Protein 4OVE (pdb70)

CATH classification: 2.60.120.260

Sequence (422 aa):
AAQPDPCSDENGHPRRCIPDFVNAAFGKDVRVSSTCGRPPARRYCVVSERGEERLRRSCHLCNSSDPKKAHPPAFLTDLNNPHNLTCWQSENYLQFPHNNNVTLTLSLGKKFEVTYVSLQFCSPRPESMAIYKSMDYGRTWVPFQFYSTQCRKMYNRPHRAPITKQNEQEAVCTDSHTDMRRPLSGGLLIAFSTLDGRPSAHDFDNSPVLQDWVTATDIRVAFSRLHHTFGDENEDDSELARDSYYYAVSDLQVGGRCKCNGHAARCVRDRDDSLVCDCRHNTAGPECDRCKPFHYDRPWQRATAREANECVACNCNLHARRCRFNMELYKLSGRKSGGVCLNCRHNTAGRHCHYCKEGFYRDMGKPITHRKACKACDCHPVGAAGKTCNQTTGQCPCKDGVTGITCNRCAKGYQQSRSPIAPCIKIPV

B-factor: mean 64.91, std 26.31, range [19.11, 187.22]

Solvent-accessible surface area: 24105 Å² total; per-residue (Å²): 154,108,135,102,51,42,1,21,45,148,102,56,110,57,100,80,4,72,5,107,89,61,39,15,0,116,53,67,131,8,198,28,76,8,43,11,4,210,110,67,41,139,25,7,69,27,31,84,219,81,168,135,126,119,83,35,48,84,49,1,32,42,95,39,108,188,88,14,32,41,38,56,47,0,5,47,133,50,64,80,190,109,87,39,15,0,7,0,93,24,117,14,123,112,101,26,96,6,27,2,20,2,60,8,46,4,59,13,19,2,51,58,1,14,0,60,2,30,7,47,21,1,12,0,0,1,0,55,3,1,69,31,108,30,181,75,68,56,37,1,11,5,10,0,64,76,3,127,166,54,38,109,73,68,96,118,20,121,43,73,182,172,64,11,65,53,6,25,0,9,42,51,8,48,83,173,71,57,42,75,40,3,98,8,58,6,43,0,42,112,64,12,64,27,34,161,58,46,33,81,11,95,71,0,18,67,6,4,5,0,0,7,2,68,2,8,0,6,57,32,40,86,70,46,106,43,121,102,116,110,65,150,149,24,123,27,31,48,17,1,2,0,0,19,3,54,1,0,1,73,9,32,3,15,4,0,0,31,135,23,70,134,64,215,125,102,48,40,38,10,47,30,93,14,50,7,25,16,63,13,0,58,133,11,77,94,55,30,73,14,62,42,78,100,48,1,15,69,155,100,10,20,46,2,42,50,5,79,4,16,129,0,11,179,162,10,112,58,35,84,95,48,20,104,134,37,51,148,152,30,0,0,16,10,50,131,34,97,25,62,6,20,26,78,43,0,75,110,2,92,128,23,47,34,31,27,115,90,85,71,59,55,70,147,137,3,14,111,48,24,119,20,68,118,54,4,10,75,31,182,80,10,67,62,97,78,2,65,4,57,47,57,131,10,12,61,16,88,37,0,82,140,30,28,199,41,68,114,151,37,243,43,81,131,48,10,14,90,130,74,111,201

Secondary structure (DSSP, 8-state):
--PPPSSB-TTS-B--B-PPPEETTTTPPPEES--S-SS-EEEEEEE-SSS--EEEEEEE-TT-TTT---GGGGTSPP-TTS---EE--SS--SS--EEEEEEEEEEEEEEEEEEEESSPPPSEEEEEEESSTTSS-EEEEEE-S-HHHHHS--BTPPPBTTBSS---EE-GGGTT--SSS-EEEEETTTT-GGGGGGGG-HHHHHHTEEEEEEEEEEEPPP-S--S-TT--S--TT---EEEEEEEEEEE--TTB-S-EEE-TTS-EEE---TTEETTTT-EEPTT--SS------SS------PPP-TT--SEEEE-HHHHHHTTSS--EEEES--SSEETTTT-EEPBTEEE-TTS-TTSTT-EEE----TTTBS-SPPPTTT----BPTTEETTTT-EE-TTEEE-S-SS--EEEPP-

Nearest PDB structures (foldseek):
  4ove-assembly1_A-2  TM=1.002E+00  e=1.926E-94  Mus musculus
  8snp-assembly1_A  TM=9.913E-01  e=9.477E-80  Mus musculus
  4plm-assembly1_A  TM=9.283E-01  e=1.508E-78  Gallus gallus
  4urt-assembly1_A  TM=9.131E-01  e=2.339E-79  Homo sapiens
  4pln-assembly1_B  TM=8.944E-01  e=6.635E-77  Gallus gallus

Organism: Mus musculus (NCBI:txid10090)

Structure (mmCIF, N/CA/C/O backbone):
data_4OVE
#
_entry.id   4OVE
#
_cell.length_a   69.754
_cell.length_b   69.754
_cell.length_c   334.802
_cell.angle_alpha   90.00
_cell.angle_beta   90.00
_cell.angle_gamma   120.00
#
_symmetry.space_group_name_H-M   'P 32 2 1'
#
loop_
_entity.id
_entity.type
_entity.pdbx_description
1 polymer Netrin-1
2 branched alpha-D-mannopyranose-(1-3)-[alpha-D-mannopyranose-(1-6)]beta-D-mannopyranose-(1-4)-2-acetamido-2-deoxy-beta-D-glucopyranose-(1-4)-2-acetamido-2-deoxy-beta-D-glucopyranose
3 branched 2-acetamido-2-deoxy-beta-D-glucopyranose-(1-4)-2-acetamido-2-deoxy-beta-D-glucopyranose
4 non-polymer 2-acetamido-2-deoxy-beta-D-glucopyranose
5 non-polymer 'CALCIUM ION'
6 non-polymer 'CHLORIDE ION'
7 water water
#
loop_
_atom_site.group_PDB
_atom_site.id
_atom_site.type_symbol
_atom_site.label_atom_id
_atom_site.label_alt_id
_atom_site.label_comp_id
_atom_site.label_asym_id
_atom_site.label_entity_id
_atom_site.label_seq_id
_atom_site.pdbx_PDB_ins_code
_atom_site.Cartn_x
_atom_site.Cartn_y
_atom_site.Cartn_z
_atom_site.occupancy
_atom_site.B_iso_or_equiv
_atom_site.auth_seq_id
_atom_site.auth_comp_id
_atom_site.auth_asym_id
_atom_site.auth_atom_id
_atom_site.pdbx_PDB_model_num
ATOM 1 N N . ALA A 1 13 ? 18.469 37.194 8.036 1.00 117.54 35 ALA A N 1
ATOM 2 C CA . ALA A 1 13 ? 17.794 38.482 8.444 1.00 126.19 35 ALA A CA 1
ATOM 3 C C . ALA A 1 13 ? 16.296 38.278 8.749 1.00 125.91 35 ALA A C 1
ATOM 4 O O . ALA A 1 13 ? 15.888 38.231 9.916 1.00 114.52 35 ALA A O 1
ATOM 6 N N . ALA A 1 14 ? 15.494 38.158 7.684 1.00 129.02 36 ALA A N 1
ATOM 7 C CA . ALA A 1 14 ? 14.049 37.870 7.766 1.00 121.25 36 ALA A CA 1
ATOM 8 C C . ALA A 1 14 ? 13.766 36.372 7.582 1.00 108.49 36 ALA A C 1
ATOM 9 O O . ALA A 1 14 ? 12.631 35.959 7.320 1.00 96.05 36 ALA A O 1
ATOM 11 N N . GLN A 1 15 ? 14.823 35.573 7.705 1.00 105.11 37 GLN A N 1
ATOM 12 C CA . GLN A 1 15 ? 14.732 34.134 7.656 1.00 100.63 37 GLN A CA 1
ATOM 13 C C . GLN A 1 15 ? 14.817 33.584 9.090 1.00 93.34 37 GLN A C 1
ATOM 14 O O . GLN A 1 15 ? 15.827 33.791 9.793 1.00 83.63 37 GLN A O 1
ATOM 20 N N . PRO A 1 16 ? 13.750 32.892 9.537 1.00 89.01 38 PRO A N 1
ATOM 21 C CA . PRO A 1 16 ? 13.771 32.290 10.865 1.00 89.42 38 PRO A CA 1
ATOM 22 C C . PRO A 1 16 ? 14.686 31.061 10.896 1.00 85.56 38 PRO A C 1
ATOM 23 O O . PRO A 1 16 ? 15.134 30.606 9.839 1.00 82.35 38 PRO A O 1
ATOM 27 N N . ASP A 1 17 ? 14.981 30.528 12.079 1.00 84.11 39 ASP A N 1
ATOM 28 C CA . ASP A 1 17 ? 15.949 29.455 12.122 1.00 79.89 39 ASP A CA 1
ATOM 29 C C . ASP A 1 17 ? 15.352 28.236 11.441 1.00 73.87 39 ASP A C 1
ATOM 30 O O . ASP A 1 17 ? 14.266 27.772 11.812 1.00 73.74 39 ASP A O 1
ATOM 35 N N . PRO A 1 18 ? 16.057 27.729 10.426 1.00 67.29 40 PRO A N 1
ATOM 36 C CA . PRO A 1 18 ? 15.588 26.556 9.693 1.00 64.52 40 PRO A CA 1
ATOM 37 C C . PRO A 1 18 ? 15.895 25.274 10.393 1.00 59.91 40 PRO A C 1
ATOM 38 O O . PRO A 1 18 ? 15.276 24.260 10.107 1.00 60.03 40 PRO A O 1
ATOM 42 N N . CYS A 1 19 ? 16.861 25.302 11.294 1.00 59.15 41 CYS A N 1
ATOM 43 C CA . CYS A 1 19 ? 17.244 24.079 11.972 1.00 58.58 41 CYS A CA 1
ATOM 44 C C . CYS A 1 19 ? 16.313 23.769 13.129 1.00 56.02 41 CYS A C 1
ATOM 45 O O . CYS A 1 19 ? 16.303 22.662 13.654 1.00 53.36 41 CYS A O 1
ATOM 48 N N . SER A 1 20 ? 15.493 24.734 13.504 1.00 57.30 42 SER A N 1
ATOM 49 C CA . SER A 1 20 ? 14.531 24.477 14.538 1.00 58.42 42 SER A CA 1
ATOM 50 C C . SER A 1 20 ? 13.133 24.918 14.136 1.00 55.77 42 SER A C 1
ATOM 51 O O . SER A 1 20 ? 12.904 25.661 13.215 1.00 55.05 42 SER A O 1
ATOM 54 N N . ASP A 1 21 ? 12.209 24.381 14.875 1.00 56.26 43 ASP A N 1
ATOM 55 C CA . ASP A 1 21 ? 10.798 24.576 14.748 1.00 57.67 43 ASP A CA 1
ATOM 56 C C . ASP A 1 21 ? 10.439 26.015 15.059 1.00 59.32 43 ASP A C 1
ATOM 57 O O . ASP A 1 21 ? 11.255 26.803 15.547 1.00 58.47 43 ASP A O 1
ATOM 62 N N . GLU A 1 22 ? 9.175 26.338 14.872 1.00 60.12 44 GLU A N 1
ATOM 63 C CA . GLU A 1 22 ? 8.632 27.552 15.477 1.00 61.81 44 GLU A CA 1
ATOM 64 C C . GLU A 1 22 ? 8.336 27.357 16.971 1.00 62.63 44 GLU A C 1
ATOM 65 O O . GLU A 1 22 ? 7.813 28.250 17.612 1.00 63.63 44 GLU A O 1
ATOM 71 N N . ASN A 1 23 ? 8.607 26.180 17.516 1.00 60.11 45 ASN A N 1
ATOM 72 C CA . ASN A 1 23 ? 8.598 25.992 18.951 1.00 58.85 45 ASN A CA 1
ATOM 73 C C . ASN A 1 23 ? 9.978 25.681 19.453 1.00 58.35 45 ASN A C 1
ATOM 74 O O . ASN A 1 23 ? 10.115 25.148 20.526 1.00 62.94 45 ASN A O 1
ATOM 79 N N . GLY A 1 24 ? 11.013 25.968 18.680 1.00 58.85 46 GLY A N 1
ATOM 80 C CA . GLY A 1 24 ? 12.375 25.683 19.136 1.00 57.75 46 GLY A CA 1
ATOM 81 C C . GLY A 1 24 ? 12.773 24.217 19.049 1.00 59.05 46 GLY A C 1
ATOM 82 O O . GLY A 1 24 ? 13.910 23.879 19.374 1.00 61.78 46 GLY A O 1
ATOM 83 N N . HIS A 1 25 ? 11.854 23.349 18.621 1.00 60.17 47 HIS A N 1
ATOM 84 C CA . HIS A 1 25 ? 12.168 21.947 18.399 1.00 61.38 47 HIS A CA 1
ATOM 85 C C . HIS A 1 25 ? 13.002 21.732 17.157 1.00 61.72 47 HIS A C 1
ATOM 86 O O . HIS A 1 25 ? 12.790 22.363 16.144 1.00 60.10 47 HIS A O 1
ATOM 93 N N . PRO A 1 26 ? 13.983 20.835 17.235 1.00 63.55 48 PRO A N 1
ATOM 94 C CA . PRO A 1 26 ? 14.768 20.568 16.053 1.00 61.44 48 PRO A CA 1
ATOM 95 C C . PRO A 1 26 ? 13.953 20.103 14.854 1.00 60.36 48 PRO A C 1
ATOM 96 O O . PRO A 1 26 ? 12.929 19.432 15.017 1.00 58.97 48 PRO A O 1
ATOM 100 N N . ARG A 1 27 ? 14.415 20.520 13.672 1.00 59.41 49 ARG A N 1
ATOM 101 C CA . ARG A 1 27 ? 13.981 19.981 12.371 1.00 59.28 49 ARG A CA 1
ATOM 102 C C . ARG A 1 27 ? 15.132 20.039 11.367 1.00 55.77 49 ARG A C 1
ATOM 103 O O . ARG A 1 27 ? 16.028 20.878 11.457 1.00 52.37 49 ARG A O 1
ATOM 111 N N . ARG A 1 28 ? 15.074 19.162 10.380 1.00 58.02 50 ARG A N 1
ATOM 112 C CA . ARG A 1 28 ? 16.176 19.051 9.424 1.00 60.30 50 ARG A CA 1
ATOM 113 C C . ARG A 1 28 ? 16.436 20.351 8.645 1.00 55.76 50 ARG A C 1
ATOM 114 O O . ARG A 1 28 ? 15.515 21.060 8.221 1.00 51.24 50 ARG A O 1
ATOM 122 N N . CYS A 1 29 ? 17.714 20.645 8.476 1.00 51.87 51 CYS A N 1
ATOM 123 C CA . CYS A 1 29 ? 18.106 21.759 7.682 1.00 52.20 51 CYS A CA 1
ATOM 124 C C . CYS A 1 29 ? 19.238 21.369 6.794 1.00 47.08 51 CYS A C 1
ATOM 125 O O . CYS A 1 29 ? 20.105 20.600 7.169 1.00 45.67 51 CYS A O 1
ATOM 128 N N . ILE A 1 30 ? 19.200 21.908 5.590 1.00 49.37 52 ILE A N 1
ATOM 129 C CA . ILE A 1 30 ? 20.186 21.574 4.566 1.00 48.47 52 ILE A CA 1
ATOM 130 C C . ILE A 1 30 ? 20.600 22.820 3.864 1.00 42.37 52 ILE A C 1
ATOM 131 O O . ILE A 1 30 ? 19.819 23.717 3.683 1.00 39.84 52 ILE A O 1
ATOM 136 N N . PRO A 1 31 ? 21.868 22.882 3.516 1.00 43.10 53 PRO A N 1
ATOM 137 C CA . PRO A 1 31 ? 22.339 24.051 2.845 1.00 45.73 53 PRO A CA 1
ATOM 138 C C . PRO A 1 31 ? 21.649 24.222 1.486 1.00 47.13 53 PRO A C 1
ATOM 139 O O . PRO A 1 31 ? 21.102 23.264 0.913 1.00 45.95 53 PRO A O 1
ATOM 143 N N . ASP A 1 32 ? 21.683 25.452 0.994 1.00 48.55 54 ASP A N 1
ATOM 144 C CA . ASP A 1 32 ? 21.023 25.792 -0.242 1.00 50.03 54 ASP A CA 1
ATOM 145 C C . ASP A 1 32 ? 21.750 25.130 -1.412 1.00 49.22 54 ASP A C 1
ATOM 146 O O . ASP A 1 32 ? 22.965 24.849 -1.378 1.00 44.49 54 ASP A O 1
ATOM 151 N N . PHE A 1 33 ? 20.963 24.856 -2.441 1.00 50.68 55 PHE A N 1
ATOM 152 C CA . PHE A 1 33 ? 21.467 24.325 -3.693 1.00 46.45 55 PHE A CA 1
ATOM 153 C C . PHE A 1 33 ? 22.282 25.359 -4.437 1.00 45.31 55 PHE A C 1
ATOM 154 O O . PHE A 1 33 ? 21.887 26.539 -4.586 1.00 45.61 55 PHE A O 1
ATOM 162 N N . VAL A 1 34 ? 23.421 24.904 -4.926 1.00 42.97 56 VAL A N 1
ATOM 163 C CA . VAL A 1 34 ? 24.309 25.777 -5.637 1.00 43.24 56 VAL A CA 1
ATOM 164 C C . VAL A 1 34 ? 24.912 25.081 -6.841 1.00 44.13 56 VAL A C 1
ATOM 165 O O . VAL A 1 34 ? 25.007 23.860 -6.888 1.00 48.37 56 VAL A O 1
ATOM 169 N N . ASN A 1 35 ? 25.330 25.880 -7.804 1.00 41.73 57 ASN A N 1
ATOM 170 C CA . ASN A 1 35 ? 26.406 25.473 -8.656 1.00 42.26 57 ASN A CA 1
ATOM 171 C C . ASN A 1 35 ? 27.693 25.708 -7.885 1.00 38.20 57 ASN A C 1
ATOM 172 O O . ASN A 1 35 ? 28.114 26.844 -7.674 1.00 38.00 57 ASN A O 1
ATOM 177 N N . ALA A 1 36 ? 28.309 24.615 -7.486 1.00 35.13 58 ALA A N 1
ATOM 178 C CA . ALA A 1 36 ? 29.452 24.652 -6.606 1.00 35.36 58 ALA A CA 1
ATOM 179 C C . ALA A 1 36 ? 30.745 25.027 -7.298 1.00 35.13 58 ALA A C 1
ATOM 180 O O . ALA A 1 36 ? 31.750 25.278 -6.647 1.00 33.63 58 ALA A O 1
ATOM 182 N N . ALA A 1 37 ? 30.710 25.014 -8.625 1.00 36.14 59 ALA A N 1
ATOM 183 C CA . ALA A 1 37 ? 31.835 25.402 -9.452 1.00 35.35 59 ALA A CA 1
ATOM 184 C C . ALA A 1 37 ? 31.851 26.895 -9.776 1.00 37.34 59 ALA A C 1
ATOM 185 O O . ALA A 1 37 ? 32.859 27.452 -10.243 1.00 36.06 59 ALA A O 1
ATOM 187 N N . PHE A 1 38 ? 30.752 27.578 -9.522 1.00 39.57 60 PHE A N 1
ATOM 188 C CA . PHE A 1 38 ? 30.733 28.980 -9.852 1.00 41.91 60 PHE A 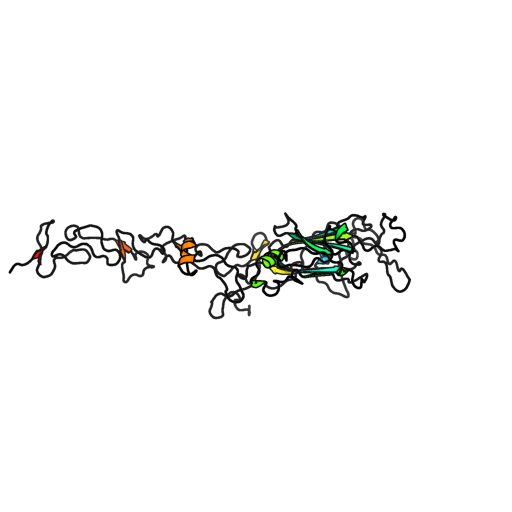CA 1
ATOM 189 C C . PHE A 1 38 ? 31.901 29.721 -9.274 1.00 40.74 60 PHE A C 1
ATOM 190 O O . PHE A 1 38 ? 32.228 29.525 -8.137 1.00 42.80 60 PHE A O 1
ATOM 198 N N . GLY A 1 39 ? 32.523 30.594 -10.039 1.00 42.90 61 GLY A N 1
ATOM 199 C CA . GLY A 1 39 ? 33.633 31.381 -9.501 1.00 43.83 61 GLY A CA 1
ATOM 200 C C . GLY A 1 39 ? 34.916 30.616 -9.139 1.00 42.51 61 GLY A C 1
ATOM 201 O O . GLY A 1 39 ? 35.960 31.239 -8.897 1.00 41.77 61 GLY A O 1
ATOM 202 N N . LYS A 1 40 ? 34.874 29.289 -9.138 1.00 41.55 62 LYS A N 1
ATOM 203 C CA . LYS A 1 40 ? 36.024 28.500 -8.722 1.00 45.58 62 LYS A CA 1
ATOM 204 C C . LYS A 1 40 ? 37.072 28.414 -9.821 1.00 46.63 62 LYS A C 1
ATOM 205 O O . LYS A 1 40 ? 36.745 28.476 -11.012 1.00 49.75 62 LYS A O 1
ATOM 211 N N . ASP A 1 41 ? 38.325 28.239 -9.425 1.00 45.04 63 ASP A N 1
ATOM 212 C CA . ASP A 1 41 ? 39.401 28.126 -10.379 1.00 48.99 63 ASP A CA 1
ATOM 213 C C . ASP A 1 41 ? 39.618 26.694 -10.688 1.00 45.76 63 ASP A C 1
ATOM 214 O O . ASP A 1 41 ? 39.902 25.934 -9.820 1.00 44.28 63 ASP A O 1
ATOM 219 N N . VAL A 1 42 ? 39.441 26.318 -11.941 1.00 47.39 64 VAL A N 1
ATOM 220 C CA . VAL A 1 42 ? 39.451 24.916 -12.313 1.00 45.02 64 VAL A CA 1
ATOM 221 C C . VAL A 1 42 ? 40.784 24.564 -12.890 1.00 45.79 64 VAL A C 1
ATOM 222 O O . VAL A 1 42 ? 41.315 25.289 -13.684 1.00 46.77 64 VAL A O 1
ATOM 226 N N . ARG A 1 43 ? 41.315 23.426 -12.523 1.00 48.24 65 ARG A N 1
ATOM 227 C CA . ARG A 1 43 ? 42.592 23.046 -13.017 1.00 51.07 65 ARG A CA 1
ATOM 228 C C . ARG A 1 43 ? 42.423 22.322 -14.341 1.00 47.22 65 ARG A C 1
ATOM 229 O O . ARG A 1 43 ? 41.620 21.408 -14.440 1.00 44.94 65 ARG A O 1
ATOM 237 N N . VAL A 1 44 ? 43.189 22.720 -15.358 1.00 48.64 66 VAL A N 1
ATOM 238 C CA . VAL A 1 44 ? 43.188 22.039 -16.684 1.00 47.57 66 VAL A CA 1
ATOM 239 C C . VAL A 1 44 ? 44.585 21.683 -17.226 1.00 45.76 66 VAL A C 1
ATOM 240 O O . VAL A 1 44 ? 45.522 22.470 -17.123 1.00 45.31 66 VAL A O 1
ATOM 244 N N . SER A 1 45 ? 44.700 20.507 -17.837 1.00 44.02 67 SER A N 1
ATOM 245 C CA . SER A 1 45 ? 45.947 20.048 -18.435 1.00 44.18 67 SER A CA 1
ATOM 246 C C . SER A 1 45 ? 46.418 20.817 -19.649 1.00 46.08 67 SER A C 1
ATOM 247 O O . SER A 1 45 ? 47.619 20.851 -19.916 1.00 55.35 67 SER A O 1
ATOM 250 N N . SER A 1 46 ? 45.480 21.394 -20.397 1.00 44.07 68 SER A N 1
ATOM 251 C CA . SER A 1 46 ? 45.767 22.034 -21.661 1.00 43.67 68 SER A CA 1
ATOM 252 C C . SER A 1 46 ? 44.986 23.342 -21.898 1.00 45.05 68 SER A C 1
ATOM 253 O O . SER A 1 46 ? 43.737 23.381 -21.811 1.00 40.03 68 SER A O 1
ATOM 256 N N . THR A 1 47 ? 45.724 24.406 -22.230 1.00 45.96 69 THR A N 1
ATOM 257 C CA . THR A 1 47 ? 45.102 25.652 -22.653 1.00 46.69 69 THR A CA 1
ATOM 258 C C . THR A 1 47 ? 45.856 26.267 -23.802 1.00 50.28 69 THR A C 1
ATOM 259 O O . THR A 1 47 ? 47.086 26.313 -23.787 1.00 53.98 69 THR A O 1
ATOM 263 N N . CYS A 1 48 ? 45.138 26.758 -24.803 1.00 51.35 70 CYS A N 1
ATOM 264 C CA . CYS A 1 48 ? 45.810 27.416 -25.902 1.00 54.69 70 CYS A CA 1
ATOM 265 C C . CYS A 1 48 ? 46.419 28.779 -25.535 1.00 55.06 70 CYS A C 1
ATOM 266 O O . CYS A 1 48 ? 46.015 29.412 -24.565 1.00 53.18 70 CYS A O 1
ATOM 269 N N . GLY A 1 49 ? 47.391 29.213 -26.343 1.00 59.24 71 GLY A N 1
ATOM 270 C CA . GLY A 1 49 ? 47.893 30.584 -26.343 1.00 58.04 71 GLY A CA 1
ATOM 271 C C . GLY A 1 49 ? 49.315 30.760 -25.890 1.00 60.45 71 GLY A C 1
ATOM 272 O O . GLY A 1 49 ? 49.817 31.868 -25.916 1.00 59.87 71 GLY A O 1
ATOM 273 N N . ARG A 1 50 ? 49.961 29.689 -25.442 1.00 64.93 72 ARG A N 1
ATOM 274 C CA . ARG A 1 50 ? 51.375 29.756 -25.092 1.00 70.86 72 ARG A CA 1
ATOM 275 C C . ARG A 1 50 ? 52.145 28.632 -25.750 1.00 72.99 72 ARG A C 1
ATOM 276 O O . ARG A 1 50 ? 52.114 27.490 -25.272 1.00 75.09 72 ARG A O 1
ATOM 284 N N . PRO A 1 51 ? 52.819 28.947 -26.875 1.00 71.15 73 PRO A N 1
ATOM 285 C CA . PRO A 1 51 ? 52.875 30.252 -27.537 1.00 69.88 73 PRO A CA 1
ATOM 286 C C . PRO A 1 51 ? 51.625 30.573 -28.365 1.00 68.29 73 PRO A C 1
ATOM 287 O O . PRO A 1 51 ? 50.917 29.664 -28.834 1.00 63.12 73 PRO A O 1
ATOM 291 N N . PRO A 1 52 ? 51.380 31.867 -28.596 1.00 65.10 74 PRO A N 1
ATOM 292 C CA . PRO A 1 52 ? 50.199 32.236 -29.352 1.00 62.67 74 PRO A CA 1
ATOM 293 C C . PRO A 1 52 ? 50.103 31.388 -30.590 1.00 57.75 74 PRO A C 1
ATOM 294 O O . PRO A 1 52 ? 51.114 30.968 -31.078 1.00 62.37 74 PRO A O 1
ATOM 298 N N . ALA A 1 53 ? 48.912 31.132 -31.097 1.00 54.59 75 ALA A N 1
ATOM 299 C CA . ALA A 1 53 ? 48.774 30.209 -32.199 1.00 54.65 75 ALA A CA 1
ATOM 300 C C . ALA A 1 53 ? 47.389 30.238 -32.810 1.00 58.61 75 ALA A C 1
ATOM 301 O O . ALA A 1 53 ? 46.377 30.300 -32.096 1.00 65.49 75 ALA A O 1
ATOM 303 N N A ARG A 1 54 ? 47.349 30.169 -34.136 0.46 57.01 76 ARG A N 1
ATOM 304 N N B ARG A 1 54 ? 47.349 30.151 -34.135 0.54 58.83 76 ARG A N 1
ATOM 305 C CA A ARG A 1 54 ? 46.114 30.342 -34.872 0.46 55.31 76 ARG A CA 1
ATOM 306 C CA B ARG A 1 54 ? 46.122 30.307 -34.893 0.54 58.43 76 ARG A CA 1
ATOM 307 C C A ARG A 1 54 ? 45.300 29.062 -34.773 0.46 54.24 76 ARG A C 1
ATOM 308 C C B ARG A 1 54 ? 45.297 29.046 -34.778 0.54 55.93 76 ARG A C 1
ATOM 309 O O A ARG A 1 54 ? 45.851 27.961 -34.796 0.46 51.40 76 ARG A O 1
ATOM 310 O O B ARG A 1 54 ? 45.836 27.939 -34.802 0.54 52.37 76 ARG A O 1
ATOM 325 N N . TYR A 1 55 ? 43.983 29.216 -34.664 1.00 54.91 77 TYR A N 1
ATOM 326 C CA . TYR A 1 55 ? 43.055 28.086 -34.676 1.00 52.90 77 TYR A CA 1
ATOM 327 C C . TYR A 1 55 ? 41.967 28.370 -35.644 1.00 53.59 77 TYR A C 1
ATOM 328 O O . TYR A 1 55 ? 41.747 29.518 -35.980 1.00 56.08 77 TYR A O 1
ATOM 337 N N . CYS A 1 56 ? 41.247 27.336 -36.063 1.00 58.02 78 CYS A N 1
ATOM 338 C CA . CYS A 1 56 ? 40.170 27.512 -37.032 1.00 64.21 78 CYS A CA 1
ATOM 339 C C . CYS A 1 56 ? 38.909 26.826 -36.592 1.00 63.35 78 CYS A C 1
ATOM 340 O O . CYS A 1 56 ? 38.956 25.670 -36.189 1.00 59.47 78 CYS A O 1
ATOM 343 N N . VAL A 1 57 ? 37.799 27.561 -36.685 1.00 67.52 79 VAL A N 1
ATOM 344 C CA . VAL A 1 57 ? 36.457 26.989 -36.640 1.00 71.57 79 VAL A CA 1
ATOM 345 C C . VAL A 1 57 ? 36.109 26.531 -38.037 1.00 76.31 79 VAL A C 1
ATOM 346 O O . VAL A 1 57 ? 36.341 27.237 -39.021 1.00 83.05 79 VAL A O 1
ATOM 350 N N . VAL A 1 58 ? 35.535 25.346 -38.103 1.00 82.06 80 VAL A N 1
ATOM 351 C CA . VAL A 1 58 ? 35.050 24.786 -39.334 1.00 90.43 80 VAL A CA 1
ATOM 352 C C . VAL A 1 58 ? 33.531 24.879 -39.309 1.00 100.92 80 VAL A C 1
ATOM 353 O O . VAL A 1 58 ? 32.912 24.776 -38.247 1.00 106.64 80 VAL A O 1
ATOM 357 N N . SER A 1 59 ? 32.940 25.070 -40.484 1.00 109.82 81 SER A N 1
ATOM 358 C CA . SER A 1 59 ? 31.521 25.383 -40.598 1.00 111.00 81 SER A CA 1
ATOM 359 C C . SER A 1 59 ? 30.863 24.469 -41.643 1.00 113.82 81 SER A C 1
ATOM 360 O O . SER A 1 59 ? 31.405 24.273 -42.731 1.00 102.81 81 SER A O 1
ATOM 363 N N . GLU A 1 60 ? 29.692 23.928 -41.303 1.00 120.62 82 GLU A N 1
ATOM 364 C CA . GLU A 1 60 ? 29.081 22.812 -42.041 1.00 124.72 82 GLU A CA 1
ATOM 365 C C . GLU A 1 60 ? 28.043 23.198 -43.105 1.00 141.02 82 GLU A C 1
ATOM 366 O O . GLU A 1 60 ? 27.768 22.404 -44.013 1.00 146.94 82 GLU A O 1
ATOM 372 N N . ARG A 1 61 ? 27.511 24.421 -43.010 1.00 154.73 83 ARG A N 1
ATOM 373 C CA . ARG A 1 61 ? 26.220 24.810 -43.630 1.00 156.95 83 ARG A CA 1
ATOM 374 C C . ARG A 1 61 ? 26.096 24.624 -45.161 1.00 162.79 83 ARG A C 1
ATOM 375 O O . ARG A 1 61 ? 26.796 25.282 -45.946 1.00 153.38 83 ARG A O 1
ATOM 383 N N . GLY A 1 62 ? 25.173 23.740 -45.558 1.00 164.11 84 GLY A N 1
ATOM 384 C CA . GLY A 1 62 ? 24.993 23.341 -46.955 1.00 160.30 84 GLY A CA 1
ATOM 385 C C . GLY A 1 62 ? 26.035 22.316 -47.376 1.00 161.29 84 GLY A C 1
ATOM 386 O O . GLY A 1 62 ? 26.087 21.213 -46.832 1.00 150.69 84 GLY A O 1
ATOM 387 N N . GLU A 1 63 ? 26.852 22.682 -48.362 1.00 167.11 85 GLU A N 1
ATOM 388 C CA . GLU A 1 63 ? 28.024 21.899 -48.767 1.00 169.01 85 GLU A CA 1
ATOM 389 C C . GLU A 1 63 ? 29.158 22.893 -48.994 1.00 163.36 85 GLU A C 1
ATOM 390 O O . GLU A 1 63 ? 29.635 23.096 -50.116 1.00 166.69 85 GLU A O 1
ATOM 396 N N . GLU A 1 64 ? 29.559 23.534 -47.905 1.00 153.14 86 GLU A N 1
ATOM 397 C CA . GLU A 1 64 ? 30.592 24.551 -47.947 1.00 150.71 86 GLU A CA 1
ATOM 398 C C . GLU A 1 64 ? 31.341 24.529 -46.614 1.00 148.56 86 GLU A C 1
ATOM 399 O O . GLU A 1 64 ? 30.712 24.394 -45.559 1.00 146.50 86 GLU A O 1
ATOM 405 N N . ARG A 1 65 ? 32.676 24.628 -46.673 1.00 143.96 87 ARG A N 1
ATOM 406 C CA . ARG A 1 65 ? 33.533 24.692 -45.472 1.00 129.46 87 ARG A CA 1
ATOM 407 C C . ARG A 1 65 ? 34.158 26.071 -45.259 1.00 120.14 87 ARG A C 1
ATOM 408 O O . ARG A 1 65 ? 35.233 26.378 -45.785 1.00 109.11 87 ARG A O 1
ATOM 416 N N . LEU A 1 66 ? 33.450 26.904 -44.497 1.00 115.82 88 LEU A N 1
ATOM 417 C CA . LEU A 1 66 ? 34.015 28.151 -44.005 1.00 111.77 88 LEU A CA 1
ATOM 418 C C . LEU A 1 66 ? 34.991 27.777 -42.883 1.00 98.19 88 LEU A C 1
ATOM 419 O O . LEU A 1 66 ? 34.604 27.396 -41.762 1.00 94.63 88 LEU A O 1
ATOM 424 N N A ARG A 1 67 ? 36.273 27.835 -43.218 0.63 90.13 89 ARG A N 1
ATOM 425 N N B ARG A 1 67 ? 36.267 27.889 -43.218 0.37 89.62 89 ARG A N 1
ATOM 426 C CA A ARG A 1 67 ? 37.317 27.707 -42.223 0.63 82.58 89 ARG A CA 1
ATOM 427 C CA B ARG A 1 67 ? 37.335 27.722 -42.263 0.37 81.43 89 ARG A CA 1
ATOM 428 C C A ARG A 1 67 ? 37.667 29.099 -41.696 0.63 83.87 89 ARG A C 1
ATOM 429 C C B ARG A 1 67 ? 37.692 29.096 -41.680 0.37 82.62 89 ARG A C 1
ATOM 430 O O A ARG A 1 67 ? 38.575 29.753 -42.209 0.63 85.87 89 ARG A O 1
ATOM 431 O O B ARG A 1 67 ? 38.639 29.737 -42.134 0.37 84.05 89 ARG A O 1
ATOM 446 N N . SER A 1 68 ? 36.930 29.547 -40.680 1.00 81.93 90 SER A N 1
ATOM 447 C CA . SER A 1 68 ? 37.171 30.861 -40.043 1.00 80.12 90 SER A CA 1
ATOM 448 C C . SER A 1 68 ? 38.272 30.693 -39.033 1.00 74.33 90 SER A C 1
ATOM 449 O O . SER A 1 68 ? 38.264 29.729 -38.285 1.00 69.75 90 SER A O 1
ATOM 452 N N . CYS A 1 69 ? 39.211 31.634 -39.005 1.00 72.86 91 CYS A N 1
ATOM 453 C CA . CYS A 1 69 ? 40.400 31.482 -38.185 1.00 70.37 91 CYS A CA 1
ATOM 454 C C . CYS A 1 69 ? 40.750 32.729 -37.444 1.00 69.72 91 CYS A C 1
ATOM 455 O O . CYS A 1 69 ? 40.720 33.852 -37.967 1.00 71.21 91 CYS A O 1
ATOM 458 N N . HIS A 1 70 ? 41.114 32.483 -36.199 1.00 67.37 92 HIS A N 1
ATOM 459 C CA . HIS A 1 70 ? 41.467 33.514 -35.268 1.00 68.91 92 HIS A CA 1
ATOM 460 C C . HIS A 1 70 ? 42.689 33.016 -34.488 1.00 63.80 92 HIS A C 1
ATOM 461 O O . HIS A 1 70 ? 43.165 31.874 -34.665 1.00 58.99 92 HIS A O 1
ATOM 468 N N . LEU A 1 71 ? 43.186 33.898 -33.638 1.00 59.37 93 LEU A N 1
ATOM 469 C CA . LEU A 1 71 ? 44.417 33.687 -32.934 1.00 61.42 93 LEU A CA 1
ATOM 470 C C . LEU A 1 71 ? 44.142 33.493 -31.435 1.00 61.66 93 LEU A C 1
ATOM 471 O O . LEU A 1 71 ? 43.606 34.389 -30.791 1.00 61.58 93 LEU A O 1
ATOM 476 N N . CYS A 1 72 ? 44.514 32.349 -30.865 1.00 61.45 94 CYS A N 1
ATOM 477 C CA . CYS A 1 72 ? 44.513 32.237 -29.408 1.00 63.37 94 CYS A CA 1
ATOM 478 C C . CYS A 1 72 ? 45.852 32.808 -28.894 1.00 61.44 94 CYS A C 1
ATOM 479 O O . CYS A 1 72 ? 46.896 32.250 -29.188 1.00 58.62 94 CYS A O 1
ATOM 482 N N . ASN A 1 73 ? 45.820 33.948 -28.195 1.00 62.78 95 ASN A N 1
ATOM 483 C CA . ASN A 1 73 ? 47.040 34.580 -27.617 1.00 66.94 95 ASN A CA 1
ATOM 484 C C . ASN A 1 73 ? 46.779 34.777 -26.136 1.00 65.43 95 ASN A C 1
ATOM 485 O O . ASN A 1 73 ? 45.966 35.623 -25.763 1.00 66.57 95 ASN A O 1
ATOM 490 N N . SER A 1 74 ? 47.462 34.004 -25.296 1.00 62.05 96 SER A N 1
ATOM 491 C CA . SER A 1 74 ? 47.128 33.983 -23.884 1.00 66.57 96 SER A CA 1
ATOM 492 C C . SER A 1 74 ? 47.515 35.291 -23.205 1.00 68.01 96 SER A C 1
ATOM 493 O O . SER A 1 74 ? 46.935 35.676 -22.198 1.00 67.10 96 SER A O 1
ATOM 496 N N . SER A 1 75 ? 48.482 35.990 -23.771 1.00 70.84 97 SER A N 1
ATOM 497 C CA . SER A 1 75 ? 48.884 37.258 -23.213 1.00 72.57 97 SER A CA 1
ATOM 498 C C . SER A 1 75 ? 47.961 38.368 -23.676 1.00 72.93 97 SER A C 1
ATOM 499 O O . SER A 1 75 ? 48.028 39.457 -23.141 1.00 74.68 97 SER A O 1
ATOM 502 N N . ASP A 1 76 ? 47.123 38.112 -24.681 1.00 71.04 98 ASP A N 1
ATOM 503 C CA . ASP A 1 76 ? 46.142 39.102 -25.113 1.00 72.55 98 ASP A CA 1
ATOM 504 C C . ASP A 1 76 ? 44.773 38.745 -24.582 1.00 68.92 98 ASP A C 1
ATOM 505 O O . ASP A 1 76 ? 44.154 37.805 -25.049 1.00 70.39 98 ASP A O 1
ATOM 510 N N . PRO A 1 77 ? 44.275 39.519 -23.633 1.00 68.90 99 PRO A N 1
ATOM 511 C CA . PRO A 1 77 ? 42.999 39.210 -23.017 1.00 70.60 99 PRO A CA 1
ATOM 512 C C . PRO A 1 77 ? 41.806 39.313 -23.932 1.00 70.80 99 PRO A C 1
ATOM 513 O O . PRO A 1 77 ? 40.781 38.693 -23.660 1.00 71.01 99 PRO A O 1
ATOM 517 N N . LYS A 1 78 ? 41.913 40.062 -25.014 1.00 71.30 100 LYS A N 1
ATOM 518 C CA . LYS A 1 78 ? 40.844 40.006 -25.995 1.00 74.35 100 LYS A CA 1
ATOM 519 C C . LYS A 1 78 ? 40.868 38.679 -26.743 1.00 71.36 100 LYS A C 1
ATOM 520 O O . LYS A 1 78 ? 39.888 38.311 -27.392 1.00 68.78 100 LYS A O 1
ATOM 526 N N . LYS A 1 79 ? 41.989 37.968 -26.662 1.00 70.41 101 LYS A N 1
ATOM 527 C CA . LYS A 1 79 ? 42.177 36.749 -27.440 1.00 70.75 101 LYS A CA 1
ATOM 528 C C . LYS A 1 79 ? 42.598 35.561 -26.611 1.00 68.58 101 LYS A C 1
ATOM 529 O O . LYS A 1 79 ? 42.851 34.484 -27.160 1.00 66.86 101 LYS A O 1
ATOM 535 N N . ALA A 1 80 ? 42.647 35.753 -25.293 1.00 63.78 102 ALA A N 1
ATOM 536 C CA . ALA A 1 80 ? 42.972 34.694 -24.370 1.00 59.25 102 ALA A CA 1
ATOM 537 C C . ALA A 1 80 ? 41.716 33.896 -24.087 1.00 57.53 102 ALA A C 1
ATOM 538 O O . ALA A 1 80 ? 40.636 34.473 -24.093 1.00 58.20 102 ALA A O 1
ATOM 540 N N . HIS A 1 81 ? 41.885 32.584 -23.831 1.00 54.97 103 HIS A N 1
ATOM 541 C CA . HIS A 1 81 ? 40.809 31.632 -23.505 1.00 50.97 103 HIS A CA 1
ATOM 542 C C . HIS A 1 81 ? 41.121 30.726 -22.286 1.00 49.06 103 HIS A C 1
ATOM 543 O O . HIS A 1 81 ? 41.133 29.467 -22.397 1.00 47.27 103 HIS A O 1
ATOM 550 N N . PRO A 1 82 ? 41.324 31.357 -21.118 1.00 45.21 104 PRO A N 1
ATOM 551 C CA . PRO A 1 82 ? 41.774 30.713 -19.905 1.00 46.26 104 PRO A CA 1
ATOM 552 C C . PRO A 1 82 ? 40.718 29.881 -19.181 1.00 46.61 104 PRO A C 1
ATOM 553 O O . PRO A 1 82 ? 39.509 30.091 -19.368 1.00 51.90 104 PRO A O 1
ATOM 557 N N . PRO A 1 83 ? 41.174 28.965 -18.313 1.00 43.16 105 PRO A N 1
ATOM 558 C CA . PRO A 1 83 ? 40.221 28.163 -17.575 1.00 41.63 105 PRO A CA 1
ATOM 559 C C . PRO A 1 83 ? 39.205 29.020 -16.850 1.00 40.45 105 PRO A C 1
ATOM 560 O O . PRO A 1 83 ? 38.042 28.644 -16.788 1.00 40.16 105 PRO A O 1
ATOM 564 N N . ALA A 1 84 ? 39.622 30.179 -16.361 1.00 40.17 106 ALA A N 1
ATOM 565 C CA . ALA A 1 84 ? 38.698 31.110 -15.728 1.00 41.42 106 ALA A CA 1
ATOM 566 C C . ALA A 1 84 ? 37.376 31.265 -16.463 1.00 42.19 106 ALA A C 1
ATOM 567 O O . ALA A 1 84 ? 36.336 31.419 -15.832 1.00 44.40 106 ALA A O 1
ATOM 569 N N . PHE A 1 85 ? 37.392 31.234 -17.780 1.00 39.84 107 PHE A N 1
ATOM 570 C CA . PHE A 1 85 ? 36.157 31.395 -18.514 1.00 41.96 107 PHE A CA 1
ATOM 571 C C . PHE A 1 85 ? 35.178 30.246 -18.393 1.00 42.49 107 PHE A C 1
ATOM 572 O O . PHE A 1 85 ? 34.090 30.304 -18.980 1.00 47.07 107 PHE A O 1
ATOM 580 N N . LEU A 1 86 ? 35.575 29.182 -17.717 1.00 41.42 108 LEU A N 1
ATOM 581 C CA . LEU A 1 86 ? 34.682 28.045 -17.447 1.00 43.48 108 LEU A CA 1
ATOM 582 C C . LEU A 1 86 ? 33.630 28.300 -16.359 1.00 43.95 108 LEU A C 1
ATOM 583 O O . LEU A 1 86 ? 32.583 27.646 -16.313 1.00 43.27 108 LEU A O 1
ATOM 588 N N . THR A 1 87 ? 33.940 29.176 -15.423 1.00 44.05 109 THR A N 1
ATOM 589 C CA . THR A 1 87 ? 33.043 29.373 -14.295 1.00 45.50 109 THR A CA 1
ATOM 590 C C . THR A 1 87 ? 32.725 30.843 -13.984 1.00 47.22 109 THR A C 1
ATOM 591 O O . THR A 1 87 ? 32.188 31.159 -12.920 1.00 50.33 109 THR A O 1
ATOM 595 N N . ASP A 1 88 ? 33.059 31.719 -14.928 1.00 46.30 110 ASP A N 1
ATOM 596 C CA . ASP A 1 88 ? 32.695 33.095 -14.874 1.00 47.95 110 ASP A CA 1
ATOM 597 C C . ASP A 1 88 ? 31.205 33.095 -15.118 1.00 50.49 110 ASP A C 1
ATOM 598 O O . ASP A 1 88 ? 30.664 32.069 -15.480 1.00 51.43 110 ASP A O 1
ATOM 603 N N . LEU A 1 89 ? 30.516 34.204 -14.902 1.00 56.17 111 LEU A N 1
ATOM 604 C CA . LEU A 1 89 ? 29.077 34.187 -15.128 1.00 63.52 111 LEU A CA 1
ATOM 605 C C . LEU A 1 89 ? 28.880 34.071 -16.602 1.00 66.91 111 LEU A C 1
ATOM 606 O O . LEU A 1 89 ? 29.531 34.780 -17.366 1.00 70.18 111 LEU A O 1
ATOM 611 N N . ASN A 1 90 ? 28.021 33.145 -17.016 1.00 69.21 112 ASN A N 1
ATOM 612 C CA . ASN A 1 90 ? 27.777 32.993 -18.416 1.00 66.74 112 ASN A CA 1
ATOM 613 C C . ASN A 1 90 ? 26.611 33.800 -18.919 1.00 73.63 112 ASN A C 1
ATOM 614 O O . ASN A 1 90 ? 25.478 33.608 -18.525 1.00 76.33 112 ASN A O 1
ATOM 619 N N . ASN A 1 91 ? 26.943 34.714 -19.815 1.00 81.91 113 ASN A N 1
ATOM 620 C CA . ASN A 1 91 ? 26.003 35.520 -20.544 1.00 84.76 113 ASN A CA 1
ATOM 621 C C . ASN A 1 91 ? 25.998 34.987 -21.988 1.00 85.41 113 ASN A C 1
ATOM 622 O O . ASN A 1 91 ? 26.998 35.138 -22.705 1.00 82.29 113 ASN A O 1
ATOM 627 N N . PRO A 1 92 ? 24.894 34.324 -22.410 1.00 90.83 114 PRO A N 1
ATOM 628 C CA . PRO A 1 92 ? 24.796 33.947 -23.831 1.00 92.45 114 PRO A CA 1
ATOM 629 C C . PRO A 1 92 ? 24.740 35.211 -24.659 1.00 90.95 114 PRO A C 1
ATOM 630 O O . PRO A 1 92 ? 24.502 36.278 -24.114 1.00 92.07 114 PRO A O 1
ATOM 634 N N . HIS A 1 93 ? 24.979 35.134 -25.954 1.00 93.09 115 HIS A N 1
ATOM 635 C CA . HIS A 1 93 ? 25.054 36.374 -26.756 1.00 101.98 115 HIS A CA 1
ATOM 636 C C . HIS A 1 93 ? 26.381 37.113 -26.493 1.00 97.59 115 HIS A C 1
ATOM 637 O O . HIS A 1 93 ? 26.674 38.124 -27.134 1.00 94.41 115 HIS A O 1
ATOM 644 N N . ASN A 1 94 ? 27.179 36.599 -25.557 1.00 92.63 116 ASN A N 1
ATOM 645 C CA . ASN A 1 94 ? 28.467 37.188 -25.229 1.00 88.68 116 ASN A CA 1
ATOM 646 C C . ASN A 1 94 ? 29.337 36.210 -24.449 1.00 76.38 116 ASN A C 1
ATOM 647 O O . ASN A 1 94 ? 29.954 36.536 -23.447 1.00 70.85 116 ASN A O 1
ATOM 652 N N . LEU A 1 95 ? 29.390 35.000 -24.953 1.00 68.46 117 LEU A N 1
ATOM 653 C CA . LEU A 1 95 ? 30.007 33.903 -24.262 1.00 62.86 117 LEU A CA 1
ATOM 654 C C . LEU A 1 95 ? 31.489 34.039 -24.111 1.00 60.34 117 LEU A C 1
ATOM 655 O O . LEU A 1 95 ? 32.132 34.641 -24.953 1.00 62.76 117 LEU A O 1
ATOM 660 N N . THR A 1 96 ? 32.014 33.442 -23.038 1.00 58.58 118 THR A N 1
ATOM 661 C CA . THR A 1 96 ? 33.442 33.201 -22.864 1.00 53.62 118 THR A CA 1
ATOM 662 C C . THR A 1 96 ? 33.713 31.728 -22.726 1.00 51.40 118 THR A C 1
ATOM 663 O O . THR A 1 96 ? 32.941 31.003 -22.084 1.00 49.52 118 THR A O 1
ATOM 667 N N . CYS A 1 97 ? 34.824 31.301 -23.315 1.00 52.58 119 CYS A N 1
ATOM 668 C CA . CYS A 1 97 ? 35.258 29.921 -23.169 1.00 56.64 119 CYS A CA 1
ATOM 669 C C . CYS A 1 97 ? 36.739 29.678 -23.087 1.00 53.74 119 CYS A C 1
ATOM 670 O O . CYS A 1 97 ? 37.561 30.332 -23.718 1.00 51.16 119 CYS A O 1
ATOM 673 N N . TRP A 1 98 ? 37.033 28.664 -22.303 1.00 48.96 120 TRP A N 1
ATOM 674 C CA . TRP A 1 98 ? 38.324 28.121 -22.276 1.00 48.83 120 TRP A CA 1
ATOM 675 C C . TRP A 1 98 ? 38.420 27.246 -23.490 1.00 49.05 120 TRP A C 1
ATOM 676 O O . TRP A 1 98 ? 37.420 26.744 -24.040 1.00 43.22 120 TRP A O 1
ATOM 687 N N . GLN A 1 99 ? 39.658 27.057 -23.891 1.00 48.52 121 GLN A N 1
ATOM 688 C CA . GLN A 1 99 ? 39.897 26.328 -25.066 1.00 49.76 121 GLN A CA 1
ATOM 689 C C . GLN A 1 99 ? 41.231 25.693 -24.918 1.00 45.93 121 GLN A C 1
ATOM 690 O O . GLN A 1 99 ? 42.182 26.341 -24.505 1.00 44.25 121 GLN A O 1
ATOM 696 N N . SER A 1 100 ? 41.287 24.426 -25.288 1.00 42.87 122 SER A N 1
ATOM 697 C CA . SER A 1 100 ? 42.456 23.630 -25.080 1.00 44.08 122 SER A CA 1
ATOM 698 C C . SER A 1 100 ? 43.561 24.062 -26.015 1.00 47.52 122 SER A C 1
ATOM 699 O O . SER A 1 100 ? 43.375 24.934 -26.853 1.00 48.15 122 SER A O 1
ATOM 702 N N . GLU A 1 101 ? 44.713 23.425 -25.878 1.00 48.89 123 GLU A N 1
ATOM 703 C CA . GLU A 1 101 ? 45.732 23.497 -26.904 1.00 48.67 123 GLU A CA 1
ATOM 704 C C . GLU A 1 101 ? 45.140 22.926 -28.168 1.00 52.08 123 GLU A C 1
ATOM 705 O O . GLU A 1 101 ? 44.056 22.310 -28.150 1.00 58.76 123 GLU A O 1
ATOM 711 N N . ASN A 1 102 ? 45.866 23.106 -29.264 1.00 51.90 124 ASN A N 1
ATOM 712 C CA . ASN A 1 102 ? 45.412 22.701 -30.589 1.00 51.04 124 ASN A CA 1
ATOM 713 C C . ASN A 1 102 ? 46.149 21.460 -31.094 1.00 49.83 124 ASN A C 1
ATOM 714 O O . ASN A 1 102 ? 47.028 20.943 -30.407 1.00 48.92 124 ASN A O 1
ATOM 719 N N . TYR A 1 103 ? 45.810 20.956 -32.279 1.00 46.64 125 TYR A N 1
ATOM 720 C CA . TYR A 1 103 ? 46.590 19.842 -32.860 1.00 48.09 125 TYR A CA 1
ATOM 721 C C . TYR A 1 103 ? 46.640 18.588 -31.987 1.00 45.82 125 TYR A C 1
ATOM 722 O O . TYR A 1 103 ? 47.592 17.826 -32.011 1.00 46.48 125 TYR A O 1
ATOM 731 N N . LEU A 1 104 ? 45.604 18.380 -31.220 1.00 43.57 126 LEU A N 1
ATOM 732 C CA . LEU A 1 104 ? 45.614 17.287 -30.312 1.00 44.94 126 LEU A CA 1
ATOM 733 C C . LEU A 1 104 ? 45.908 16.011 -31.058 1.00 44.37 126 LEU A C 1
ATOM 734 O O . LEU A 1 104 ? 45.218 15.650 -31.980 1.00 44.44 126 LEU A O 1
ATOM 739 N N . GLN A 1 105 ? 46.974 15.347 -30.678 1.00 44.82 127 GLN A N 1
ATOM 740 C CA . GLN A 1 105 ? 47.206 14.011 -31.177 1.00 45.38 127 GLN A CA 1
ATOM 741 C C . GLN A 1 105 ? 46.182 13.133 -30.534 1.00 44.47 127 GLN A C 1
ATOM 742 O O . GLN A 1 105 ? 45.387 13.612 -29.734 1.00 46.46 127 GLN A O 1
ATOM 748 N N . PHE A 1 106 ? 46.204 11.862 -30.907 1.00 44.14 128 PHE A N 1
ATOM 749 C CA . PHE A 1 106 ? 45.372 10.821 -30.330 1.00 45.09 128 PHE A CA 1
ATOM 750 C C . PHE A 1 106 ? 46.292 9.643 -30.019 1.00 49.23 128 PHE A C 1
ATOM 751 O O . PHE A 1 106 ? 47.167 9.301 -30.841 1.00 54.40 128 PHE A O 1
ATOM 759 N N . PRO A 1 107 ? 46.162 9.032 -28.832 1.00 51.51 129 PRO A N 1
ATOM 760 C CA . PRO A 1 107 ? 45.177 9.221 -27.781 1.00 52.65 129 PRO A CA 1
ATOM 761 C C . PRO A 1 107 ? 45.490 10.457 -26.941 1.00 51.70 129 PRO A C 1
ATOM 762 O O . PRO A 1 107 ? 46.621 10.963 -26.989 1.00 49.31 129 PRO A O 1
ATOM 766 N N . HIS A 1 108 ? 44.509 10.916 -26.164 1.00 51.83 130 HIS A N 1
ATOM 767 C CA . HIS A 1 108 ? 44.742 12.050 -25.287 1.00 51.48 130 HIS A CA 1
ATOM 768 C C . HIS A 1 108 ? 43.762 12.102 -24.139 1.00 52.63 130 HIS A C 1
ATOM 769 O O . HIS A 1 108 ? 42.759 11.371 -24.116 1.00 54.19 130 HIS A O 1
ATOM 776 N N A ASN A 1 109 ? 44.059 12.965 -23.173 0.28 50.42 131 ASN A N 1
ATOM 777 N N B ASN A 1 109 ? 44.071 12.942 -23.155 0.24 50.81 131 ASN A N 1
ATOM 778 N N C ASN A 1 109 ? 44.058 12.995 -23.195 0.48 55.46 131 ASN A N 1
ATOM 779 C CA A ASN A 1 109 ? 43.134 13.220 -22.083 0.28 48.67 131 ASN A CA 1
ATOM 780 C CA B ASN A 1 109 ? 43.130 13.207 -22.074 0.24 49.27 131 ASN A CA 1
ATOM 781 C CA C ASN A 1 109 ? 43.224 13.221 -22.025 0.48 56.90 131 ASN A CA 1
ATOM 782 C C A ASN A 1 109 ? 43.256 14.652 -21.583 0.28 47.42 131 ASN A C 1
ATOM 783 C C B ASN A 1 109 ? 43.238 14.647 -21.562 0.24 47.82 131 ASN A C 1
ATOM 784 C C C ASN A 1 109 ? 43.310 14.694 -21.621 0.48 51.37 131 ASN A C 1
ATOM 785 O O A ASN A 1 109 ? 44.147 14.981 -20.804 0.28 49.34 131 ASN A O 1
ATOM 786 O O B ASN A 1 109 ? 44.098 14.980 -20.752 0.24 49.79 131 ASN A O 1
ATOM 787 O O C ASN A 1 109 ? 44.251 15.103 -20.943 0.48 52.55 131 ASN A O 1
ATOM 800 N N . VAL A 1 110 ? 42.346 15.499 -22.055 1.00 46.77 132 VAL A N 1
ATOM 801 C CA . VAL A 1 110 ? 42.319 16.904 -21.679 1.00 43.87 132 VAL A CA 1
ATOM 802 C C . VAL A 1 110 ? 41.385 16.948 -20.528 1.00 42.99 132 VAL A C 1
ATOM 803 O O . VAL A 1 110 ? 40.194 16.636 -20.684 1.00 41.06 132 VAL A O 1
ATOM 807 N N . THR A 1 111 ? 41.938 17.314 -19.364 1.00 44.15 133 THR A N 1
ATOM 808 C CA . THR A 1 111 ? 41.206 17.245 -18.108 1.00 42.32 133 THR A CA 1
ATOM 809 C C . THR A 1 111 ? 40.935 18.583 -17.517 1.00 40.33 133 THR A C 1
ATOM 810 O O . THR A 1 111 ? 41.754 19.510 -17.596 1.00 36.77 133 THR A O 1
ATOM 814 N N . LEU A 1 112 ? 39.724 18.671 -16.992 1.00 39.45 134 LEU A N 1
ATOM 815 C CA . LEU A 1 112 ? 39.324 19.765 -16.158 1.00 41.48 134 LEU A CA 1
ATOM 816 C C . LEU A 1 112 ? 39.056 19.182 -14.786 1.00 41.24 134 LEU A C 1
ATOM 817 O O . LEU A 1 112 ? 38.298 18.221 -14.671 1.00 41.66 134 LEU A O 1
ATOM 822 N N . THR A 1 113 ? 39.645 19.760 -13.753 1.00 42.16 135 THR A N 1
ATOM 823 C CA . THR A 1 113 ? 39.446 19.269 -12.377 1.00 41.82 135 THR A CA 1
ATOM 824 C C . THR A 1 113 ? 38.975 20.369 -11.450 1.00 41.27 135 THR A C 1
ATOM 825 O O . THR A 1 113 ? 39.654 21.376 -11.253 1.00 43.02 135 THR A O 1
ATOM 829 N N . LEU A 1 114 ? 37.796 20.163 -10.891 1.00 40.66 136 LEU A N 1
ATOM 830 C CA . LEU A 1 114 ? 37.216 21.082 -9.955 1.00 39.75 136 LEU A CA 1
ATOM 831 C C . LEU A 1 114 ? 37.386 20.505 -8.577 1.00 42.71 136 LEU A C 1
ATOM 832 O O . LEU A 1 114 ? 36.914 19.384 -8.275 1.00 40.53 136 LEU A O 1
ATOM 837 N N . SER A 1 115 ? 38.054 21.273 -7.728 1.00 44.76 137 SER A N 1
ATOM 838 C CA . SER A 1 115 ? 38.292 20.849 -6.359 1.00 45.17 137 SER A CA 1
ATOM 839 C C . SER A 1 115 ? 37.424 21.624 -5.343 1.00 42.94 137 SER A C 1
ATOM 840 O O . SER A 1 115 ? 37.661 22.801 -5.107 1.00 42.42 137 SER A O 1
ATOM 843 N N . LEU A 1 116 ? 36.434 20.969 -4.740 1.00 40.41 138 LEU A N 1
ATOM 844 C CA . LEU A 1 116 ? 35.508 21.690 -3.887 1.00 41.18 138 LEU A CA 1
ATOM 845 C C . LEU A 1 116 ? 36.027 21.876 -2.474 1.00 42.77 138 LEU A C 1
ATOM 846 O O . LEU A 1 116 ? 35.631 22.831 -1.784 1.00 41.08 138 LEU A O 1
ATOM 851 N N . GLY A 1 117 ? 36.872 20.955 -2.019 1.00 41.28 139 GLY A N 1
ATOM 852 C CA . GLY A 1 117 ? 37.508 21.108 -0.696 1.00 37.79 139 GLY A CA 1
ATOM 853 C C . GLY A 1 117 ? 36.689 20.634 0.507 1.00 37.23 139 GLY A C 1
ATOM 854 O O . GLY A 1 117 ? 37.140 20.748 1.626 1.00 34.64 139 GLY A O 1
ATOM 855 N N . LYS A 1 118 ? 35.518 20.044 0.266 1.00 37.40 140 LYS A N 1
ATOM 856 C CA . LYS A 1 118 ? 34.509 19.805 1.267 1.00 35.27 140 LYS A CA 1
ATOM 857 C C . LYS A 1 118 ? 33.518 18.897 0.579 1.00 37.46 140 LYS A C 1
ATOM 858 O O . LYS A 1 118 ? 33.173 19.113 -0.583 1.00 39.98 140 LYS A O 1
ATOM 864 N N . LYS A 1 119 ? 33.034 17.882 1.265 1.00 37.91 141 LYS A N 1
ATOM 865 C CA . LYS A 1 119 ? 32.134 16.952 0.629 1.00 37.54 141 LYS A CA 1
ATOM 866 C C . LYS A 1 119 ? 30.853 17.656 0.264 1.00 37.29 141 LYS A C 1
ATOM 867 O O . LYS A 1 119 ? 30.248 18.271 1.145 1.00 35.76 141 LYS A O 1
ATOM 873 N N . PHE A 1 120 ? 30.444 17.569 -1.017 1.00 35.29 142 PHE A N 1
ATOM 874 C CA . PHE A 1 120 ? 29.100 17.942 -1.414 1.00 35.63 142 PHE A CA 1
ATOM 875 C C . PHE A 1 120 ? 28.367 16.771 -1.900 1.00 37.26 142 PHE A C 1
ATOM 876 O O . PHE A 1 120 ? 28.968 15.823 -2.367 1.00 36.58 142 PHE A O 1
ATOM 884 N N . GLU A 1 121 ? 27.048 16.912 -1.876 1.00 38.99 143 GLU A N 1
ATOM 885 C CA . GLU A 1 121 ? 26.174 16.035 -2.581 1.00 41.81 143 GLU A CA 1
ATOM 886 C C . GLU A 1 121 ? 25.776 16.728 -3.864 1.00 43.13 143 GLU A C 1
ATOM 887 O O . GLU A 1 121 ? 25.292 17.887 -3.842 1.00 43.42 143 GLU A O 1
ATOM 893 N N . VAL A 1 122 ? 25.946 15.993 -4.973 1.00 43.58 144 VAL A N 1
ATOM 894 C CA . VAL A 1 122 ? 25.900 16.540 -6.339 1.00 41.56 144 VAL A CA 1
ATOM 895 C C . VAL A 1 122 ? 24.739 15.967 -7.136 1.00 43.35 144 VAL A C 1
ATOM 896 O O . VAL A 1 122 ? 24.584 14.746 -7.267 1.00 40.62 144 VAL A O 1
ATOM 900 N N . THR A 1 123 ? 23.933 16.836 -7.705 1.00 42.53 145 THR A N 1
ATOM 901 C CA . THR A 1 123 ? 22.765 16.347 -8.396 1.00 46.65 145 THR A CA 1
ATOM 902 C C . THR A 1 123 ? 23.032 16.303 -9.916 1.00 50.43 145 THR A C 1
AT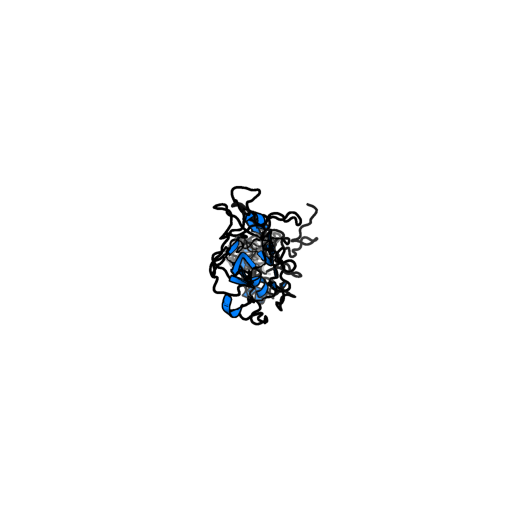OM 903 O O . THR A 1 123 ? 22.313 15.601 -10.666 1.00 49.66 145 THR A O 1
ATOM 907 N N . TYR A 1 124 ? 24.048 17.054 -10.364 1.00 45.92 146 TYR A N 1
ATOM 908 C CA . TYR A 1 124 ? 24.394 17.054 -11.757 1.00 45.13 146 TYR A CA 1
ATOM 909 C C . TYR A 1 124 ? 25.720 17.735 -12.061 1.00 41.82 146 TYR A C 1
ATOM 910 O O . TYR A 1 124 ? 26.138 18.651 -11.352 1.00 43.01 146 TYR A O 1
ATOM 919 N N . VAL A 1 125 ? 26.350 17.294 -13.142 1.00 39.73 147 VAL A N 1
ATOM 920 C CA . VAL A 1 125 ? 27.468 18.002 -13.747 1.00 39.13 147 VAL A CA 1
ATOM 921 C C . VAL A 1 125 ? 27.165 18.264 -15.194 1.00 40.10 147 VAL A C 1
ATOM 922 O O . VAL A 1 125 ? 26.757 17.330 -15.903 1.00 38.60 147 VAL A O 1
ATOM 926 N N . SER A 1 126 ? 27.431 19.504 -15.630 1.00 39.77 148 SER A N 1
ATOM 927 C CA . SER A 1 126 ? 26.978 19.974 -16.912 1.00 42.62 148 SER A CA 1
ATOM 928 C C . SER A 1 126 ? 28.013 20.833 -17.598 1.00 43.24 148 SER A C 1
ATOM 929 O O . SER A 1 126 ? 28.702 21.614 -16.943 1.00 41.16 148 SER A O 1
ATOM 932 N N . LEU A 1 127 ? 28.097 20.715 -18.927 1.00 45.42 149 LEU A N 1
ATOM 933 C CA . LEU A 1 127 ? 28.955 21.617 -19.704 1.00 48.57 149 LEU A CA 1
ATOM 934 C C . LEU A 1 127 ? 28.329 22.070 -21.007 1.00 51.39 149 LEU A C 1
ATOM 935 O O . LEU A 1 127 ? 27.633 21.309 -21.685 1.00 50.15 149 LEU A O 1
ATOM 940 N N . GLN A 1 128 ? 28.635 23.318 -21.342 1.00 53.00 150 GLN A N 1
ATOM 941 C CA . GLN A 1 128 ? 28.263 23.924 -22.581 1.00 55.16 150 GLN A CA 1
ATOM 942 C C . GLN A 1 128 ? 29.528 24.054 -23.406 1.00 52.82 150 GLN A C 1
ATOM 943 O O . GLN A 1 128 ? 30.481 24.707 -22.979 1.00 52.48 150 GLN A O 1
ATOM 949 N N . PHE A 1 129 ? 29.528 23.468 -24.600 1.00 53.73 151 PHE A N 1
ATOM 950 C CA . PHE A 1 129 ? 30.677 23.562 -25.528 1.00 52.02 151 PHE A CA 1
ATOM 951 C C . PHE A 1 129 ? 30.643 24.728 -26.531 1.00 52.32 151 PHE A C 1
ATOM 952 O O . PHE A 1 129 ? 29.574 25.091 -27.022 1.00 50.73 151 PHE A O 1
ATOM 960 N N . CYS A 1 130 ? 31.810 25.329 -26.788 1.00 50.75 152 CYS A N 1
ATOM 961 C CA . CYS A 1 130 ? 31.965 26.281 -27.894 1.00 52.97 152 CYS A CA 1
ATOM 962 C C . CYS A 1 130 ? 32.344 25.485 -29.153 1.00 50.85 152 CYS A C 1
ATOM 963 O O . CYS A 1 130 ? 31.844 25.735 -30.251 1.00 48.81 152 CYS A O 1
ATOM 966 N N . SER A 1 131 ? 33.218 24.500 -28.977 1.00 48.14 153 SER A N 1
ATOM 967 C CA . SER A 1 131 ? 33.561 23.591 -30.048 1.00 46.98 153 SER A CA 1
ATOM 968 C C . SER A 1 131 ? 32.475 22.528 -30.095 1.00 47.35 153 SER A C 1
ATOM 969 O O . SER A 1 131 ? 31.575 22.529 -29.298 1.00 46.86 153 SER A O 1
ATOM 972 N N . PRO A 1 132 ? 32.573 21.587 -31.023 1.00 48.60 154 PRO A N 1
ATOM 973 C CA . PRO A 1 132 ? 31.661 20.485 -30.925 1.00 46.75 154 PRO A CA 1
ATOM 974 C C . PRO A 1 132 ? 32.026 19.650 -29.748 1.00 44.55 154 PRO A C 1
ATOM 975 O O . PRO A 1 132 ? 33.158 19.742 -29.220 1.00 41.77 154 PRO A O 1
ATOM 979 N N . ARG A 1 133 ? 31.099 18.774 -29.406 1.00 44.93 155 ARG A N 1
ATOM 980 C CA . ARG A 1 133 ? 31.245 17.946 -28.230 1.00 47.40 155 ARG A CA 1
ATOM 981 C C . ARG A 1 133 ? 32.241 16.828 -28.561 1.00 47.71 155 ARG A C 1
ATOM 982 O O . ARG A 1 133 ? 32.440 16.506 -29.709 1.00 49.95 155 ARG A O 1
ATOM 990 N N . PRO A 1 134 ? 32.898 16.256 -27.553 1.00 46.91 156 PRO A N 1
ATOM 991 C CA . PRO A 1 134 ? 33.821 15.166 -27.794 1.00 47.39 156 PRO A CA 1
ATOM 992 C C . PRO A 1 134 ? 33.093 13.979 -28.295 1.00 48.21 156 PRO A C 1
ATOM 993 O O . PRO A 1 134 ? 31.912 13.823 -28.000 1.00 48.90 156 PRO A O 1
ATOM 997 N N . GLU A 1 135 ? 33.783 13.118 -29.017 1.00 50.08 157 GLU A N 1
ATOM 998 C CA . GLU A 1 135 ? 33.159 11.863 -29.330 1.00 52.42 157 GLU A CA 1
ATOM 999 C C . GLU A 1 135 ? 33.169 11.084 -28.055 1.00 50.97 157 GLU A C 1
ATOM 1000 O O . GLU A 1 135 ? 32.187 10.410 -27.718 1.00 54.03 157 GLU A O 1
ATOM 1006 N N . SER A 1 136 ? 34.264 11.210 -27.313 1.00 49.60 158 SER A N 1
ATOM 1007 C CA . SER A 1 136 ? 34.418 10.454 -26.060 1.00 48.25 158 SER A CA 1
ATOM 1008 C C . SER A 1 136 ? 34.892 11.348 -24.891 1.00 49.65 158 SER A C 1
ATOM 1009 O O . SER A 1 136 ? 35.796 12.187 -25.047 1.00 50.72 158 SER A O 1
ATOM 1012 N N . MET A 1 137 ? 34.242 11.178 -23.727 1.00 51.85 159 MET A N 1
ATOM 1013 C CA . MET A 1 137 ? 34.663 11.808 -22.469 1.00 47.76 159 MET A CA 1
ATOM 1014 C C . MET A 1 137 ? 34.069 11.094 -21.299 1.00 45.46 159 MET A C 1
ATOM 1015 O O . MET A 1 137 ? 33.123 10.333 -21.425 1.00 46.63 159 MET A O 1
ATOM 1020 N N . ALA A 1 138 ? 34.641 11.387 -20.152 1.00 45.27 160 ALA A N 1
ATOM 1021 C CA . ALA A 1 138 ? 34.232 10.792 -18.897 1.00 46.09 160 ALA A CA 1
ATOM 1022 C C . ALA A 1 138 ? 34.271 11.831 -17.785 1.00 44.47 160 ALA A C 1
ATOM 1023 O O . ALA A 1 138 ? 34.962 12.874 -17.859 1.00 42.78 160 ALA A O 1
ATOM 1025 N N . ILE A 1 139 ? 33.532 11.490 -16.738 1.00 43.05 161 ILE A N 1
ATOM 1026 C CA . ILE A 1 139 ? 33.434 12.282 -15.572 1.00 39.35 161 ILE A CA 1
ATOM 1027 C C . ILE A 1 139 ? 33.713 11.398 -14.422 1.00 38.41 161 ILE A C 1
ATOM 1028 O O . ILE A 1 139 ? 33.238 10.271 -14.362 1.00 36.85 161 ILE A O 1
ATOM 1033 N N . TYR A 1 140 ? 34.455 11.954 -13.494 1.00 39.43 162 TYR A N 1
ATOM 1034 C CA . TYR A 1 140 ? 34.933 11.238 -12.357 1.00 42.51 162 TYR A CA 1
ATOM 1035 C C . TYR A 1 140 ? 34.841 12.115 -11.141 1.00 41.25 162 TYR A C 1
ATOM 1036 O O . TYR A 1 140 ? 34.911 13.331 -11.260 1.00 40.84 162 TYR A O 1
ATOM 1045 N N . LYS A 1 141 ? 34.755 11.476 -9.976 1.00 41.66 163 LYS A N 1
ATOM 1046 C CA . LYS A 1 141 ? 34.714 12.160 -8.706 1.00 42.09 163 LYS A CA 1
ATOM 1047 C C . LYS A 1 141 ? 35.755 11.599 -7.827 1.00 40.27 163 LYS A C 1
ATOM 1048 O O . LYS A 1 141 ? 36.196 10.483 -8.043 1.00 39.79 163 LYS A O 1
ATOM 1054 N N . SER A 1 142 ? 36.118 12.416 -6.842 1.00 41.33 164 SER A N 1
ATOM 1055 C CA . SER A 1 142 ? 36.917 12.061 -5.692 1.00 40.38 164 SER A CA 1
ATOM 1056 C C . SER A 1 142 ? 36.076 12.330 -4.465 1.00 41.81 164 SER A C 1
ATOM 1057 O O . SER A 1 142 ? 35.487 13.382 -4.340 1.00 38.82 164 SER A O 1
ATOM 1060 N N . MET A 1 143 ? 36.070 11.360 -3.559 1.00 47.22 165 MET A N 1
ATOM 1061 C CA . MET A 1 143 ? 35.440 11.433 -2.285 1.00 45.01 165 MET A CA 1
ATOM 1062 C C . MET A 1 143 ? 36.486 11.625 -1.234 1.00 47.28 165 MET A C 1
ATOM 1063 O O . MET A 1 143 ? 36.164 11.620 -0.059 1.00 47.94 165 MET A O 1
ATOM 1068 N N . ASP A 1 144 ? 37.742 11.799 -1.628 1.00 46.78 166 ASP A N 1
ATOM 1069 C CA . ASP A 1 144 ? 38.788 12.035 -0.646 1.00 44.25 166 ASP A CA 1
ATOM 1070 C C . ASP A 1 144 ? 39.822 13.097 -1.030 1.00 43.94 166 ASP A C 1
ATOM 1071 O O . ASP A 1 144 ? 41.030 12.886 -0.964 1.00 42.40 166 ASP A O 1
ATOM 1076 N N . TYR A 1 145 ? 39.334 14.250 -1.448 1.00 45.13 167 TYR A N 1
ATOM 1077 C CA . TYR A 1 145 ? 40.182 15.450 -1.564 1.00 48.21 167 TYR A CA 1
ATOM 1078 C C . TYR A 1 145 ? 41.223 15.274 -2.647 1.00 51.81 167 TYR A C 1
ATOM 1079 O O . TYR A 1 145 ? 42.269 15.946 -2.680 1.00 49.87 167 TYR A O 1
ATOM 1088 N N . GLY A 1 146 ? 40.884 14.379 -3.567 1.00 53.55 168 GLY A N 1
ATOM 1089 C CA . GLY A 1 146 ? 41.673 14.176 -4.737 1.00 54.83 168 GLY A CA 1
ATOM 1090 C C . GLY A 1 146 ? 42.785 13.175 -4.612 1.00 55.17 168 GLY A C 1
ATOM 1091 O O . GLY A 1 146 ? 43.710 13.217 -5.388 1.00 59.99 168 GLY A O 1
ATOM 1092 N N . ARG A 1 147 ? 42.746 12.270 -3.662 1.00 58.82 169 ARG A N 1
ATOM 1093 C CA . ARG A 1 147 ? 43.804 11.281 -3.666 1.00 62.93 169 ARG A CA 1
ATOM 1094 C C . ARG A 1 147 ? 43.305 10.148 -4.515 1.00 59.96 169 ARG A C 1
ATOM 1095 O O . ARG A 1 147 ? 44.072 9.497 -5.205 1.00 58.04 169 ARG A O 1
ATOM 1103 N N . THR A 1 148 ? 42.005 9.917 -4.504 1.00 59.24 170 THR A N 1
ATOM 1104 C CA . THR A 1 148 ? 41.483 8.916 -5.402 1.00 59.50 170 THR A CA 1
ATOM 1105 C C . THR A 1 148 ? 40.306 9.466 -6.196 1.00 57.77 170 THR A C 1
ATOM 1106 O O . THR A 1 148 ? 39.627 10.412 -5.775 1.00 56.44 170 THR A O 1
ATOM 1110 N N . TRP A 1 149 ? 40.113 8.814 -7.345 1.00 52.91 171 TRP A N 1
ATOM 1111 C CA . TRP A 1 149 ? 39.221 9.195 -8.397 1.00 48.99 171 TRP A CA 1
ATOM 1112 C C . TRP A 1 149 ? 38.361 8.041 -8.804 1.00 49.18 171 TRP A C 1
ATOM 1113 O O . TRP A 1 149 ? 38.804 6.907 -8.852 1.00 49.20 171 TRP A O 1
ATOM 1124 N N . VAL A 1 150 ? 37.130 8.330 -9.158 1.00 48.87 172 VAL A N 1
ATOM 1125 C CA . VAL A 1 150 ? 36.207 7.266 -9.382 1.00 49.76 172 VAL A CA 1
ATOM 1126 C C . VAL A 1 150 ? 35.220 7.622 -10.495 1.00 51.19 172 VAL A C 1
ATOM 1127 O O . VAL A 1 150 ? 34.703 8.726 -10.573 1.00 52.15 172 VAL A O 1
ATOM 1131 N N . PRO A 1 151 ? 34.968 6.680 -11.385 1.00 52.76 173 PRO A N 1
ATOM 1132 C CA . PRO A 1 151 ? 34.123 7.009 -12.512 1.00 54.37 173 PRO A CA 1
ATOM 1133 C C . PRO A 1 151 ? 32.744 7.409 -12.089 1.00 50.19 173 PRO A C 1
ATOM 1134 O O . PRO A 1 151 ? 32.149 6.779 -11.245 1.00 50.50 173 PRO A O 1
ATOM 1138 N N . PHE A 1 152 ? 32.251 8.453 -12.701 1.00 48.80 174 PHE A N 1
ATOM 1139 C CA . PHE A 1 152 ? 30.951 8.914 -12.415 1.00 49.19 174 PHE A CA 1
ATOM 1140 C C . PHE A 1 152 ? 30.051 8.598 -13.604 1.00 51.21 174 PHE A C 1
ATOM 1141 O O . PHE A 1 152 ? 29.037 7.914 -13.447 1.00 50.30 174 PHE A O 1
ATOM 1149 N N . GLN A 1 153 ? 30.421 9.103 -14.787 1.00 50.48 175 GLN A N 1
ATOM 1150 C CA . GLN A 1 153 ? 29.639 8.888 -16.026 1.00 53.37 175 GLN A CA 1
ATOM 1151 C C . GLN A 1 153 ? 30.546 8.846 -17.232 1.00 52.06 175 GLN A C 1
ATOM 1152 O O . GLN A 1 153 ? 31.569 9.520 -17.228 1.00 50.09 175 GLN A O 1
ATOM 1158 N N . PHE A 1 154 ? 30.162 8.057 -18.245 1.00 53.57 176 PHE A N 1
ATOM 1159 C CA . PHE A 1 154 ? 30.902 7.960 -19.522 1.00 52.97 176 PHE A CA 1
ATOM 1160 C C . PHE A 1 154 ? 30.070 8.336 -20.735 1.00 55.11 176 PHE A C 1
ATOM 1161 O O . PHE A 1 154 ? 28.908 7.957 -20.851 1.00 56.61 176 PHE A O 1
ATOM 1169 N N . TYR A 1 155 ? 30.696 9.049 -21.656 1.00 56.29 177 TYR A N 1
ATOM 1170 C CA . TYR A 1 155 ? 30.102 9.324 -22.946 1.00 59.08 177 TYR A CA 1
ATOM 1171 C C . TYR A 1 155 ? 31.035 8.850 -24.050 1.00 60.13 177 TYR A C 1
ATOM 1172 O O . TYR A 1 155 ? 32.230 9.095 -23.962 1.00 59.14 177 TYR A O 1
ATOM 1181 N N . SER A 1 156 ? 30.489 8.170 -25.064 1.00 60.34 178 SER A N 1
ATOM 1182 C CA . SER A 1 156 ? 31.275 7.581 -26.159 1.00 61.08 178 SER A CA 1
ATOM 1183 C C . SER A 1 156 ? 30.435 6.841 -27.173 1.00 62.50 178 SER A C 1
ATOM 1184 O O . SER A 1 156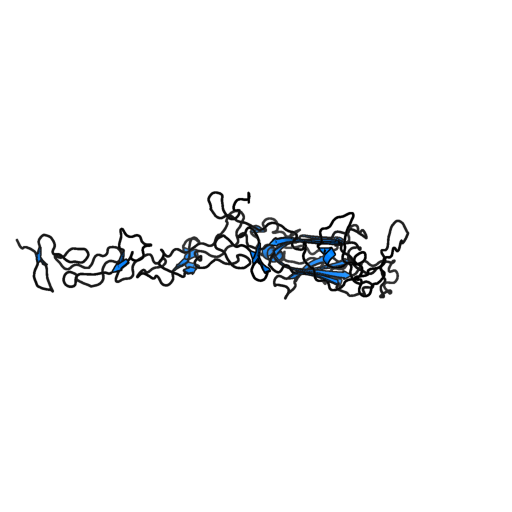 ? 29.377 6.313 -26.829 1.00 63.93 178 SER A O 1
ATOM 1187 N N . THR A 1 157 ? 30.959 6.740 -28.394 1.00 60.80 179 THR A N 1
ATOM 1188 C CA . THR A 1 157 ? 30.359 5.897 -29.449 1.00 63.57 179 THR A CA 1
ATOM 1189 C C . THR A 1 157 ? 30.932 4.504 -29.471 1.00 67.24 179 THR A C 1
ATOM 1190 O O . THR A 1 157 ? 30.439 3.660 -30.204 1.00 71.02 179 THR A O 1
ATOM 1194 N N . GLN A 1 158 ? 32.004 4.281 -28.713 1.00 69.65 180 GLN A N 1
ATOM 1195 C CA . GLN A 1 158 ? 32.559 2.950 -28.521 1.00 70.47 180 GLN A CA 1
ATOM 1196 C C . GLN A 1 158 ? 32.879 2.772 -27.074 1.00 67.52 180 GLN A C 1
ATOM 1197 O O . GLN A 1 158 ? 34.026 2.775 -26.644 1.00 66.57 180 GLN A O 1
ATOM 1203 N N . CYS A 1 159 ? 31.810 2.628 -26.328 1.00 66.52 181 CYS A N 1
ATOM 1204 C CA . CYS A 1 159 ? 31.894 2.443 -24.928 1.00 68.16 181 CYS A CA 1
ATOM 1205 C C . CYS A 1 159 ? 32.805 1.293 -24.630 1.00 68.74 181 CYS A C 1
ATOM 1206 O O . CYS A 1 159 ? 33.676 1.379 -23.762 1.00 65.36 181 CYS A O 1
ATOM 1209 N N . ARG A 1 160 ? 32.601 0.207 -25.353 1.00 74.02 182 ARG A N 1
ATOM 1210 C CA . ARG A 1 160 ? 33.372 -0.988 -25.103 1.00 78.28 182 ARG A CA 1
ATOM 1211 C C . ARG A 1 160 ? 34.848 -0.700 -25.346 1.00 78.53 182 ARG A C 1
ATOM 1212 O O . ARG A 1 160 ? 35.703 -0.894 -24.489 1.00 75.31 182 ARG A O 1
ATOM 1220 N N . LYS A 1 161 ? 35.153 -0.229 -26.533 1.00 80.91 183 LYS A N 1
ATOM 1221 C CA . LYS A 1 161 ? 36.543 -0.198 -26.925 1.00 86.38 183 LYS A CA 1
ATOM 1222 C C . LYS A 1 161 ? 37.265 0.837 -26.086 1.00 79.17 183 LYS A C 1
ATOM 1223 O O . LYS A 1 161 ? 38.318 0.589 -25.510 1.00 78.78 183 LYS A O 1
ATOM 1229 N N . MET A 1 162 ? 36.638 1.985 -25.968 1.00 74.02 184 MET A N 1
ATOM 1230 C CA . MET A 1 162 ? 37.319 3.151 -25.494 1.00 68.94 184 MET A CA 1
ATOM 1231 C C . MET A 1 162 ? 37.418 3.191 -23.967 1.00 65.46 184 MET A C 1
ATOM 1232 O O . MET A 1 162 ? 38.416 3.635 -23.421 1.00 65.13 184 MET A O 1
ATOM 1237 N N . TYR A 1 163 ? 36.388 2.717 -23.276 1.00 63.50 185 TYR A N 1
ATOM 1238 C CA . TYR A 1 163 ? 36.363 2.739 -21.826 1.00 58.14 185 TYR A CA 1
ATOM 1239 C C . TYR A 1 163 ? 36.182 1.357 -21.274 1.00 60.72 185 TYR A C 1
ATOM 1240 O O . TYR A 1 163 ? 36.036 1.180 -20.080 1.00 58.11 185 TYR A O 1
ATOM 1249 N N . ASN A 1 164 ? 36.214 0.358 -22.130 1.00 66.94 186 ASN A N 1
ATOM 1250 C CA . ASN A 1 164 ? 35.849 -0.969 -21.693 1.00 75.84 186 ASN A CA 1
ATOM 1251 C C . ASN A 1 164 ? 34.608 -0.956 -20.790 1.00 72.46 186 ASN A C 1
ATOM 1252 O O . ASN A 1 164 ? 34.694 -1.295 -19.625 1.00 66.84 186 ASN A O 1
ATOM 1257 N N . ARG A 1 165 ? 33.472 -0.536 -21.337 1.00 74.82 187 ARG A N 1
ATOM 1258 C CA . ARG A 1 165 ? 32.188 -0.588 -20.630 1.00 78.14 187 ARG A CA 1
ATOM 1259 C C . ARG A 1 165 ? 31.112 -1.053 -21.571 1.00 79.50 187 ARG A C 1
ATOM 1260 O O . ARG A 1 165 ? 31.121 -0.686 -22.736 1.00 81.82 187 ARG A O 1
ATOM 1268 N N . PRO A 1 166 ? 30.122 -1.772 -21.052 1.00 82.03 188 PRO A N 1
ATOM 1269 C CA . PRO A 1 166 ? 28.945 -1.983 -21.876 1.00 85.06 188 PRO A CA 1
ATOM 1270 C C . PRO A 1 166 ? 28.332 -0.653 -22.227 1.00 87.29 188 PRO A C 1
ATOM 1271 O O . PRO A 1 166 ? 28.309 0.272 -21.406 1.00 89.78 188 PRO A O 1
ATOM 1275 N N . HIS A 1 167 ? 27.861 -0.556 -23.455 1.00 89.61 189 HIS A N 1
ATOM 1276 C CA . HIS A 1 167 ? 27.102 0.589 -23.876 1.00 87.86 189 HIS A CA 1
ATOM 1277 C C . HIS A 1 167 ? 25.796 0.558 -23.119 1.00 89.07 189 HIS A C 1
ATOM 12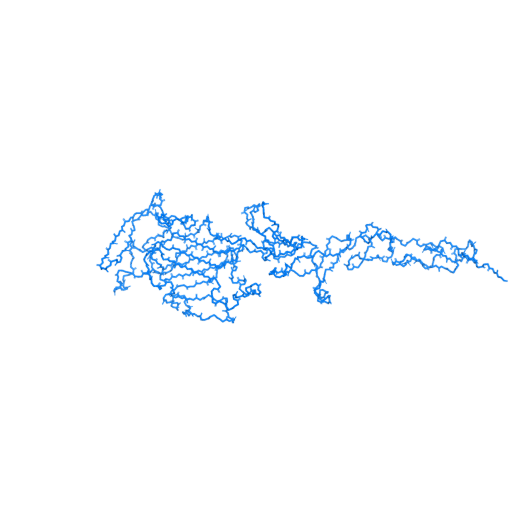78 O O . HIS A 1 167 ? 25.161 -0.481 -23.061 1.00 97.64 189 HIS A O 1
ATOM 1285 N N . ARG A 1 168 ? 25.422 1.673 -22.503 1.00 88.89 190 ARG A N 1
ATOM 1286 C CA . ARG A 1 168 ? 24.077 1.849 -21.943 1.00 88.37 190 ARG A CA 1
ATOM 1287 C C . ARG A 1 168 ? 23.606 0.748 -20.991 1.00 87.43 190 ARG A C 1
ATOM 1288 O O . ARG A 1 168 ? 22.434 0.380 -20.980 1.00 89.34 190 ARG A O 1
ATOM 1296 N N . ALA A 1 169 ? 24.508 0.221 -20.185 1.00 88.18 191 ALA A N 1
ATOM 1297 C CA . ALA A 1 169 ? 24.123 -0.773 -19.179 1.00 94.31 191 ALA A CA 1
ATOM 1298 C C . ALA A 1 169 ? 22.876 -0.381 -18.345 1.00 94.70 191 ALA A C 1
ATOM 1299 O O . ALA A 1 169 ? 22.864 0.678 -17.694 1.00 81.41 191 ALA A O 1
ATOM 1301 N N . PRO A 1 170 ? 21.817 -1.227 -18.373 1.00 99.06 192 PRO A N 1
ATOM 1302 C CA . PRO A 1 170 ? 20.761 -1.119 -17.358 1.00 94.32 192 PRO A CA 1
ATOM 1303 C C . PRO A 1 170 ? 21.278 -1.095 -15.922 1.00 89.59 192 PRO A C 1
ATOM 1304 O O . PRO A 1 170 ? 22.247 -1.775 -15.598 1.00 89.94 192 PRO A O 1
ATOM 1308 N N . ILE A 1 171 ? 20.618 -0.293 -15.090 1.00 86.04 193 ILE A N 1
ATOM 1309 C CA . ILE A 1 171 ? 20.980 -0.115 -13.698 1.00 83.32 193 ILE A CA 1
ATOM 1310 C C . ILE A 1 171 ? 20.065 -0.985 -12.844 1.00 88.81 193 ILE A C 1
ATOM 1311 O O . ILE A 1 171 ? 18.836 -0.815 -12.864 1.00 87.74 193 ILE A O 1
ATOM 1316 N N . THR A 1 172 ? 20.655 -1.879 -12.063 1.00 89.97 194 THR A N 1
ATOM 1317 C CA . THR A 1 172 ? 19.881 -2.733 -11.196 1.00 94.27 194 THR A CA 1
ATOM 1318 C C . THR A 1 172 ? 19.985 -2.237 -9.787 1.00 92.54 194 THR A C 1
ATOM 1319 O O . THR A 1 172 ? 20.951 -1.572 -9.408 1.00 80.77 194 THR A O 1
ATOM 1323 N N . LYS A 1 173 ? 18.998 -2.620 -8.994 1.00 99.44 195 LYS A N 1
ATOM 1324 C CA . LYS A 1 173 ? 19.124 -2.528 -7.562 1.00 102.21 195 LYS A CA 1
ATOM 1325 C C . LYS A 1 173 ? 20.493 -3.091 -7.139 1.00 97.95 195 LYS A C 1
ATOM 1326 O O . LYS A 1 173 ? 21.168 -2.521 -6.291 1.00 88.28 195 LYS A O 1
ATOM 1332 N N . GLN A 1 174 ? 20.897 -4.195 -7.765 1.00 100.94 196 GLN A N 1
ATOM 1333 C CA . GLN A 1 174 ? 22.162 -4.873 -7.456 1.00 100.16 196 GLN A CA 1
ATOM 1334 C C . GLN A 1 174 ? 23.437 -4.022 -7.608 1.00 94.77 196 GLN A C 1
ATOM 1335 O O . GLN A 1 174 ? 24.372 -4.188 -6.838 1.00 92.11 196 GLN A O 1
ATOM 1341 N N . ASN A 1 175 ? 23.509 -3.143 -8.596 1.00 91.65 197 ASN A N 1
ATOM 1342 C CA . ASN A 1 175 ? 24.479 -2.049 -8.507 1.00 94.02 197 ASN A CA 1
ATOM 1343 C C . ASN A 1 175 ? 23.950 -0.802 -9.163 1.00 91.15 197 ASN A C 1
ATOM 1344 O O . ASN A 1 175 ? 24.153 -0.575 -10.353 1.00 89.33 197 ASN A O 1
ATOM 1349 N N . GLU A 1 176 ? 23.278 0.015 -8.364 1.00 87.67 198 GLU A N 1
ATOM 1350 C CA . GLU A 1 176 ? 22.805 1.306 -8.845 1.00 87.50 198 GLU A CA 1
ATOM 1351 C C . GLU A 1 176 ? 23.826 2.419 -8.566 1.00 80.01 198 GLU A C 1
ATOM 1352 O O . GLU A 1 176 ? 23.552 3.609 -8.794 1.00 75.83 198 GLU A O 1
ATOM 1358 N N . GLN A 1 177 ? 25.015 2.001 -8.129 1.00 73.18 199 GLN A N 1
ATOM 1359 C CA . GLN A 1 177 ? 26.145 2.883 -7.893 1.00 70.34 199 GLN A CA 1
ATOM 1360 C C . GLN A 1 177 ? 27.097 2.743 -9.087 1.00 76.08 199 GLN A C 1
ATOM 1361 O O . GLN A 1 177 ? 28.313 2.952 -8.966 1.00 73.96 199 GLN A O 1
ATOM 1367 N N . GLU A 1 178 ? 26.540 2.388 -10.248 1.00 76.40 200 GLU A N 1
ATOM 1368 C CA . GLU A 1 178 ? 27.355 2.000 -11.364 1.00 77.58 200 GLU A CA 1
ATOM 1369 C C . GLU A 1 178 ? 27.482 3.075 -12.393 1.00 77.13 200 GLU A C 1
ATOM 1370 O O . GLU A 1 178 ? 26.479 3.579 -12.890 1.00 76.68 200 GLU A O 1
ATOM 1376 N N . ALA A 1 179 ? 28.729 3.342 -12.778 1.00 74.92 201 ALA A N 1
ATOM 1377 C CA . ALA A 1 179 ? 29.024 4.317 -13.806 1.00 69.74 201 ALA A CA 1
ATOM 1378 C C . ALA A 1 179 ? 28.753 3.707 -15.175 1.00 69.82 201 ALA A C 1
ATOM 1379 O O . ALA A 1 179 ? 29.476 2.805 -15.623 1.00 70.55 201 ALA A O 1
ATOM 1381 N N . VAL A 1 180 ? 27.706 4.209 -15.831 1.00 66.86 202 VAL A N 1
ATOM 1382 C CA . VAL A 1 180 ? 27.341 3.747 -17.154 1.00 67.63 202 VAL A CA 1
ATOM 1383 C C . VAL A 1 180 ? 27.985 4.565 -18.267 1.00 68.87 202 VAL A C 1
ATOM 1384 O O . VAL A 1 180 ? 28.537 5.663 -18.026 1.00 63.96 202 VAL A O 1
ATOM 1388 N N . CYS A 1 181 ? 27.873 4.019 -19.488 1.0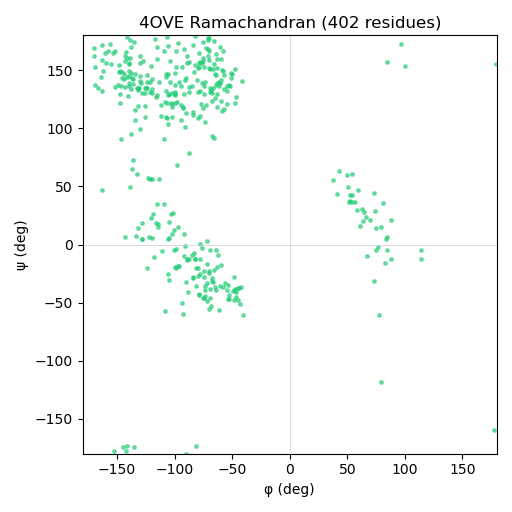0 67.76 203 CYS A N 1
ATOM 1389 C CA . CYS A 1 181 ? 28.356 4.666 -20.681 1.00 64.64 203 CYS A CA 1
ATOM 1390 C C . CYS A 1 181 ? 27.241 4.818 -21.686 1.00 62.62 203 CYS A C 1
ATOM 1391 O O . CYS A 1 181 ? 26.391 3.963 -21.818 1.00 62.20 203 CYS A O 1
ATOM 1394 N N . THR A 1 182 ? 27.273 5.901 -22.429 1.00 62.04 204 THR A N 1
ATOM 1395 C CA . THR A 1 182 ? 26.200 6.172 -23.351 1.00 66.52 204 THR A CA 1
ATOM 1396 C C . THR A 1 182 ? 26.683 6.991 -24.523 1.00 64.90 204 THR A C 1
ATOM 1397 O O . THR A 1 182 ? 27.766 7.559 -24.484 1.00 68.62 204 THR A O 1
ATOM 1401 N N . ASP A 1 183 ? 25.866 7.071 -25.555 1.00 64.10 205 ASP A N 1
ATOM 1402 C CA . ASP A 1 183 ? 26.198 7.895 -26.706 1.00 66.51 205 ASP A CA 1
ATOM 1403 C C . ASP A 1 183 ? 25.163 8.991 -26.905 1.00 68.70 205 ASP A C 1
ATOM 1404 O O . ASP A 1 183 ? 24.965 9.482 -28.013 1.00 67.29 205 ASP A O 1
ATOM 1409 N N . SER A 1 184 ? 24.507 9.379 -25.826 1.00 71.35 206 SER A N 1
ATOM 1410 C CA . SER A 1 184 ? 23.342 10.242 -25.922 1.00 74.67 206 SER A CA 1
ATOM 1411 C C . SER A 1 184 ? 23.778 11.641 -26.297 1.00 74.60 206 SER A C 1
ATOM 1412 O O . SER A 1 184 ? 23.043 12.365 -26.957 1.00 73.41 206 SER A O 1
ATOM 1415 N N . HIS A 1 185 ? 24.960 12.019 -25.824 1.00 76.31 207 HIS A N 1
ATOM 1416 C CA . HIS A 1 185 ? 25.633 13.234 -26.253 1.00 81.49 207 HIS A CA 1
ATOM 1417 C C . HIS A 1 185 ? 25.705 13.449 -27.750 1.00 90.97 207 HIS A C 1
ATOM 1418 O O . HIS A 1 185 ? 25.829 14.582 -28.192 1.00 95.76 207 HIS A O 1
ATOM 1425 N N . THR A 1 186 ? 25.700 12.369 -28.524 1.00 101.79 208 THR A N 1
ATOM 1426 C CA . THR A 1 186 ? 25.792 12.449 -29.996 1.00 112.15 208 THR A CA 1
ATOM 1427 C C . THR A 1 186 ? 24.474 12.809 -30.721 1.00 121.16 208 THR A C 1
ATOM 1428 O O . THR A 1 186 ? 24.503 13.249 -31.886 1.00 104.54 208 THR A O 1
ATOM 1432 N N . ASP A 1 187 ? 23.337 12.607 -30.037 1.00 132.43 209 ASP A N 1
ATOM 1433 C CA . ASP A 1 187 ? 22.001 12.845 -30.617 1.00 134.43 209 ASP A CA 1
ATOM 1434 C C . ASP A 1 187 ? 21.868 14.320 -31.061 1.00 134.94 209 ASP A C 1
ATOM 1435 O O . ASP A 1 187 ? 21.932 15.234 -30.226 1.00 137.04 209 ASP A O 1
ATOM 1440 N N . MET A 1 188 ? 21.720 14.520 -32.379 1.00 129.88 210 MET A N 1
ATOM 1441 C CA . MET A 1 188 ? 21.493 15.841 -33.031 1.00 124.02 210 MET A CA 1
ATOM 1442 C C . MET A 1 188 ? 22.652 16.842 -32.847 1.00 108.52 210 MET A C 1
ATOM 1443 O O . MET A 1 188 ? 22.428 17.976 -32.422 1.00 108.35 210 MET A O 1
ATOM 1448 N N A ARG A 1 189 ? 23.859 16.418 -33.228 0.59 100.82 211 ARG A N 1
ATOM 1449 N N B ARG A 1 189 ? 23.868 16.407 -33.190 0.41 98.03 211 ARG A N 1
ATOM 1450 C CA A ARG A 1 189 ? 25.103 17.155 -32.968 0.59 89.93 211 ARG A CA 1
ATOM 1451 C CA B ARG A 1 189 ? 25.098 17.163 -32.909 0.41 87.39 211 ARG A CA 1
ATOM 1452 C C A ARG A 1 189 ? 25.199 18.487 -33.709 0.59 85.81 211 ARG A C 1
ATOM 1453 C C B ARG A 1 189 ? 25.200 18.474 -33.683 0.41 84.68 211 ARG A C 1
ATOM 1454 O O A ARG A 1 189 ? 25.358 18.501 -34.931 0.59 85.06 211 ARG A O 1
ATOM 1455 O O B ARG A 1 189 ? 25.356 18.460 -34.907 0.41 84.46 211 ARG A O 1
ATOM 1470 N N . PRO A 1 190 ? 25.106 19.614 -32.967 1.00 82.86 212 PRO A N 1
ATOM 1471 C CA . PRO A 1 190 ? 25.588 20.851 -33.535 1.00 80.17 212 PRO A CA 1
ATOM 1472 C C . PRO A 1 190 ? 27.095 20.907 -33.301 1.00 80.44 212 PRO A C 1
ATOM 1473 O O . PRO A 1 190 ? 27.709 20.023 -32.680 1.00 79.02 212 PRO A O 1
ATOM 1477 N N . LEU A 1 191 ? 27.692 21.946 -33.821 1.00 82.39 213 LEU A N 1
ATOM 1478 C CA . LEU A 1 191 ? 29.125 22.068 -33.783 1.00 86.21 213 LEU A CA 1
ATOM 1479 C C . LEU A 1 191 ? 29.454 23.204 -32.837 1.00 83.80 213 LEU A C 1
ATOM 1480 O O . LEU A 1 191 ? 30.628 23.464 -32.541 1.00 81.85 213 LEU A O 1
ATOM 1485 N N . SER A 1 192 ? 28.401 23.875 -32.368 1.00 80.43 214 SER A N 1
ATOM 1486 C CA . SER A 1 192 ? 28.530 24.860 -31.325 1.00 77.09 214 SER A CA 1
ATOM 1487 C C . SER A 1 192 ? 27.285 24.904 -30.445 1.00 77.43 214 SER A C 1
ATOM 1488 O O . SER A 1 192 ? 26.155 24.627 -30.912 1.00 76.77 214 SER A O 1
ATOM 1491 N N . GLY A 1 193 ? 27.516 25.245 -29.171 1.00 70.45 215 GLY A N 1
ATOM 1492 C CA . GLY A 1 193 ? 26.463 25.352 -28.151 1.00 65.09 215 GLY A CA 1
ATOM 1493 C C . GLY A 1 193 ? 26.004 24.029 -27.572 1.00 62.47 215 GLY A C 1
ATOM 1494 O O . GLY A 1 193 ? 24.964 23.957 -26.924 1.00 65.88 215 GLY A O 1
ATOM 1495 N N . GLY A 1 194 ? 26.773 22.972 -27.793 1.00 60.85 216 GLY A N 1
ATOM 1496 C CA . GLY A 1 194 ? 26.345 21.631 -27.408 1.00 60.53 216 GLY A CA 1
ATOM 1497 C C . GLY A 1 194 ? 26.332 21.452 -25.902 1.00 59.18 216 GLY A C 1
ATOM 1498 O O . GLY A 1 194 ? 27.338 21.699 -25.230 1.00 54.27 216 GLY A O 1
ATOM 1499 N N A LEU A 1 195 ? 25.183 21.043 -25.363 0.48 59.24 217 LEU A N 1
ATOM 1500 N N B LEU A 1 195 ? 25.201 20.982 -25.393 0.52 60.85 217 LEU A N 1
ATOM 1501 C CA A LEU A 1 195 ? 25.050 20.820 -23.928 0.48 57.76 217 LEU A CA 1
ATOM 1502 C CA B LEU A 1 195 ? 25.007 20.800 -23.973 0.52 60.49 217 LEU A CA 1
ATOM 1503 C C A LEU A 1 195 ? 25.229 19.353 -23.613 0.48 57.16 217 LEU A C 1
ATOM 1504 C C B LEU A 1 195 ? 25.206 19.340 -23.605 0.52 58.61 217 LEU A C 1
ATOM 1505 O O A LEU A 1 195 ? 24.668 18.492 -24.281 0.48 57.61 217 LEU A O 1
ATOM 1506 O O B LEU A 1 195 ? 24.637 18.461 -24.243 0.52 59.04 217 LEU A O 1
ATOM 1515 N N . ILE A 1 196 ? 26.026 19.082 -22.590 1.00 57.06 218 ILE A N 1
ATOM 1516 C CA . ILE A 1 196 ? 26.005 17.787 -21.913 1.00 58.83 218 ILE A CA 1
ATOM 1517 C C . ILE A 1 196 ? 25.678 17.993 -20.446 1.00 56.41 218 ILE A C 1
ATOM 1518 O O . ILE A 1 196 ? 26.151 18.944 -19.828 1.00 55.76 218 ILE A O 1
ATOM 1523 N N . ALA A 1 197 ? 24.907 17.054 -19.908 1.00 55.80 219 ALA A N 1
ATOM 1524 C CA . ALA A 1 197 ? 24.396 17.096 -18.544 1.00 52.92 219 ALA A CA 1
ATOM 1525 C C . ALA A 1 197 ? 24.275 15.691 -17.966 1.00 50.58 219 ALA A C 1
ATOM 1526 O O . ALA A 1 197 ? 23.554 14.827 -18.503 1.00 49.86 219 ALA A O 1
ATOM 1528 N N . PHE A 1 198 ? 24.961 15.476 -16.851 1.00 47.82 220 PHE A N 1
ATOM 1529 C CA . PHE A 1 198 ? 24.915 14.197 -16.165 1.00 46.24 220 PHE A CA 1
ATOM 1530 C C . PHE A 1 198 ? 24.204 14.409 -14.879 1.00 44.42 220 PHE A C 1
ATOM 1531 O O . PHE A 1 198 ? 24.715 15.084 -14.002 1.00 40.22 220 PHE A O 1
ATOM 1539 N N . SER A 1 199 ? 23.016 13.849 -14.781 1.00 46.24 221 SER A N 1
ATOM 1540 C CA . SER A 1 199 ? 22.294 13.892 -13.535 1.00 48.15 221 SER A CA 1
ATOM 1541 C C . SER A 1 199 ? 22.618 12.612 -12.828 1.00 49.70 221 SER A C 1
ATOM 1542 O O . SER A 1 199 ? 22.367 11.531 -13.362 1.00 48.87 221 SER A O 1
ATOM 1545 N N . THR A 1 200 ? 23.202 12.762 -11.632 1.00 47.74 222 THR A N 1
ATOM 1546 C CA . THR A 1 200 ? 23.719 11.662 -10.857 1.00 48.12 222 THR A CA 1
ATOM 1547 C C . THR A 1 200 ? 22.675 10.635 -10.492 1.00 50.22 222 THR A C 1
ATOM 1548 O O . THR A 1 200 ? 23.004 9.512 -10.112 1.00 48.59 222 THR A O 1
ATOM 1552 N N . LEU A 1 201 ? 21.420 11.031 -10.594 1.00 54.88 223 LEU A N 1
ATOM 1553 C CA . LEU A 1 201 ? 20.328 10.228 -10.118 1.00 62.51 223 LEU A CA 1
ATOM 1554 C C . LEU A 1 201 ? 19.341 9.772 -11.168 1.00 69.27 223 LEU A C 1
ATOM 1555 O O . LEU A 1 201 ? 18.463 8.927 -10.881 1.00 68.82 223 LEU A O 1
ATOM 1560 N N . ASP A 1 202 ? 19.448 10.325 -12.373 1.00 71.54 224 ASP A N 1
ATOM 1561 C CA . ASP A 1 202 ? 18.581 9.860 -13.432 1.00 75.13 224 ASP A CA 1
ATOM 1562 C C . ASP A 1 202 ? 18.742 8.355 -13.551 1.00 75.61 224 ASP A C 1
ATOM 1563 O O . ASP A 1 202 ? 19.861 7.840 -13.522 1.00 67.89 224 ASP A O 1
ATOM 1568 N N . GLY A 1 203 ? 17.602 7.665 -13.605 1.00 77.97 225 GLY A N 1
ATOM 1569 C CA . GLY A 1 203 ? 17.545 6.232 -13.851 1.00 77.54 225 GLY A CA 1
ATOM 1570 C C . GLY A 1 203 ? 18.057 5.336 -12.745 1.00 77.11 225 GLY A C 1
ATOM 1571 O O . GLY A 1 203 ? 18.406 4.186 -12.989 1.00 80.80 225 GLY A O 1
ATOM 1572 N N . ARG A 1 204 ? 18.108 5.827 -11.522 1.00 75.39 226 ARG A N 1
ATOM 1573 C CA . ARG A 1 204 ? 18.572 4.978 -10.444 1.00 73.40 226 ARG A CA 1
ATOM 1574 C C . ARG A 1 204 ? 17.329 4.609 -9.646 1.00 76.45 226 ARG A C 1
ATOM 1575 O O . ARG A 1 204 ? 16.518 5.476 -9.318 1.00 75.07 226 ARG A O 1
ATOM 1583 N N . PRO A 1 205 ? 17.126 3.307 -9.399 1.00 80.13 227 PRO A N 1
ATOM 1584 C CA . PRO A 1 205 ? 15.765 2.958 -8.989 1.00 83.91 227 PRO A CA 1
ATOM 1585 C C . PRO A 1 205 ? 15.365 3.528 -7.612 1.00 81.71 227 PRO A C 1
ATOM 1586 O O . PRO A 1 205 ? 14.199 3.882 -7.415 1.00 84.58 227 PRO A O 1
ATOM 1590 N N . SER A 1 206 ? 16.323 3.651 -6.698 1.00 72.68 228 SER A N 1
ATOM 1591 C CA . SER A 1 206 ? 16.050 4.246 -5.402 1.00 70.31 228 SER A CA 1
ATOM 1592 C C . SER A 1 206 ? 15.928 5.763 -5.417 1.00 69.36 228 SER A C 1
ATOM 1593 O O . SER A 1 206 ? 15.664 6.354 -4.389 1.00 64.89 228 SER A O 1
ATOM 1596 N N . ALA A 1 207 ? 16.126 6.411 -6.553 1.00 73.47 229 ALA A N 1
ATOM 1597 C CA . ALA A 1 207 ? 16.107 7.871 -6.572 1.00 76.28 229 ALA A CA 1
ATOM 1598 C C . ALA A 1 207 ? 14.915 8.464 -5.820 1.00 80.77 229 ALA A C 1
ATOM 1599 O O . ALA A 1 207 ? 15.091 9.396 -5.043 1.00 80.89 229 ALA A O 1
ATOM 1601 N N . HIS A 1 208 ? 13.721 7.910 -6.043 1.00 89.80 230 HIS A N 1
ATOM 1602 C CA . HIS A 1 208 ? 12.474 8.372 -5.393 1.00 94.71 230 HIS A CA 1
ATOM 1603 C C . HIS A 1 208 ? 12.531 8.602 -3.848 1.00 88.58 230 HIS A C 1
ATOM 1604 O O . HIS A 1 208 ? 11.922 9.562 -3.359 1.00 83.04 230 HIS A O 1
ATOM 1611 N N . ASP A 1 209 ? 13.227 7.739 -3.092 1.00 83.10 231 ASP A N 1
ATOM 1612 C CA . ASP A 1 209 ? 13.430 7.979 -1.645 1.00 83.86 231 ASP A CA 1
ATOM 1613 C C . ASP A 1 209 ? 14.938 7.995 -1.294 1.00 74.60 231 ASP A C 1
ATOM 1614 O O . ASP A 1 209 ? 15.472 7.269 -0.430 1.00 71.13 231 ASP A O 1
ATOM 1619 N N . PHE A 1 210 ? 15.607 8.903 -1.996 1.00 69.04 232 PHE A N 1
ATOM 1620 C CA . PHE A 1 210 ? 17.008 9.212 -1.755 1.00 64.93 232 PHE A CA 1
ATOM 1621 C C . PHE A 1 210 ? 17.192 9.341 -0.265 1.00 67.52 232 PHE A C 1
ATOM 1622 O O . PHE A 1 210 ? 18.094 8.745 0.337 1.00 61.69 232 PHE A O 1
ATOM 1630 N N . ASP A 1 211 ? 16.280 10.107 0.319 1.00 71.97 233 ASP A N 1
ATOM 1631 C CA . ASP A 1 211 ? 16.356 10.450 1.708 1.00 76.67 233 ASP A CA 1
ATOM 1632 C C . ASP A 1 211 ? 16.696 9.232 2.585 1.00 72.98 233 ASP A C 1
ATOM 1633 O O . ASP A 1 211 ? 17.477 9.351 3.536 1.00 71.03 233 ASP A O 1
ATOM 1638 N N . ASN A 1 212 ? 16.162 8.067 2.226 1.00 72.67 234 ASN A N 1
ATOM 1639 C CA . ASN A 1 212 ? 16.456 6.835 2.948 1.00 73.92 234 ASN A CA 1
ATOM 1640 C C . ASN A 1 212 ? 17.386 5.874 2.229 1.00 74.53 234 ASN A C 1
ATOM 1641 O O . ASN A 1 212 ? 17.616 4.765 2.703 1.00 72.67 234 ASN A O 1
ATOM 1646 N N . SER A 1 213 ? 17.918 6.278 1.084 1.00 71.93 235 SER A N 1
ATOM 1647 C CA . SER A 1 213 ? 18.961 5.489 0.463 1.00 72.92 235 SER A CA 1
ATOM 1648 C C . SER A 1 213 ? 20.390 5.921 0.812 1.00 70.51 235 SER A C 1
ATOM 1649 O O . SER A 1 213 ? 20.885 6.920 0.296 1.00 67.77 235 SER A O 1
ATOM 1652 N N . PRO A 1 214 ? 21.080 5.136 1.640 1.00 71.28 236 PRO A N 1
ATOM 1653 C CA . PRO A 1 214 ? 22.504 5.381 1.910 1.00 73.65 236 PRO A CA 1
ATOM 1654 C C . PRO A 1 214 ? 23.458 5.094 0.725 1.00 72.32 236 PRO A C 1
ATOM 1655 O O . PRO A 1 214 ? 24.579 5.615 0.672 1.00 68.79 236 PRO A O 1
ATOM 1659 N N . VAL A 1 215 ? 23.034 4.253 -0.202 1.00 70.68 237 VAL A N 1
ATOM 1660 C CA . VAL A 1 215 ? 23.877 3.945 -1.338 1.00 69.78 237 VAL A CA 1
ATOM 1661 C C . VAL A 1 215 ? 23.898 5.147 -2.307 1.00 64.80 237 VAL A C 1
ATOM 1662 O O . VAL A 1 215 ? 24.970 5.556 -2.775 1.00 58.95 237 VAL A O 1
ATOM 1666 N N . LEU A 1 216 ? 22.736 5.739 -2.585 1.00 59.23 238 LEU A N 1
ATOM 1667 C CA . LEU A 1 216 ? 22.719 6.959 -3.394 1.00 58.49 238 LEU A CA 1
ATOM 1668 C C . LEU A 1 216 ? 23.364 8.114 -2.660 1.00 58.11 238 LEU A C 1
ATOM 1669 O O . LEU A 1 216 ? 23.982 9.001 -3.257 1.00 61.13 238 LEU A O 1
ATOM 1674 N N . GLN A 1 217 ? 23.244 8.108 -1.350 1.00 57.35 239 GLN A N 1
ATOM 1675 C CA . GLN A 1 217 ? 23.811 9.185 -0.602 1.00 54.65 239 GLN A CA 1
ATOM 1676 C C . GLN A 1 217 ? 25.289 9.143 -0.775 1.00 50.38 239 GLN A C 1
ATOM 1677 O O . GLN A 1 217 ? 25.907 10.175 -0.924 1.00 53.15 239 GLN A O 1
ATOM 1683 N N . ASP A 1 218 ? 25.848 7.950 -0.836 1.00 49.33 240 ASP A N 1
ATOM 1684 C CA . ASP A 1 218 ? 27.279 7.792 -1.071 1.00 52.73 240 ASP A CA 1
ATOM 1685 C C . ASP A 1 218 ? 27.683 8.126 -2.532 1.00 52.02 240 ASP A C 1
ATOM 1686 O O . ASP A 1 218 ? 28.637 8.893 -2.792 1.00 48.12 240 ASP A O 1
ATOM 1691 N N . TRP A 1 219 ? 26.937 7.546 -3.466 1.00 47.39 241 TRP A N 1
ATOM 1692 C CA . TRP A 1 219 ? 27.059 7.837 -4.884 1.00 49.62 241 TRP A CA 1
ATOM 1693 C C . TRP A 1 219 ? 27.204 9.309 -5.171 1.00 48.94 241 TRP A C 1
ATOM 1694 O O . TRP A 1 219 ? 28.103 9.699 -5.873 1.00 50.50 241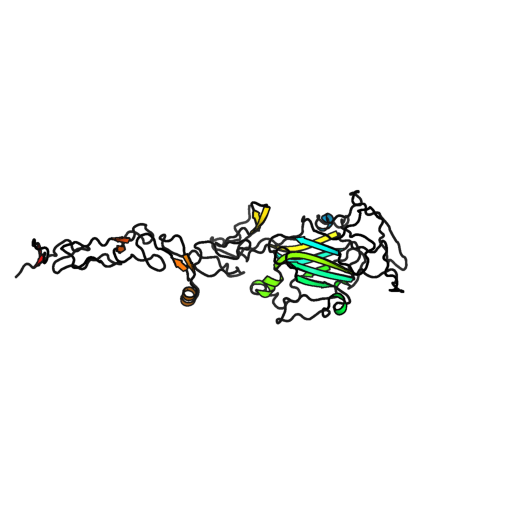 TRP A O 1
ATOM 1705 N N . VAL A 1 220 ? 26.327 10.133 -4.630 1.00 44.50 242 VAL A N 1
ATOM 1706 C CA . VAL A 1 220 ? 26.317 11.515 -5.032 1.00 42.73 242 VAL A CA 1
ATOM 1707 C C . VAL A 1 220 ? 27.309 12.379 -4.272 1.00 42.83 242 VAL A C 1
ATOM 1708 O O . VAL A 1 220 ? 27.500 13.531 -4.566 1.00 50.00 242 VAL A O 1
ATOM 1712 N N . THR A 1 221 ? 27.914 11.845 -3.253 1.00 40.39 243 THR A N 1
ATOM 1713 C CA . THR A 1 221 ? 28.843 12.607 -2.505 1.00 39.16 243 THR A CA 1
ATOM 1714 C C . THR A 1 221 ? 30.174 12.712 -3.204 1.00 38.85 243 THR A C 1
ATOM 1715 O O . THR A 1 221 ? 30.719 11.684 -3.570 1.00 43.10 243 THR A O 1
ATOM 1719 N N . ALA A 1 222 ? 30.739 13.921 -3.312 1.00 35.48 244 ALA A N 1
ATOM 1720 C CA . ALA A 1 222 ? 32.156 14.108 -3.649 1.00 32.77 244 ALA A CA 1
ATOM 1721 C C . ALA A 1 222 ? 32.772 15.388 -3.135 1.00 33.58 244 ALA A C 1
ATOM 1722 O O . ALA A 1 222 ? 32.076 16.324 -2.800 1.00 39.19 244 ALA A O 1
ATOM 1724 N N . THR A 1 223 ? 34.096 15.418 -3.159 1.00 33.95 245 THR A N 1
ATOM 1725 C CA . THR A 1 223 ? 34.939 16.540 -2.800 1.00 34.64 245 THR A CA 1
ATOM 1726 C C . THR A 1 223 ? 35.538 17.237 -4.022 1.00 35.94 245 THR A C 1
ATOM 1727 O O . THR A 1 223 ? 35.877 18.443 -3.971 1.00 36.28 245 THR A O 1
ATOM 1731 N N . ASP A 1 224 ? 35.759 16.462 -5.086 1.00 34.95 246 ASP A N 1
ATOM 1732 C CA . ASP A 1 224 ? 36.280 17.009 -6.349 1.00 37.17 246 ASP A CA 1
ATOM 1733 C C . ASP A 1 224 ? 35.630 16.335 -7.563 1.00 36.26 246 ASP A C 1
ATOM 1734 O O . ASP A 1 224 ? 35.024 15.264 -7.480 1.00 34.46 246 ASP A O 1
ATOM 1739 N N . ILE A 1 225 ? 35.809 16.955 -8.718 1.00 36.18 247 ILE A N 1
ATOM 1740 C CA . ILE A 1 225 ? 35.188 16.479 -9.927 1.00 34.43 247 ILE A CA 1
ATOM 1741 C C . ILE A 1 225 ? 36.103 16.666 -11.111 1.00 34.60 247 ILE A C 1
ATOM 1742 O O . ILE A 1 225 ? 36.678 17.721 -11.270 1.00 32.56 247 ILE A O 1
ATOM 1747 N N . ARG A 1 226 ? 36.199 15.639 -11.952 1.00 38.78 248 ARG A N 1
ATOM 1748 C CA . ARG A 1 226 ? 37.075 15.636 -13.125 1.00 41.22 248 ARG A CA 1
ATOM 1749 C C . ARG A 1 226 ? 36.332 15.252 -14.358 1.00 41.68 248 ARG A C 1
ATOM 1750 O O . ARG A 1 226 ? 35.621 14.248 -14.374 1.00 44.25 248 ARG A O 1
ATOM 1758 N N . VAL A 1 227 ? 36.495 16.044 -15.402 1.00 42.58 249 VAL A N 1
ATOM 1759 C CA . VAL A 1 227 ? 36.040 15.623 -16.718 1.00 42.27 249 VAL A CA 1
ATOM 1760 C C . VAL A 1 227 ? 37.237 15.576 -17.620 1.00 39.55 249 VAL A C 1
ATOM 1761 O O . VAL A 1 227 ? 38.092 16.527 -17.661 1.00 34.72 249 VAL A O 1
ATOM 1765 N N . ALA A 1 228 ? 37.307 14.430 -18.292 1.00 38.65 250 ALA A N 1
ATOM 1766 C CA . ALA A 1 228 ? 38.360 14.156 -19.223 1.00 39.86 250 ALA A CA 1
ATOM 1767 C C . ALA A 1 228 ? 37.803 13.866 -20.635 1.00 40.49 250 ALA A C 1
ATOM 1768 O O . ALA A 1 228 ? 36.860 13.097 -20.819 1.00 41.18 250 ALA A O 1
ATOM 1770 N N . PHE A 1 229 ? 38.384 14.536 -21.622 1.00 41.52 251 PHE A N 1
ATOM 1771 C CA . PHE A 1 229 ? 38.014 14.358 -23.018 1.00 40.75 251 PHE A CA 1
ATOM 1772 C C . PHE A 1 229 ? 39.062 13.567 -23.686 1.00 41.00 251 PHE A C 1
ATOM 1773 O O . PHE A 1 229 ? 40.229 13.919 -23.576 1.00 37.75 251 PHE A O 1
ATOM 1781 N N . SER A 1 230 ? 38.666 12.518 -24.396 1.00 43.76 252 SER A N 1
ATOM 1782 C CA . SER A 1 230 ? 39.662 11.630 -24.977 1.00 48.46 252 SER A CA 1
ATOM 1783 C C . SER A 1 230 ? 39.534 11.317 -26.464 1.00 49.91 252 SER A C 1
ATOM 1784 O O . SER A 1 230 ? 40.306 10.504 -26.953 1.00 49.62 252 SER A O 1
ATOM 1787 N N . ARG A 1 231 ? 38.593 11.944 -27.171 1.00 50.28 253 ARG A N 1
ATOM 1788 C CA . ARG A 1 231 ? 38.525 11.815 -28.624 1.00 52.95 253 ARG A CA 1
ATOM 1789 C C . ARG A 1 231 ? 37.628 12.835 -29.260 1.00 51.24 253 ARG A C 1
ATOM 1790 O O . ARG A 1 231 ? 36.495 13.048 -28.838 1.00 48.14 253 ARG A O 1
ATOM 1798 N N . LEU A 1 232 ? 38.147 13.402 -30.332 1.00 51.76 254 LEU A N 1
ATOM 1799 C CA . LEU A 1 232 ? 37.516 14.509 -30.986 1.00 56.03 254 LEU A CA 1
ATOM 1800 C C . LEU A 1 232 ? 36.638 13.957 -32.044 1.00 64.47 254 LEU A C 1
ATOM 1801 O O . LEU A 1 232 ? 36.966 12.910 -32.615 1.00 63.99 254 LEU A O 1
ATOM 1806 N N A HIS A 1 233 ? 35.543 14.651 -32.348 0.59 68.24 255 HIS A N 1
ATOM 1807 N N B HIS A 1 233 ? 35.553 14.660 -32.358 0.41 70.11 255 HIS A N 1
ATOM 1808 C CA A HIS A 1 233 ? 34.708 14.228 -33.461 0.59 74.54 255 HIS A CA 1
ATOM 1809 C CA B HIS A 1 233 ? 34.697 14.248 -33.458 0.41 77.97 255 HIS A CA 1
ATOM 1810 C C A HIS A 1 233 ? 35.467 14.391 -34.760 0.59 83.25 255 HIS A C 1
ATOM 1811 C C B HIS A 1 233 ? 35.463 14.392 -34.767 0.41 86.20 255 HIS A C 1
ATOM 1812 O O A HIS A 1 233 ? 35.866 15.499 -35.127 0.59 73.10 255 HIS A O 1
ATOM 1813 O O B HIS A 1 233 ? 35.864 15.494 -35.151 0.41 79.26 255 HIS A O 1
ATOM 1826 N N . THR A 1 234 ? 35.660 13.250 -35.424 1.00 102.16 256 THR A N 1
ATOM 1827 C CA . THR A 1 234 ? 36.457 13.144 -36.630 1.00 114.16 256 THR A CA 1
ATOM 1828 C C . THR A 1 234 ? 35.745 13.866 -37.765 1.00 119.31 256 THR A C 1
ATOM 1829 O O . THR A 1 234 ? 34.560 13.621 -38.054 1.00 114.79 256 THR A O 1
ATOM 1833 N N . PHE A 1 235 ? 36.469 14.804 -38.359 1.00 124.24 257 PHE A N 1
ATOM 1834 C CA . PHE A 1 235 ? 35.941 15.571 -39.467 1.00 139.47 257 PHE A CA 1
ATOM 1835 C C . PHE A 1 235 ? 36.974 15.685 -40.582 1.00 151.82 257 PHE A C 1
ATOM 1836 O O . PHE A 1 235 ? 38.041 15.067 -40.516 1.00 158.90 257 PHE A O 1
ATOM 1844 N N . GLY A 1 236 ? 36.646 16.462 -41.611 1.00 155.53 258 GLY A N 1
ATOM 1845 C CA . GLY A 1 236 ? 37.433 16.496 -42.835 1.00 162.14 258 GLY A CA 1
ATOM 1846 C C . GLY A 1 236 ? 37.196 15.237 -43.651 1.00 176.50 258 GLY A C 1
ATOM 1847 O O . GLY A 1 236 ? 38.087 14.801 -44.386 1.00 187.22 258 GLY A O 1
ATOM 1848 N N . ASP A 1 237 ? 35.995 14.656 -43.518 1.00 180.73 259 ASP A N 1
ATOM 1849 C CA . ASP A 1 237 ? 35.648 13.351 -44.104 1.00 175.68 259 ASP A CA 1
ATOM 1850 C C . ASP A 1 237 ? 36.261 12.227 -43.241 1.00 177.44 259 ASP A C 1
ATOM 1851 O O . ASP A 1 237 ? 35.531 11.424 -42.650 1.00 167.76 259 ASP A O 1
ATOM 1856 N N . GLU A 1 238 ? 37.594 12.231 -43.133 1.00 184.25 260 GLU A N 1
ATOM 1857 C CA . GLU A 1 238 ? 38.392 11.113 -42.602 1.00 182.31 260 GLU A CA 1
ATOM 1858 C C . GLU A 1 238 ? 38.124 9.882 -43.481 1.00 181.28 260 GLU A C 1
ATOM 1859 O O . GLU A 1 238 ? 37.852 8.781 -42.986 1.00 173.11 260 GLU A O 1
ATOM 1865 N N . ASN A 1 239 ? 38.189 10.110 -44.800 1.00 183.49 261 ASN A N 1
ATOM 1866 C CA . ASN A 1 239 ? 38.117 9.036 -45.801 1.00 180.52 261 ASN A CA 1
ATOM 1867 C C . ASN A 1 239 ? 39.323 8.111 -45.643 1.00 179.48 261 ASN A C 1
ATOM 1868 O O . ASN A 1 239 ? 39.199 6.888 -45.753 1.00 173.48 261 ASN A O 1
ATOM 1873 N N . GLU A 1 240 ? 40.482 8.710 -45.369 1.00 174.39 262 GLU A N 1
ATOM 1874 C CA . GLU A 1 240 ? 41.635 7.975 -44.877 1.00 163.06 262 GLU A CA 1
ATOM 1875 C C . GLU A 1 240 ? 41.781 8.293 -43.384 1.00 158.09 262 GLU A C 1
ATOM 1876 O O . GLU A 1 240 ? 42.209 9.397 -43.010 1.00 144.83 262 GLU A O 1
ATOM 1882 N N . ASP A 1 241 ? 41.370 7.325 -42.551 1.00 159.14 263 ASP A N 1
ATOM 1883 C CA . ASP A 1 241 ? 41.659 7.308 -41.101 1.00 153.02 263 ASP A CA 1
ATOM 1884 C C . ASP A 1 241 ? 43.183 7.228 -40.889 1.00 151.85 263 ASP A C 1
ATOM 1885 O O . ASP A 1 241 ? 43.664 7.325 -39.745 1.00 141.69 263 ASP A O 1
ATOM 1890 N N . ASP A 1 242 ? 43.906 7.008 -42.006 1.00 141.04 264 ASP A N 1
ATOM 1891 C CA . ASP A 1 242 ? 45.365 7.209 -42.143 1.00 121.75 264 ASP A CA 1
ATOM 1892 C C . ASP A 1 242 ? 45.871 8.537 -41.609 1.00 106.02 264 ASP A C 1
ATOM 1893 O O . ASP A 1 242 ? 46.973 8.602 -41.068 1.00 105.19 264 ASP A O 1
ATOM 1898 N N . SER A 1 243 ? 45.106 9.605 -41.803 1.00 90.87 265 SER A N 1
ATOM 1899 C CA . SER A 1 243 ? 45.542 10.893 -41.308 1.00 82.42 265 SER A CA 1
ATOM 1900 C C . SER A 1 243 ? 45.566 10.861 -39.772 1.00 75.56 265 SER A C 1
ATOM 1901 O O . SER A 1 243 ? 44.543 11.114 -39.100 1.00 78.98 265 SER A O 1
ATOM 1904 N N . GLU A 1 244 ? 46.735 10.495 -39.235 1.00 66.72 266 GLU A N 1
ATOM 1905 C CA . GLU A 1 244 ? 46.990 10.561 -37.798 1.00 59.70 266 GLU A CA 1
ATOM 1906 C C . GLU A 1 244 ? 47.291 11.985 -37.405 1.00 54.94 266 GLU A C 1
ATOM 1907 O O . GLU A 1 244 ? 46.770 12.474 -36.424 1.00 56.68 266 GLU A O 1
ATOM 1913 N N . LEU A 1 245 ? 48.100 12.684 -38.184 1.00 52.07 267 LEU A N 1
ATOM 1914 C CA . LEU A 1 245 ? 48.458 14.044 -37.812 1.00 49.34 267 LEU A CA 1
ATOM 1915 C C . LEU A 1 245 ? 47.216 14.867 -37.721 1.00 47.09 267 LEU A C 1
ATOM 1916 O O . LEU A 1 245 ? 46.186 14.490 -38.252 1.00 46.81 267 LEU A O 1
ATOM 1921 N N . ALA A 1 246 ? 47.318 15.972 -37.004 1.00 47.01 268 ALA A N 1
ATOM 1922 C CA . ALA A 1 246 ? 46.136 16.731 -36.595 1.00 47.58 268 ALA A CA 1
ATOM 1923 C C . ALA A 1 246 ? 46.183 18.075 -37.213 1.00 46.17 268 ALA A C 1
ATOM 1924 O O . ALA A 1 246 ? 47.152 18.444 -37.815 1.00 44.29 268 ALA A O 1
ATOM 1926 N N . ARG A 1 247 ? 45.157 18.853 -36.981 1.00 50.01 269 ARG A N 1
ATOM 1927 C CA . ARG A 1 247 ? 45.058 20.151 -37.616 1.00 53.75 269 ARG A CA 1
ATOM 1928 C C . ARG A 1 247 ? 44.630 21.222 -36.650 1.00 50.56 269 ARG A C 1
ATOM 1929 O O . ARG A 1 247 ? 44.278 20.936 -35.522 1.00 50.46 269 ARG A O 1
ATOM 1937 N N . ASP A 1 248 ? 44.634 22.460 -37.112 1.00 51.49 270 ASP A N 1
ATOM 1938 C CA . ASP A 1 248 ? 44.338 23.612 -36.254 1.00 52.23 270 ASP A CA 1
ATOM 1939 C C . ASP A 1 248 ? 42.890 23.725 -35.856 1.00 50.40 270 ASP A C 1
ATOM 1940 O O . ASP A 1 248 ? 42.523 24.698 -35.242 1.00 54.56 270 ASP A O 1
ATOM 1945 N N . SER A 1 249 ? 42.060 22.773 -36.241 1.00 49.41 271 SER A N 1
ATOM 1946 C CA . SER A 1 249 ? 40.691 22.701 -35.742 1.00 51.35 271 SER A CA 1
ATOM 1947 C C . SER A 1 249 ? 40.514 21.615 -34.651 1.00 52.99 271 SER A C 1
ATOM 1948 O O . SER A 1 249 ? 39.358 21.273 -34.260 1.00 49.32 271 SER A O 1
ATOM 1951 N N . TYR A 1 250 ? 41.641 21.054 -34.203 1.00 51.51 272 TYR A N 1
ATOM 1952 C CA . TYR A 1 250 ? 41.637 19.895 -33.333 1.00 51.08 272 TYR A CA 1
ATOM 1953 C C . TYR A 1 250 ? 41.794 20.312 -31.914 1.00 49.74 272 TYR A C 1
ATOM 1954 O O . TYR A 1 250 ? 42.823 20.048 -31.275 1.00 53.75 272 TYR A O 1
ATOM 1963 N N . TYR A 1 251 ? 40.760 20.961 -31.416 1.00 49.45 273 TYR A N 1
ATOM 1964 C CA . TYR A 1 251 ? 40.743 21.386 -30.025 1.00 50.27 273 TYR A CA 1
ATOM 1965 C C . TYR A 1 251 ? 39.339 21.249 -29.451 1.00 46.84 273 TYR A C 1
ATOM 1966 O O . TYR A 1 251 ? 38.366 21.162 -30.179 1.00 47.04 273 TYR A O 1
ATOM 1975 N N . TYR A 1 252 ? 39.261 21.240 -28.127 1.00 45.09 274 TYR A N 1
ATOM 1976 C CA . TYR A 1 252 ? 38.012 21.416 -27.420 1.00 41.38 274 TYR A CA 1
ATOM 1977 C C . TYR A 1 252 ? 37.858 22.852 -26.915 1.00 42.21 274 TYR A C 1
ATOM 1978 O O . TYR A 1 252 ? 38.853 23.505 -26.569 1.00 43.76 274 TYR A O 1
ATOM 1987 N N . ALA A 1 253 ? 36.627 23.344 -26.856 1.00 41.56 275 ALA A N 1
ATOM 1988 C CA . ALA A 1 253 ? 36.387 24.605 -26.182 1.00 43.25 275 ALA A CA 1
ATOM 1989 C C . ALA A 1 253 ? 35.059 24.573 -25.458 1.00 46.90 275 ALA A C 1
ATOM 1990 O O . ALA A 1 253 ? 34.071 23.996 -25.944 1.00 46.02 275 ALA A O 1
ATOM 1992 N N . VAL A 1 254 ? 35.053 25.211 -24.281 1.00 53.61 276 VAL A N 1
ATOM 1993 C CA . VAL A 1 254 ? 33.902 25.200 -23.322 1.00 50.80 276 VAL A CA 1
ATOM 1994 C C . VAL A 1 254 ? 33.604 26.568 -22.676 1.00 47.27 276 VAL A C 1
ATOM 1995 O O . VAL A 1 254 ? 34.522 27.253 -22.219 1.00 44.33 276 VAL A O 1
ATOM 1999 N N . SER A 1 255 ? 32.332 26.959 -22.647 1.00 45.40 277 SER A N 1
ATOM 2000 C CA . SER A 1 255 ? 31.947 28.308 -22.205 1.00 45.21 277 SER A CA 1
ATOM 2001 C C . SER A 1 255 ? 31.483 28.349 -20.776 1.00 44.12 277 SER A C 1
ATOM 2002 O O . SER A 1 255 ? 31.450 29.402 -20.137 1.00 41.80 277 SER A O 1
ATOM 2005 N N . ASP A 1 256 ? 31.088 27.186 -20.282 1.00 44.60 278 ASP A N 1
ATOM 2006 C CA . ASP A 1 256 ? 30.490 27.117 -18.970 1.00 45.91 278 ASP A CA 1
ATOM 2007 C C . ASP A 1 256 ? 30.485 25.684 -18.437 1.00 43.47 278 ASP A C 1
ATOM 2008 O O . ASP A 1 256 ? 30.102 24.734 -19.137 1.00 43.63 278 ASP A O 1
ATOM 2013 N N . LEU A 1 257 ? 30.923 25.567 -17.189 1.00 41.94 279 LEU A N 1
ATOM 2014 C CA . LEU A 1 257 ? 30.976 24.334 -16.455 1.00 40.23 279 LEU A CA 1
ATOM 2015 C C . LEU A 1 257 ? 30.237 24.520 -15.148 1.00 41.18 279 LEU A C 1
ATOM 2016 O O . LEU A 1 257 ? 30.497 25.439 -14.392 1.00 42.22 279 LEU A O 1
ATOM 2021 N N . GLN A 1 258 ? 29.340 23.611 -14.845 1.00 42.02 280 GLN A N 1
ATOM 2022 C CA . GLN A 1 258 ? 28.570 23.712 -13.652 1.00 40.07 280 GLN A CA 1
ATOM 2023 C C . GLN A 1 258 ? 28.522 22.420 -12.946 1.00 40.78 280 GLN A C 1
ATOM 2024 O O . GLN A 1 258 ? 28.469 21.365 -13.598 1.00 42.22 280 GLN A O 1
ATOM 2030 N N . VAL A 1 259 ? 28.477 22.510 -11.613 1.00 37.47 281 VAL A N 1
ATOM 2031 C CA . VAL A 1 259 ? 28.332 21.363 -10.804 1.00 36.64 281 VAL A CA 1
ATOM 2032 C C . VAL A 1 259 ? 27.301 21.697 -9.781 1.00 37.46 281 VAL A C 1
ATOM 2033 O O . VAL A 1 259 ? 27.550 22.458 -8.848 1.00 36.91 281 VAL A O 1
ATOM 2037 N N . GLY A 1 260 ? 26.134 21.106 -9.974 1.00 38.55 282 GLY A N 1
ATOM 2038 C CA . GLY A 1 260 ? 24.990 21.407 -9.177 1.00 37.48 282 GLY A CA 1
ATOM 2039 C C . GLY A 1 260 ? 24.881 20.475 -7.996 1.00 37.80 282 GLY A C 1
ATOM 2040 O O . GLY A 1 260 ? 24.883 19.243 -8.107 1.00 35.86 282 GLY A O 1
ATOM 2041 N N . GLY A 1 261 ? 24.711 21.079 -6.843 1.00 40.65 283 GLY A N 1
ATOM 2042 C CA . GLY A 1 261 ? 24.441 20.303 -5.648 1.00 47.49 283 GLY A CA 1
ATOM 2043 C C . GLY A 1 261 ? 24.342 21.139 -4.394 1.00 46.41 283 GLY A C 1
ATOM 2044 O O . GLY A 1 261 ? 24.121 22.364 -4.434 1.00 48.35 283 GLY A O 1
ATOM 2045 N N . ARG A 1 262 ? 24.517 20.468 -3.281 1.00 44.83 284 ARG A N 1
ATOM 2046 C CA . ARG A 1 262 ? 24.600 21.186 -2.024 1.00 48.62 284 ARG A CA 1
ATOM 2047 C C . ARG A 1 262 ? 25.594 20.568 -1.076 1.00 42.73 284 ARG A C 1
ATOM 2048 O O . ARG A 1 262 ? 26.013 19.424 -1.208 1.00 41.07 284 ARG A O 1
ATOM 2056 N N . CYS A 1 263 ? 26.026 21.403 -0.169 1.00 42.70 285 CYS A N 1
ATOM 2057 C CA . CYS A 1 263 ? 27.058 21.051 0.784 1.00 45.16 285 CYS A CA 1
ATOM 2058 C C . CYS A 1 263 ? 26.573 19.884 1.654 1.00 40.02 285 CYS A C 1
ATOM 2059 O O . CYS A 1 263 ? 25.388 19.803 2.007 1.00 34.35 285 CYS A O 1
ATOM 2062 N N . LYS A 1 264 ? 27.461 18.943 1.945 1.00 38.27 286 LYS A N 1
ATOM 2063 C CA . LYS A 1 264 ? 27.027 17.760 2.703 1.00 39.83 286 LYS A CA 1
ATOM 2064 C C . LYS A 1 264 ? 27.034 18.044 4.204 1.00 41.38 286 LYS A C 1
ATOM 2065 O O . LYS A 1 264 ? 28.104 18.291 4.777 1.00 42.82 286 LYS A O 1
ATOM 2071 N N . CYS A 1 265 ? 25.863 18.048 4.833 1.00 38.66 287 CYS A N 1
ATOM 2072 C CA . CYS A 1 265 ? 25.814 18.215 6.293 1.00 38.42 287 CYS A CA 1
ATOM 2073 C C . CYS A 1 265 ? 24.889 17.217 7.018 1.00 34.73 287 CYS A C 1
ATOM 2074 O O . CYS A 1 265 ? 24.713 17.299 8.188 1.00 34.62 287 CYS A O 1
ATOM 2077 N N . ASN A 1 266 ? 24.363 16.239 6.309 1.00 34.40 288 ASN A N 1
ATOM 2078 C CA . ASN A 1 266 ? 23.450 15.267 6.852 1.00 34.69 288 ASN A CA 1
ATOM 2079 C C . ASN A 1 266 ? 22.277 15.888 7.523 1.00 37.17 288 ASN A C 1
ATOM 2080 O O . ASN A 1 266 ? 21.803 15.394 8.529 1.00 36.08 288 ASN A O 1
ATOM 2085 N N . GLY A 1 267 ? 21.800 16.989 6.963 1.00 40.20 289 GLY A N 1
ATOM 2086 C CA . GLY A 1 267 ? 20.532 17.541 7.407 1.00 41.49 289 GLY A CA 1
ATOM 2087 C C . GLY A 1 267 ? 20.617 18.250 8.735 1.00 42.35 289 GLY A C 1
ATOM 2088 O O . GLY A 1 267 ? 19.599 18.573 9.345 1.00 41.89 289 GLY A O 1
ATOM 2089 N N . HIS A 1 268 ? 21.843 18.538 9.159 1.00 43.99 290 HIS A N 1
ATOM 2090 C CA . HIS A 1 268 ? 22.110 19.101 10.485 1.00 42.15 290 HIS A CA 1
ATOM 2091 C C . HIS A 1 268 ? 22.717 20.491 10.350 1.00 43.01 290 HIS A C 1
ATOM 2092 O O . HIS A 1 268 ? 23.310 21.020 11.304 1.00 42.19 290 HIS A O 1
ATOM 2099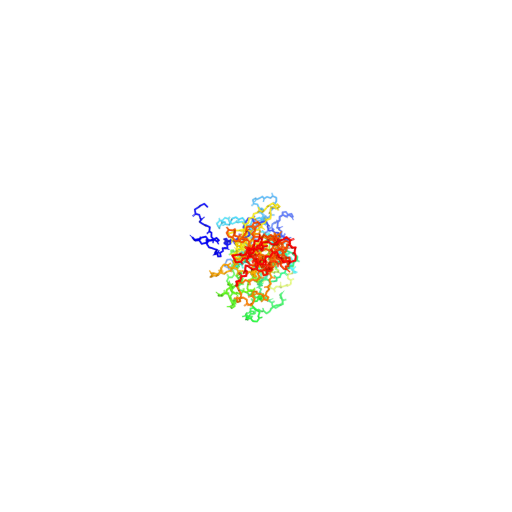 N N . ALA A 1 269 ? 22.561 21.109 9.181 1.00 41.23 291 ALA A N 1
ATOM 2100 C CA . ALA A 1 269 ? 23.007 22.491 9.056 1.00 43.61 291 ALA A CA 1
ATOM 2101 C C . ALA A 1 269 ? 22.280 23.214 7.972 1.00 42.96 291 ALA A C 1
ATOM 2102 O O . ALA A 1 269 ? 21.781 22.615 7.049 1.00 43.84 291 ALA A O 1
ATOM 2104 N N . ALA A 1 270 ? 22.228 24.524 8.102 1.00 45.03 292 ALA A N 1
ATOM 2105 C CA . ALA A 1 270 ? 21.555 25.376 7.128 1.00 45.39 292 ALA A CA 1
ATOM 2106 C C . ALA A 1 270 ? 22.504 26.043 6.169 1.00 45.51 292 ALA A C 1
ATOM 2107 O O . ALA A 1 270 ? 22.048 26.731 5.261 1.00 49.09 292 ALA A O 1
ATOM 2109 N N . ARG A 1 271 ? 23.806 25.870 6.378 1.00 44.32 293 ARG A N 1
ATOM 2110 C CA . ARG A 1 271 ? 24.811 26.378 5.463 1.00 46.27 293 ARG A CA 1
ATOM 2111 C C . ARG A 1 271 ? 26.156 25.838 5.826 1.00 45.30 293 ARG A C 1
ATOM 2112 O O . ARG A 1 271 ? 26.368 25.391 6.913 1.00 43.19 293 ARG A O 1
ATOM 2120 N N . CYS A 1 272 ? 27.067 25.916 4.886 1.00 49.64 294 CYS A N 1
ATOM 2121 C CA . CYS A 1 272 ? 28.469 25.770 5.149 1.00 52.19 294 CYS A CA 1
ATOM 2122 C C . CYS A 1 272 ? 29.040 27.166 5.241 1.00 53.50 294 CYS A C 1
ATOM 2123 O O . CYS A 1 272 ? 28.371 28.134 4.870 1.00 51.68 294 CYS A O 1
ATOM 2126 N N . VAL A 1 273 ? 30.260 27.277 5.757 1.00 58.75 295 VAL A N 1
ATOM 2127 C CA . VAL A 1 273 ? 30.906 28.584 5.918 1.00 67.42 295 VAL A CA 1
ATOM 2128 C C . VAL A 1 273 ? 32.405 28.458 6.127 1.00 67.95 295 VAL A C 1
ATOM 2129 O O . VAL A 1 273 ? 32.884 27.406 6.535 1.00 63.20 295 VAL A O 1
ATOM 2133 N N . ARG A 1 274 ? 33.124 29.547 5.844 1.00 78.40 296 ARG A N 1
ATOM 2134 C CA . ARG A 1 274 ? 34.586 29.529 5.732 1.00 83.52 296 ARG A CA 1
ATOM 2135 C C . ARG A 1 274 ? 35.254 29.798 7.046 1.00 78.15 296 ARG A C 1
ATOM 2136 O O . ARG A 1 274 ? 35.192 30.900 7.547 1.00 82.73 296 ARG A O 1
ATOM 2144 N N . ASP A 1 275 ? 35.938 28.810 7.589 1.00 78.35 297 ASP A N 1
ATOM 2145 C CA . ASP A 1 275 ? 36.582 28.996 8.878 1.00 86.81 297 ASP A CA 1
ATOM 2146 C C . ASP A 1 275 ? 37.940 29.712 8.787 1.00 93.03 297 ASP A C 1
ATOM 2147 O O . ASP A 1 275 ? 38.333 30.221 7.732 1.00 87.82 297 ASP A O 1
ATOM 2152 N N . ARG A 1 276 ? 38.609 29.772 9.939 1.00 104.51 298 ARG A N 1
ATOM 2153 C CA . ARG A 1 276 ? 40.044 30.008 10.032 1.00 111.86 298 ARG A CA 1
ATOM 2154 C C . ARG A 1 276 ? 40.751 28.964 9.157 1.00 114.09 298 ARG A C 1
ATOM 2155 O O . ARG A 1 276 ? 40.389 27.791 9.183 1.00 112.22 298 ARG A O 1
ATOM 2163 N N . ASP A 1 277 ? 41.752 29.396 8.390 1.00 116.07 299 ASP A N 1
ATOM 2164 C CA . ASP A 1 277 ? 42.408 28.553 7.376 1.00 110.76 299 ASP A CA 1
ATOM 2165 C C . ASP A 1 277 ? 41.628 28.578 6.072 1.00 105.18 299 ASP A C 1
ATOM 2166 O O . ASP A 1 277 ? 41.945 27.823 5.168 1.00 111.93 299 ASP A O 1
ATOM 2171 N N . ASP A 1 278 ? 40.598 29.419 5.987 1.00 103.03 300 ASP A N 1
ATOM 2172 C CA . ASP A 1 278 ? 39.849 29.630 4.750 1.00 102.25 300 ASP A CA 1
ATOM 2173 C C . ASP A 1 278 ? 39.119 28.363 4.260 1.00 101.91 300 ASP A C 1
ATOM 2174 O O . ASP A 1 278 ? 38.758 28.281 3.084 1.00 102.48 300 ASP A O 1
ATOM 2179 N N . SER A 1 279 ? 38.885 27.380 5.134 1.00 93.30 301 SER A N 1
ATOM 2180 C CA . SER A 1 279 ? 38.268 26.126 4.681 1.00 82.47 301 SER A CA 1
ATOM 2181 C C . SER A 1 279 ? 36.745 26.080 4.903 1.00 76.64 301 SER A C 1
ATOM 2182 O O . SER A 1 279 ? 36.214 26.507 5.934 1.00 76.81 301 SER A O 1
ATOM 2185 N N . LEU A 1 280 ? 36.053 25.536 3.915 1.00 67.67 302 LEU A N 1
ATOM 2186 C CA . LEU A 1 280 ? 34.601 25.388 3.960 1.00 62.96 302 LEU A CA 1
ATOM 2187 C C . LEU A 1 280 ? 34.216 24.255 4.858 1.00 55.87 302 LEU A C 1
ATOM 2188 O O . LEU A 1 280 ? 34.831 23.173 4.817 1.00 44.78 302 LEU A O 1
ATOM 2193 N N . VAL A 1 281 ? 33.157 24.493 5.631 1.00 52.46 303 VAL A N 1
ATOM 2194 C CA . VAL A 1 281 ? 32.710 23.520 6.609 1.00 47.52 303 VAL A CA 1
ATOM 2195 C C . VAL A 1 281 ? 31.267 23.803 7.056 1.00 44.84 303 VAL A C 1
ATOM 2196 O O . VAL A 1 281 ? 30.842 24.963 7.053 1.00 43.93 303 VAL A O 1
ATOM 2200 N N . CYS A 1 282 ? 30.524 22.741 7.403 1.00 40.94 304 CYS A N 1
ATOM 2201 C CA . CYS A 1 282 ? 29.155 22.879 7.881 1.00 41.71 304 CYS A CA 1
ATOM 2202 C C . CYS A 1 282 ? 29.074 23.663 9.199 1.00 43.27 304 CYS A C 1
ATOM 2203 O O . CYS A 1 282 ? 29.877 23.460 10.084 1.00 41.45 304 CYS A O 1
ATOM 2206 N N . ASP A 1 283 ? 28.079 24.530 9.322 1.00 45.37 305 ASP A N 1
ATOM 2207 C CA . ASP A 1 283 ? 27.744 25.208 10.582 1.00 49.02 305 ASP A CA 1
ATOM 2208 C C . ASP A 1 283 ? 26.789 24.295 11.337 1.00 49.64 305 ASP A C 1
ATOM 2209 O O . ASP A 1 283 ? 25.579 24.519 11.354 1.00 50.30 305 ASP A O 1
ATOM 2214 N N . CYS A 1 284 ? 27.361 23.277 11.959 1.00 49.62 306 CYS A N 1
ATOM 2215 C CA . CYS A 1 284 ? 26.619 22.144 12.469 1.00 49.22 306 CYS A CA 1
ATOM 2216 C C . CYS A 1 284 ? 25.666 22.585 13.599 1.00 47.60 306 CYS A C 1
ATOM 2217 O O . CYS A 1 284 ? 25.921 23.561 14.277 1.00 44.72 306 CYS A O 1
ATOM 2220 N N . ARG A 1 285 ? 24.518 21.920 13.696 1.00 46.55 307 ARG A N 1
ATOM 2221 C CA . ARG A 1 285 ? 23.504 22.193 14.709 1.00 47.78 307 ARG A CA 1
ATOM 2222 C C . ARG A 1 285 ? 22.959 20.846 15.138 1.00 45.95 307 ARG A C 1
ATOM 2223 O O . ARG A 1 285 ? 23.464 19.814 14.752 1.00 44.07 307 ARG A O 1
ATOM 2231 N N . HIS A 1 286 ? 21.930 20.837 15.950 1.00 46.27 308 HIS A N 1
ATOM 2232 C CA . HIS A 1 286 ? 21.417 19.567 16.466 1.00 46.90 308 HIS A CA 1
ATOM 2233 C C . HIS A 1 286 ? 22.420 18.852 17.359 1.00 44.10 308 HIS A C 1
ATOM 2234 O O . HIS A 1 286 ? 22.372 17.624 17.493 1.00 43.15 308 HIS A O 1
ATOM 2241 N N . ASN A 1 287 ? 23.287 19.650 17.994 1.00 41.55 309 ASN A N 1
ATOM 2242 C CA . ASN A 1 287 ? 24.348 19.156 18.856 1.00 44.20 309 ASN A CA 1
ATOM 2243 C C . ASN A 1 287 ? 25.192 18.084 18.143 1.00 45.41 309 ASN A C 1
ATOM 2244 O O . ASN A 1 287 ? 25.533 17.028 18.725 1.00 43.51 309 ASN A O 1
ATOM 2249 N N . THR A 1 288 ? 25.497 18.368 16.872 1.00 44.29 310 THR A N 1
ATOM 2250 C CA . THR A 1 288 ? 26.327 17.511 16.046 1.00 39.52 310 THR A CA 1
ATOM 2251 C C . THR A 1 288 ? 27.639 18.231 15.861 1.00 39.36 310 THR A C 1
ATOM 2252 O O . THR A 1 288 ? 27.765 19.438 16.150 1.00 35.15 310 THR A O 1
ATOM 2256 N N . ALA A 1 289 ? 28.615 17.473 15.370 1.00 41.88 311 ALA A N 1
ATOM 2257 C CA . ALA A 1 289 ? 29.918 18.031 15.012 1.00 47.70 311 ALA A CA 1
ATOM 2258 C C . ALA A 1 289 ? 30.640 17.251 13.902 1.00 44.32 311 ALA A C 1
ATOM 2259 O O . ALA A 1 289 ? 30.092 16.302 13.338 1.00 42.34 311 ALA A O 1
ATOM 2261 N N . GLY A 1 290 ? 31.854 17.695 13.587 1.00 43.74 312 GLY A N 1
ATOM 2262 C CA . GLY A 1 290 ? 32.586 17.198 12.429 1.00 49.64 312 GLY A CA 1
ATOM 2263 C C . GLY A 1 290 ? 32.209 17.924 11.145 1.00 53.73 312 GLY A C 1
ATOM 2264 O O . GLY A 1 290 ? 31.085 18.420 11.009 1.00 54.66 312 GLY A O 1
ATOM 2265 N N . PRO A 1 291 ? 33.106 17.908 10.147 1.00 58.85 313 PRO A N 1
ATOM 2266 C CA . PRO A 1 291 ? 32.918 18.769 8.955 1.00 56.04 313 PRO A CA 1
ATOM 2267 C C . PRO A 1 291 ? 31.568 18.544 8.241 1.00 47.75 313 PRO A C 1
ATOM 2268 O O . PRO A 1 291 ? 30.973 19.508 7.724 1.00 46.63 313 PRO A O 1
ATOM 2272 N N . GLU A 1 292 ? 31.084 17.303 8.273 1.00 40.17 314 GLU A N 1
ATOM 2273 C CA . GLU A 1 292 ? 29.762 16.974 7.776 1.00 42.66 314 GLU A CA 1
ATOM 2274 C C . GLU A 1 292 ? 28.731 16.731 8.867 1.00 45.74 314 GLU A C 1
ATOM 2275 O O . GLU A 1 292 ? 27.695 16.093 8.569 1.00 48.52 314 GLU A O 1
ATOM 2281 N N . CYS A 1 293 ? 28.970 17.197 10.108 1.00 41.23 315 CYS A N 1
ATOM 2282 C CA . CYS A 1 293 ? 28.019 16.951 11.184 1.00 40.47 315 CYS A CA 1
ATOM 2283 C C . CYS A 1 293 ? 27.773 15.476 11.252 1.00 41.96 315 CYS A C 1
ATOM 2284 O O . CYS A 1 293 ? 26.642 15.033 11.330 1.00 38.57 315 CYS A O 1
ATOM 2287 N N . ASP A 1 294 ? 28.850 14.719 11.125 1.00 47.14 316 ASP A N 1
ATOM 2288 C CA . ASP A 1 294 ? 28.787 13.259 10.907 1.00 48.44 316 ASP A CA 1
ATOM 2289 C C . ASP A 1 294 ? 28.767 12.533 12.264 1.00 49.91 316 ASP A C 1
ATOM 2290 O O . ASP A 1 294 ? 28.484 11.327 12.362 1.00 49.95 316 ASP A O 1
ATOM 2295 N N . ARG A 1 295 ? 29.066 13.301 13.312 1.00 50.57 317 ARG A N 1
ATOM 2296 C CA . ARG A 1 295 ? 29.112 12.798 14.687 1.00 50.44 317 ARG A CA 1
ATOM 2297 C C . ARG A 1 295 ? 28.493 13.774 15.688 1.00 48.09 317 ARG A C 1
ATOM 2298 O O . ARG A 1 295 ? 28.394 14.983 15.439 1.00 48.21 317 ARG A O 1
ATOM 2306 N N . CYS A 1 296 ? 28.149 13.207 16.845 1.00 50.04 318 CYS A N 1
ATOM 2307 C CA . CYS A 1 296 ? 27.607 13.918 18.004 1.00 43.85 318 CYS A CA 1
ATOM 2308 C C . CYS A 1 296 ? 28.663 14.722 18.733 1.00 41.63 318 CYS A C 1
ATOM 2309 O O . CYS A 1 296 ? 29.838 14.399 18.739 1.00 42.96 318 CYS A O 1
ATOM 2312 N N . LYS A 1 297 ? 28.201 15.773 19.376 1.00 44.02 319 LYS A N 1
ATOM 2313 C CA . LYS A 1 297 ? 29.013 16.688 20.173 1.00 46.19 319 LYS A CA 1
ATOM 2314 C C . LYS A 1 297 ? 29.363 16.010 21.503 1.00 44.61 319 LYS A C 1
ATOM 2315 O O . LYS A 1 297 ? 28.642 15.114 21.960 1.00 45.75 319 LYS A O 1
ATOM 2321 N N . PRO A 1 298 ? 30.439 16.453 22.164 1.00 43.34 320 PRO A N 1
ATOM 2322 C CA . PRO A 1 298 ? 30.697 15.941 23.506 1.00 42.57 320 PRO A CA 1
ATOM 2323 C C . PRO A 1 298 ? 29.517 16.015 24.436 1.00 45.15 320 PRO A C 1
ATOM 2324 O O . PRO A 1 298 ? 28.708 16.931 24.361 1.00 47.98 320 PRO A O 1
ATOM 2328 N N . PHE A 1 299 ? 29.472 15.021 25.314 1.00 49.96 321 PHE A N 1
ATOM 2329 C CA . PHE A 1 299 ? 28.486 14.875 26.347 1.00 51.81 321 PHE A CA 1
ATOM 2330 C C . PHE A 1 299 ? 27.128 14.763 25.727 1.00 48.58 321 PHE A C 1
ATOM 2331 O O . PHE A 1 299 ? 26.125 14.898 26.429 1.00 52.11 321 PHE A O 1
ATOM 2339 N N . HIS A 1 300 ? 27.063 14.480 24.433 1.00 40.48 322 HIS A N 1
ATOM 2340 C CA . HIS A 1 300 ? 25.757 14.357 23.850 1.00 38.55 322 HIS A CA 1
ATOM 2341 C C . HIS A 1 300 ? 25.605 13.004 23.262 1.00 38.04 322 HIS A C 1
ATOM 2342 O O . HIS A 1 300 ? 25.273 12.845 22.080 1.00 34.51 322 HIS A O 1
ATOM 2349 N N . TYR A 1 301 ? 25.818 12.012 24.117 1.00 35.76 323 TYR A N 1
ATOM 2350 C CA . TYR A 1 301 ? 25.855 10.647 23.658 1.00 34.66 323 TYR A CA 1
ATOM 2351 C C . TYR A 1 301 ? 24.668 9.824 24.091 1.00 33.33 323 TYR A C 1
ATOM 2352 O O . TYR A 1 301 ? 24.797 8.617 24.287 1.00 30.11 323 TYR A O 1
ATOM 2361 N N . ASP A 1 302 ? 23.492 10.435 24.172 1.00 33.13 324 ASP A N 1
ATOM 2362 C CA . ASP A 1 302 ? 22.406 9.661 24.712 1.00 37.75 324 ASP A CA 1
ATOM 2363 C C . ASP A 1 302 ? 22.020 8.590 23.762 1.00 40.05 324 ASP A C 1
ATOM 2364 O O . ASP A 1 302 ? 21.643 7.526 24.190 1.00 44.84 324 ASP A O 1
ATOM 2369 N N . ARG A 1 303 ? 22.050 8.896 22.467 1.00 45.98 325 ARG A N 1
ATOM 2370 C CA . ARG A 1 303 ? 21.679 7.923 21.433 1.00 43.40 325 ARG A CA 1
ATOM 2371 C C . ARG A 1 303 ? 22.668 8.037 20.308 1.00 38.99 325 ARG A C 1
ATOM 2372 O O . ARG A 1 303 ? 23.511 8.938 20.321 1.00 36.60 325 ARG A O 1
ATOM 2380 N N . PRO A 1 304 ? 22.616 7.083 19.371 1.00 39.60 326 PRO A N 1
ATOM 2381 C CA . PRO A 1 304 ? 23.517 7.055 18.211 1.00 42.83 326 PRO A CA 1
ATOM 2382 C C . PRO A 1 304 ? 23.336 8.247 17.268 1.00 46.22 326 PRO A C 1
ATOM 2383 O O . PRO A 1 304 ? 22.195 8.713 17.086 1.00 51.41 326 PRO A O 1
ATOM 2387 N N . TRP A 1 305 ? 24.430 8.700 16.658 1.00 45.84 327 TRP A N 1
ATOM 2388 C CA . TRP A 1 305 ? 24.330 9.631 15.543 1.00 50.15 327 TRP A CA 1
ATOM 2389 C C . TRP A 1 305 ? 23.394 9.099 14.465 1.00 50.26 327 TRP A C 1
ATOM 2390 O O . TRP A 1 305 ? 23.397 7.912 14.158 1.00 49.54 327 TRP A O 1
ATOM 2401 N N . GLN A 1 306 ? 22.555 9.974 13.929 1.00 53.30 328 GLN A N 1
ATOM 2402 C CA . GLN A 1 306 ? 21.720 9.611 12.801 1.00 57.25 328 GLN A CA 1
ATOM 2403 C C . GLN A 1 306 ? 21.704 10.810 11.850 1.00 55.36 328 GLN A C 1
ATOM 2404 O O . GLN A 1 306 ? 21.879 11.937 12.292 1.00 47.59 328 GLN A O 1
ATOM 2410 N N . ARG A 1 307 ? 21.567 10.544 10.544 1.00 56.90 329 ARG A N 1
ATOM 2411 C CA . ARG A 1 307 ? 21.360 11.593 9.546 1.00 52.83 329 ARG A CA 1
ATOM 2412 C C . ARG A 1 307 ? 19.887 11.933 9.609 1.00 51.72 329 ARG A C 1
ATOM 2413 O O . ARG A 1 307 ? 19.016 11.052 9.725 1.00 48.27 329 ARG A O 1
ATOM 2421 N N . ALA A 1 308 ? 19.629 13.223 9.470 1.00 49.52 330 ALA A N 1
ATOM 2422 C CA . ALA A 1 308 ? 18.318 13.763 9.631 1.00 49.04 330 ALA A CA 1
ATOM 2423 C C . ALA A 1 308 ? 17.508 13.324 8.474 1.00 50.18 330 ALA A C 1
ATOM 2424 O O . ALA A 1 308 ? 18.061 12.945 7.462 1.00 54.90 330 ALA A O 1
ATOM 2426 N N . THR A 1 309 ? 16.193 13.406 8.605 1.00 51.57 331 THR A N 1
ATOM 2427 C CA . THR A 1 309 ? 15.308 13.170 7.489 1.00 54.20 331 THR A CA 1
ATOM 2428 C C . THR A 1 309 ? 14.128 14.137 7.505 1.00 57.57 331 THR A C 1
ATOM 2429 O O . THR A 1 309 ? 13.989 14.980 8.383 1.00 58.04 331 THR A O 1
ATOM 2433 N N . ALA A 1 310 ? 13.282 14.015 6.497 1.00 64.09 332 ALA A N 1
ATOM 2434 C CA . ALA A 1 310 ? 12.125 14.860 6.376 1.00 67.62 332 ALA A CA 1
ATOM 2435 C C . ALA A 1 310 ? 11.291 14.845 7.654 1.00 72.21 332 ALA A C 1
ATOM 2436 O O . ALA A 1 310 ? 10.846 15.895 8.097 1.00 77.25 332 ALA A O 1
ATOM 2438 N N . ARG A 1 311 ? 11.078 13.678 8.254 1.00 74.89 333 ARG A N 1
ATOM 2439 C CA . ARG A 1 311 ? 10.154 13.607 9.390 1.00 85.91 333 ARG A CA 1
ATOM 2440 C C . ARG A 1 311 ? 10.892 13.758 10.716 1.00 83.27 333 ARG A C 1
ATOM 2441 O O . ARG A 1 311 ? 10.501 14.570 11.547 1.00 94.65 333 ARG A O 1
ATOM 2449 N N . GLU A 1 312 ? 11.959 12.985 10.896 1.00 76.24 334 GLU A N 1
ATOM 2450 C CA . GLU A 1 312 ? 12.759 13.005 12.112 1.00 73.51 334 GLU A CA 1
ATOM 2451 C C . GLU A 1 312 ? 14.008 13.828 11.912 1.00 60.06 334 GLU A C 1
ATOM 2452 O O . GLU A 1 312 ? 14.717 13.566 10.991 1.00 60.93 334 GLU A O 1
ATOM 2458 N N . ALA A 1 313 ? 14.302 14.768 12.798 1.00 53.20 335 ALA A N 1
ATOM 2459 C CA . ALA A 1 313 ? 15.563 15.525 12.766 1.00 50.87 335 ALA A CA 1
ATOM 2460 C C . ALA A 1 313 ? 16.757 14.770 13.309 1.00 51.38 335 ALA A C 1
ATOM 2461 O O . ALA A 1 313 ? 17.891 15.130 12.984 1.00 53.24 335 ALA A O 1
ATOM 2463 N N . ASN A 1 314 ? 16.511 13.804 14.198 1.00 49.53 336 ASN A N 1
ATOM 2464 C CA . ASN A 1 314 ? 17.569 12.994 14.808 1.00 47.25 336 ASN A CA 1
ATOM 2465 C C . ASN A 1 314 ? 18.738 13.790 15.416 1.00 45.73 336 ASN A C 1
ATOM 2466 O O . ASN A 1 314 ? 19.920 13.497 15.195 1.00 47.51 336 ASN A O 1
ATOM 2471 N N . GLU A 1 315 ? 18.403 14.786 16.219 1.00 47.74 337 GLU A N 1
ATOM 2472 C CA . GLU A 1 315 ? 19.420 15.550 16.946 1.00 48.23 337 GLU A CA 1
ATOM 2473 C C . GLU A 1 315 ? 20.148 14.650 17.911 1.00 49.49 337 GLU A C 1
ATOM 2474 O O . GLU A 1 315 ? 19.622 13.624 18.389 1.00 43.09 337 GLU A O 1
ATOM 2480 N N . CYS A 1 316 ? 21.385 15.037 18.154 1.00 51.92 338 CYS A N 1
ATOM 2481 C CA . CYS A 1 316 ? 22.187 14.387 19.148 1.00 58.98 338 CYS A CA 1
ATOM 2482 C C . CYS A 1 316 ? 21.665 14.845 20.499 1.00 63.30 338 CYS A C 1
ATOM 2483 O O . CYS A 1 316 ? 21.381 16.052 20.699 1.00 64.44 338 CYS A O 1
ATOM 2486 N N . VAL A 1 317 ? 21.550 13.877 21.413 1.00 58.77 339 VAL A N 1
ATOM 2487 C CA . VAL A 1 317 ? 20.924 14.093 22.706 1.00 52.09 339 VAL A CA 1
ATOM 2488 C C . VAL A 1 317 ? 21.947 14.112 23.839 1.00 48.12 339 VAL A C 1
ATOM 2489 O O . VAL A 1 317 ? 22.835 13.229 23.961 1.00 43.88 339 VAL A O 1
ATOM 2493 N N . ALA A 1 318 ? 21.806 15.135 24.667 1.00 47.63 340 ALA A N 1
ATOM 2494 C CA . ALA A 1 318 ? 22.613 15.246 25.898 1.00 50.34 340 ALA A CA 1
ATOM 2495 C C . ALA A 1 318 ? 22.201 14.178 26.872 1.00 48.82 340 ALA A C 1
ATOM 2496 O O . ALA A 1 318 ? 20.998 13.947 27.120 1.00 49.55 340 ALA A O 1
ATOM 2498 N N . CYS A 1 319 ? 23.201 13.515 27.419 1.00 49.02 341 CYS A N 1
ATOM 2499 C CA . CYS A 1 319 ? 22.943 12.476 28.389 1.00 55.97 341 CYS A CA 1
ATOM 2500 C C . CYS A 1 319 ? 22.752 13.218 29.715 1.00 53.41 341 CYS A C 1
ATOM 2501 O O . CYS A 1 319 ? 23.214 14.368 29.897 1.00 46.58 341 CYS A O 1
ATOM 2504 N N . ASN A 1 320 ? 22.006 12.569 30.602 1.00 53.98 342 ASN A N 1
ATOM 2505 C CA . ASN A 1 320 ? 21.630 13.166 31.867 1.00 55.72 342 ASN A CA 1
ATOM 2506 C C . ASN A 1 320 ? 22.502 12.621 33.011 1.00 50.54 342 ASN A C 1
ATOM 2507 O O . ASN A 1 320 ? 22.595 11.384 33.245 1.00 41.22 342 ASN A O 1
ATOM 2512 N N . CYS A 1 321 ? 23.189 13.544 33.670 1.00 45.45 343 CYS A N 1
ATOM 2513 C CA . CYS A 1 321 ? 23.970 13.159 34.823 1.00 48.38 343 CYS A CA 1
ATOM 2514 C C . CYS A 1 321 ? 23.689 13.993 36.068 1.00 51.80 343 CYS A C 1
ATOM 2515 O O . CYS A 1 321 ? 24.474 14.017 37.010 1.00 52.38 343 CYS A O 1
ATOM 2518 N N . ASN A 1 322 ? 22.548 14.668 36.072 1.00 58.92 344 ASN A N 1
ATOM 2519 C CA . ASN A 1 322 ? 22.158 15.576 37.147 1.00 53.67 344 ASN A CA 1
ATOM 2520 C C . ASN A 1 322 ? 23.311 16.411 37.633 1.00 54.87 344 ASN A C 1
ATOM 2521 O O . ASN A 1 322 ? 23.520 16.581 38.818 1.00 60.17 344 ASN A O 1
ATOM 2526 N N . LEU A 1 323 ? 24.080 16.920 36.689 1.00 55.17 345 LEU A N 1
ATOM 2527 C CA . LEU A 1 323 ? 25.112 17.891 36.988 1.00 55.29 345 LEU A CA 1
ATOM 2528 C C . LEU A 1 323 ? 26.190 17.345 37.901 1.00 50.56 345 LEU A C 1
ATOM 2529 O O . LEU A 1 323 ? 26.814 18.101 38.611 1.00 46.26 345 LEU A O 1
ATOM 2534 N N . HIS A 1 324 ? 26.444 16.030 37.817 1.00 51.82 346 HIS A N 1
ATOM 2535 C CA . HIS A 1 324 ? 27.496 15.391 38.614 1.00 54.37 346 HIS A CA 1
ATOM 2536 C C . HIS A 1 324 ? 28.589 14.724 37.808 1.00 56.13 346 HIS A C 1
ATOM 2537 O O . HIS A 1 324 ? 29.465 14.106 38.391 1.00 60.73 346 HIS A O 1
ATOM 2544 N N . ALA A 1 325 ? 28.572 14.870 36.485 1.00 61.27 347 ALA A N 1
ATOM 2545 C CA . ALA A 1 325 ? 29.620 14.295 35.620 1.00 60.94 347 ALA A CA 1
ATOM 2546 C C . ALA A 1 325 ? 30.049 15.215 34.482 1.00 64.49 347 ALA A C 1
ATOM 2547 O O . ALA A 1 325 ? 29.202 15.841 33.840 1.00 60.54 347 ALA A O 1
ATOM 2549 N N . ARG A 1 326 ? 31.357 15.254 34.218 1.00 68.91 348 ARG A N 1
ATOM 2550 C CA . ARG A 1 326 ? 31.911 15.914 33.025 1.00 73.99 348 ARG A CA 1
ATOM 2551 C C . ARG A 1 326 ? 31.682 15.125 31.729 1.00 66.32 348 ARG A C 1
ATOM 2552 O O . ARG A 1 326 ? 31.274 15.683 30.722 1.00 57.70 348 ARG A O 1
ATOM 2560 N N . ARG A 1 327 ? 31.944 13.823 31.777 1.00 62.97 349 ARG A N 1
ATOM 2561 C CA . ARG A 1 327 ? 31.946 12.971 30.597 1.00 56.30 349 ARG A CA 1
ATOM 2562 C C . ARG A 1 327 ? 30.853 11.923 30.652 1.00 50.91 349 ARG A C 1
ATOM 2563 O O . ARG A 1 327 ? 30.248 11.694 31.656 1.00 52.39 349 ARG A O 1
ATOM 2571 N N . CYS A 1 328 ? 30.643 11.248 29.544 1.00 54.30 350 CYS A N 1
ATOM 2572 C CA . CYS A 1 328 ? 29.412 10.542 29.249 1.00 49.85 350 CYS A CA 1
ATOM 2573 C C . CYS A 1 328 ? 29.832 9.563 28.191 1.00 47.77 350 CYS A C 1
ATOM 2574 O O . CYS A 1 328 ? 30.763 9.841 27.473 1.00 49.07 350 CYS A O 1
ATOM 2577 N N . ARG A 1 329 ? 29.113 8.464 28.043 1.00 47.19 351 ARG A N 1
ATOM 2578 C CA . ARG A 1 329 ? 29.502 7.341 27.202 1.00 44.85 351 ARG A CA 1
ATOM 2579 C C . ARG A 1 329 ? 28.193 6.801 26.654 1.00 46.44 351 ARG A C 1
ATOM 2580 O O . ARG A 1 329 ? 27.159 6.919 27.311 1.00 49.24 351 ARG A O 1
ATOM 2588 N N . PHE A 1 330 ? 28.185 6.246 25.449 1.00 48.37 352 PHE A N 1
ATOM 2589 C CA . PHE A 1 330 ? 26.957 5.644 24.906 1.00 44.63 352 PHE A CA 1
ATOM 2590 C C . PHE A 1 330 ? 27.032 4.121 24.984 1.00 45.21 352 PHE A C 1
ATOM 2591 O O . PHE A 1 330 ? 28.087 3.520 24.725 1.00 48.35 352 PHE A O 1
ATOM 2599 N N . ASN A 1 331 ? 25.917 3.499 25.332 1.00 42.83 353 ASN A N 1
ATOM 2600 C CA . ASN A 1 331 ? 25.870 2.074 25.424 1.00 43.26 353 ASN A CA 1
ATOM 2601 C C . ASN A 1 331 ? 24.661 1.558 24.702 1.00 45.34 353 ASN A C 1
ATOM 2602 O O . ASN A 1 331 ? 23.512 1.822 25.079 1.00 48.29 353 ASN A O 1
ATOM 2607 N N . MET A 1 332 ? 24.955 0.749 23.699 1.00 46.41 354 MET A N 1
ATOM 2608 C CA . MET A 1 332 ? 23.992 0.327 22.739 1.00 49.50 354 MET A CA 1
ATOM 2609 C C . MET A 1 332 ? 23.091 -0.705 23.350 1.00 44.84 354 MET A C 1
ATOM 2610 O O . MET A 1 332 ? 21.885 -0.647 23.219 1.00 50.32 354 MET A O 1
ATOM 2615 N N . GLU A 1 333 ? 23.649 -1.662 24.038 1.00 43.34 355 GLU A N 1
ATOM 2616 C CA . GLU A 1 333 ? 22.777 -2.586 24.723 1.00 44.36 355 GLU A CA 1
ATOM 2617 C C . GLU A 1 333 ? 21.703 -1.903 25.535 1.00 45.30 355 GLU A C 1
ATOM 2618 O O . GLU A 1 333 ? 20.544 -2.370 25.603 1.00 45.33 355 GLU A O 1
ATOM 2624 N N . LEU A 1 334 ? 22.089 -0.817 26.186 1.00 44.38 356 LEU A N 1
ATOM 2625 C CA . LEU A 1 334 ? 21.132 -0.074 27.021 1.00 47.46 356 LEU A CA 1
ATOM 2626 C C . LEU A 1 334 ? 20.056 0.611 26.173 1.00 46.42 356 LEU A C 1
ATOM 2627 O O . LEU A 1 334 ? 18.855 0.407 26.389 1.00 42.36 356 LEU A O 1
ATOM 2632 N N . TYR A 1 335 ? 20.515 1.386 25.195 1.00 45.12 357 TYR A N 1
ATOM 2633 C CA . TYR A 1 335 ? 19.672 1.844 24.099 1.00 47.52 357 TYR A CA 1
ATOM 2634 C C . TYR A 1 335 ? 18.722 0.757 23.592 1.00 44.59 357 TYR A C 1
ATOM 2635 O O . TYR A 1 335 ? 17.504 0.889 23.695 1.00 39.02 357 TYR A O 1
ATOM 2644 N N . LYS A 1 336 ? 19.273 -0.343 23.104 1.00 45.47 358 LYS A N 1
ATOM 2645 C CA . LYS A 1 336 ? 18.422 -1.414 22.594 1.00 53.92 358 LYS A CA 1
ATOM 2646 C C . LYS A 1 336 ? 17.330 -1.724 23.595 1.00 53.86 358 LYS A C 1
ATOM 2647 O O . LYS A 1 336 ? 16.138 -1.768 23.271 1.00 53.77 358 LYS A O 1
ATOM 2653 N N . LEU A 1 337 ? 17.738 -1.879 24.845 1.00 53.49 359 LEU A N 1
ATOM 2654 C CA . LEU A 1 337 ? 16.840 -2.407 25.849 1.00 48.93 359 LEU A CA 1
ATOM 2655 C C . LEU A 1 337 ? 15.802 -1.388 26.261 1.00 47.52 359 LEU A C 1
ATOM 2656 O O . LEU A 1 337 ? 14.662 -1.741 26.500 1.00 48.72 359 LEU A O 1
ATOM 2661 N N . SER A 1 338 ? 16.196 -0.121 26.298 1.00 45.34 360 SER A N 1
ATOM 2662 C CA . SER A 1 338 ? 15.275 0.989 26.519 1.00 44.64 360 SER A CA 1
ATOM 2663 C C . SER A 1 338 ? 14.235 1.180 25.440 1.00 50.57 360 SER A C 1
ATOM 2664 O O . SER A 1 338 ? 13.414 2.049 25.595 1.00 53.73 360 SER A O 1
ATOM 2667 N N . GLY A 1 339 ? 14.284 0.408 24.348 1.00 58.28 361 GLY A N 1
ATOM 2668 C CA . GLY A 1 339 ? 13.402 0.594 23.185 1.00 58.09 361 GLY A CA 1
ATOM 2669 C C . GLY A 1 339 ? 13.936 1.693 22.304 1.00 58.78 361 GLY A C 1
ATOM 2670 O O . GLY A 1 339 ? 13.176 2.441 21.736 1.00 61.69 361 GLY A O 1
ATOM 2671 N N . ARG A 1 340 ? 15.257 1.787 22.206 1.00 63.08 362 ARG A N 1
ATOM 2672 C CA . ARG A 1 340 ? 15.947 2.855 21.472 1.00 65.75 362 ARG A CA 1
ATOM 2673 C C . ARG A 1 340 ? 15.600 4.274 21.919 1.00 67.52 362 ARG A C 1
ATOM 2674 O O . ARG A 1 340 ? 15.517 5.182 21.082 1.00 69.88 362 ARG A O 1
ATOM 2682 N N . LYS A 1 341 ? 15.402 4.480 23.218 1.00 67.52 363 LYS A N 1
ATOM 2683 C CA . LYS A 1 341 ? 15.179 5.831 23.735 1.00 66.19 363 LYS A CA 1
ATOM 2684 C C . LYS A 1 341 ? 16.511 6.427 24.170 1.00 59.82 363 LYS A C 1
ATOM 2685 O O . LYS A 1 341 ? 16.974 7.465 23.680 1.00 53.68 363 LYS A O 1
ATOM 2691 N N . SER A 1 342 ? 17.141 5.747 25.108 1.00 59.77 364 SER A N 1
ATOM 2692 C CA . SER A 1 342 ? 18.336 6.273 25.720 1.00 55.57 364 SER A CA 1
ATOM 2693 C C . SER A 1 342 ? 19.328 5.198 26.092 1.00 51.22 364 SER A C 1
ATOM 2694 O O . SER A 1 342 ? 18.955 4.090 26.510 1.00 48.41 364 SER A O 1
ATOM 2697 N N . GLY A 1 343 ? 20.594 5.550 25.925 1.00 49.08 365 GLY A N 1
ATOM 2698 C CA . GLY A 1 343 ? 21.713 4.636 26.187 1.00 50.12 365 GLY A CA 1
ATOM 2699 C C . GLY A 1 343 ? 22.927 5.324 26.800 1.00 48.02 365 GLY A C 1
ATOM 2700 O O . GLY A 1 343 ? 23.980 4.683 26.978 1.00 51.81 365 GLY A O 1
ATOM 2701 N N . GLY A 1 344 ? 22.795 6.607 27.143 1.00 39.67 366 GLY A N 1
ATOM 2702 C CA . GLY A 1 344 ? 23.886 7.308 27.791 1.00 39.78 366 GLY A CA 1
ATOM 2703 C C . GLY A 1 344 ? 24.168 6.861 29.245 1.00 41.79 366 GLY A C 1
ATOM 2704 O O . GLY A 1 344 ? 23.277 6.413 30.002 1.00 36.66 366 GLY A O 1
ATOM 2705 N N . VAL A 1 345 ? 25.432 7.020 29.626 1.00 39.81 367 VAL A N 1
ATOM 2706 C CA . VAL A 1 345 ? 25.975 6.517 30.859 1.00 36.36 367 VAL A CA 1
ATOM 2707 C C . VAL A 1 345 ? 27.059 7.486 31.348 1.00 40.92 367 VAL A C 1
ATOM 2708 O O . VAL A 1 345 ? 27.992 7.852 30.591 1.00 43.71 367 VAL A O 1
ATOM 2712 N N . CYS A 1 346 ? 26.939 7.882 32.616 1.00 38.87 368 CYS A N 1
ATOM 2713 C CA . CYS A 1 346 ? 27.730 8.964 33.111 1.00 40.04 368 CYS A CA 1
ATOM 2714 C C . CYS A 1 346 ? 29.014 8.364 33.592 1.00 42.63 368 CYS A C 1
ATOM 2715 O O . CYS A 1 346 ? 29.052 7.188 33.855 1.00 46.00 368 CYS A O 1
ATOM 2718 N N . LEU A 1 347 ? 30.068 9.156 33.665 1.00 43.73 369 LEU A N 1
ATOM 2719 C CA . LEU A 1 347 ? 31.360 8.677 34.109 1.00 47.79 369 LEU A CA 1
ATOM 2720 C C . LEU A 1 347 ? 31.874 9.526 35.263 1.00 51.57 369 LEU A C 1
ATOM 2721 O O . LEU A 1 347 ? 31.849 10.763 35.201 1.00 55.01 369 LEU A O 1
ATOM 2726 N N . ASN A 1 348 ? 32.381 8.867 36.298 1.00 52.98 370 ASN A N 1
ATOM 2727 C CA . ASN A 1 348 ? 32.906 9.560 37.467 1.00 53.63 370 ASN A CA 1
ATOM 2728 C C . ASN A 1 348 ? 31.954 10.588 38.001 1.00 52.87 370 ASN A C 1
ATOM 2729 O O . ASN A 1 348 ? 32.260 11.783 38.036 1.00 56.25 370 ASN A O 1
ATOM 2734 N N . CYS A 1 349 ? 30.781 10.114 38.388 1.00 49.19 371 CYS A N 1
ATOM 2735 C CA . CYS A 1 349 ? 29.955 10.854 39.308 1.00 49.87 371 CYS A CA 1
ATOM 2736 C C . CYS A 1 349 ? 30.838 11.444 40.415 1.00 52.99 371 CYS A C 1
ATOM 2737 O O . CYS A 1 349 ? 31.776 10.788 40.876 1.00 50.73 371 CYS A O 1
ATOM 2740 N N . ARG A 1 350 ? 30.531 12.677 40.824 1.00 59.20 372 ARG A N 1
ATOM 2741 C CA . ARG A 1 350 ? 31.543 13.601 41.366 1.00 65.94 372 ARG A CA 1
ATOM 2742 C C . ARG A 1 350 ? 31.283 14.163 42.767 1.00 71.69 372 ARG A C 1
ATOM 2743 O O . ARG A 1 350 ? 32.218 14.642 43.441 1.00 84.85 372 ARG A O 1
ATOM 2751 N N . HIS A 1 351 ? 30.038 14.138 43.219 1.00 65.83 373 HIS A N 1
ATOM 2752 C CA . HIS A 1 351 ? 29.701 14.741 44.510 1.00 62.61 373 HIS A CA 1
ATOM 2753 C C . HIS A 1 351 ? 29.134 13.700 45.431 1.00 57.94 373 HIS A C 1
ATOM 2754 O O . HIS A 1 351 ? 28.004 13.820 45.951 1.00 54.17 373 HIS A O 1
ATOM 2761 N N . ASN A 1 352 ? 29.945 12.661 45.606 1.00 55.19 374 ASN A N 1
ATOM 2762 C CA . ASN A 1 352 ? 29.547 11.462 46.342 1.00 55.16 374 ASN A C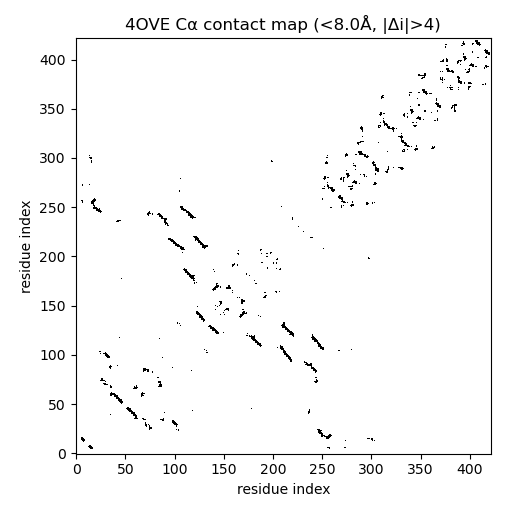A 1
ATOM 2763 C C . ASN A 1 352 ? 28.221 10.854 45.869 1.00 53.45 374 ASN A C 1
ATOM 2764 O O . ASN A 1 352 ? 27.418 10.321 46.684 1.00 52.02 374 ASN A O 1
ATOM 2769 N N . THR A 1 353 ? 28.003 10.922 44.547 1.00 51.15 375 THR A N 1
ATOM 2770 C CA . THR A 1 353 ? 26.836 10.285 43.934 1.00 49.78 375 THR A CA 1
ATOM 2771 C C . THR A 1 353 ? 27.307 9.056 43.221 1.00 47.95 375 THR A C 1
ATOM 2772 O O . THR A 1 353 ? 28.514 8.824 43.039 1.00 46.51 375 THR A O 1
ATOM 2776 N N . ALA A 1 354 ? 26.334 8.286 42.783 1.00 46.76 376 ALA A N 1
ATOM 2777 C CA . ALA A 1 354 ? 26.617 7.083 42.067 1.00 47.54 376 ALA A CA 1
ATOM 2778 C C . ALA A 1 354 ? 25.451 6.713 41.195 1.00 48.62 376 ALA A C 1
ATOM 2779 O O . ALA A 1 354 ? 24.370 7.301 41.272 1.00 54.48 376 ALA A O 1
ATOM 2781 N N . GLY A 1 355 ? 25.673 5.702 40.374 1.00 47.92 377 GLY A N 1
ATOM 2782 C CA . GLY A 1 355 ? 24.682 5.279 39.420 1.00 46.42 377 GLY A CA 1
ATOM 2783 C C . GLY A 1 355 ? 24.858 5.846 38.029 1.00 43.29 377 GLY A C 1
ATOM 2784 O O . GLY A 1 355 ? 25.710 6.693 37.765 1.00 40.48 377 GLY A O 1
ATOM 2785 N N . ARG A 1 356 ? 24.031 5.310 37.152 1.00 42.82 378 ARG A N 1
ATOM 2786 C CA . ARG A 1 356 ? 24.051 5.573 35.741 1.00 43.80 378 ARG A CA 1
ATOM 2787 C C . ARG A 1 356 ? 24.000 7.049 35.422 1.00 44.54 378 ARG A C 1
ATOM 2788 O O . ARG A 1 356 ? 24.761 7.559 34.579 1.00 43.36 378 ARG A O 1
ATOM 2796 N N . HIS A 1 357 ? 23.070 7.705 36.100 1.00 45.96 379 HIS A N 1
ATOM 2797 C CA . HIS A 1 357 ? 22.861 9.139 35.998 1.00 46.84 379 HIS A CA 1
ATOM 2798 C C . HIS A 1 357 ? 23.408 9.957 37.166 1.00 46.48 379 HIS A C 1
ATOM 2799 O O . HIS A 1 357 ? 22.923 11.065 37.427 1.00 47.59 379 HIS A O 1
ATOM 2806 N N . CYS A 1 358 ? 24.428 9.440 37.841 1.00 40.85 380 CYS A N 1
ATOM 2807 C CA . CYS A 1 358 ? 24.770 9.993 39.099 1.00 43.04 380 CYS A CA 1
ATOM 2808 C C . CYS A 1 358 ? 23.478 10.395 39.875 1.00 45.29 380 CYS A C 1
ATOM 2809 O O . CYS A 1 358 ? 23.304 11.557 40.297 1.00 40.74 380 CYS A O 1
ATOM 2812 N N . HIS A 1 359 ? 22.569 9.438 40.053 1.00 44.34 381 HIS A N 1
ATOM 2813 C CA . HIS A 1 359 ? 21.198 9.779 40.493 1.00 46.71 381 HIS A CA 1
ATOM 2814 C C . HIS A 1 359 ? 20.850 9.231 41.894 1.00 49.69 381 HIS A C 1
ATOM 2815 O O . HIS A 1 359 ? 19.670 9.192 42.301 1.00 48.07 381 HIS A O 1
ATOM 2822 N N . TYR A 1 360 ? 21.877 8.811 42.629 1.00 49.02 382 TYR A N 1
ATOM 2823 C CA . TYR A 1 360 ? 21.694 8.305 43.974 1.00 47.30 382 TYR A CA 1
ATOM 2824 C C . TYR A 1 360 ? 23.030 8.441 44.690 1.00 46.53 382 TYR A C 1
ATOM 2825 O O . TYR A 1 360 ? 24.075 8.726 44.054 1.00 43.99 382 TYR A O 1
ATOM 2834 N N . CYS A 1 361 ? 22.978 8.286 46.017 1.00 47.53 383 CYS A N 1
ATOM 2835 C CA . CYS A 1 361 ? 24.076 8.704 46.865 1.00 45.42 383 CYS A CA 1
ATOM 2836 C C . CYS A 1 361 ? 24.940 7.486 47.236 1.00 43.10 383 CYS A C 1
ATOM 2837 O O . CYS A 1 361 ? 24.427 6.431 47.579 1.00 38.51 383 CYS A O 1
ATOM 2840 N N . LYS A 1 362 ? 26.254 7.623 47.076 1.00 43.43 384 LYS A N 1
ATOM 2841 C CA . LYS A 1 362 ? 27.192 6.570 47.417 1.00 45.10 384 LYS A CA 1
ATOM 2842 C C . LYS A 1 362 ? 26.927 6.081 48.834 1.00 52.28 384 LYS A C 1
ATOM 2843 O O . LYS A 1 362 ? 26.515 6.853 49.721 1.00 60.83 384 LYS A O 1
ATOM 2849 N N . GLU A 1 363 ? 27.164 4.804 49.082 1.00 53.99 385 GLU A N 1
ATOM 2850 C CA . GLU A 1 363 ? 27.082 4.317 50.442 1.00 51.11 385 GLU A CA 1
ATOM 2851 C C . GLU A 1 363 ? 28.057 5.145 51.263 1.00 52.47 385 GLU A C 1
ATOM 2852 O O . GLU A 1 363 ? 29.188 5.353 50.872 1.00 51.00 385 GLU A O 1
ATOM 2858 N N . GLY A 1 364 ? 27.603 5.610 52.415 1.00 56.38 386 GLY A N 1
ATOM 2859 C CA . GLY A 1 364 ? 28.376 6.526 53.255 1.00 57.20 386 GLY A CA 1
ATOM 2860 C C . GLY A 1 364 ? 27.678 7.868 53.319 1.00 55.98 386 GLY A C 1
ATOM 2861 O O . GLY A 1 364 ? 28.045 8.711 54.130 1.00 59.63 386 GLY A O 1
ATOM 2862 N N . PHE A 1 365 ? 26.693 8.063 52.438 1.00 51.36 387 PHE A N 1
ATOM 2863 C CA . PHE A 1 365 ? 25.969 9.301 52.331 1.00 48.20 387 PHE A CA 1
ATOM 2864 C C . PHE A 1 365 ? 24.559 8.961 52.056 1.00 47.88 387 PHE A C 1
ATOM 2865 O O . PHE A 1 365 ? 24.208 7.804 52.012 1.00 45.55 387 PHE A O 1
ATOM 2873 N N . TYR A 1 366 ? 23.742 9.983 51.877 1.00 51.73 388 TYR A N 1
ATOM 2874 C CA . TYR A 1 366 ? 22.337 9.772 51.668 1.00 54.56 388 TYR A CA 1
ATOM 2875 C C . TYR A 1 366 ? 21.741 11.016 51.104 1.00 55.22 388 TYR A C 1
ATOM 2876 O O . TYR A 1 366 ? 22.371 12.086 51.081 1.00 53.31 388 TYR A O 1
ATOM 2885 N N . ARG A 1 367 ? 20.487 10.882 50.714 1.00 57.08 389 ARG A N 1
ATOM 2886 C CA . ARG A 1 367 ? 19.881 11.839 49.825 1.00 67.03 389 ARG A CA 1
ATOM 2887 C C . ARG A 1 367 ? 19.200 12.942 50.602 1.00 62.97 389 ARG A C 1
ATOM 2888 O O . ARG A 1 367 ? 18.090 12.740 51.104 1.00 57.99 389 ARG A O 1
ATOM 2896 N N . ASP A 1 368 ? 19.877 14.098 50.684 1.00 61.70 390 ASP A N 1
ATOM 2897 C CA . ASP A 1 368 ? 19.325 15.300 51.336 1.00 62.22 390 ASP A CA 1
ATOM 2898 C C . ASP A 1 368 ? 18.130 15.886 50.575 1.00 64.81 390 ASP A C 1
ATOM 2899 O O . ASP A 1 368 ? 18.297 16.722 49.686 1.00 65.88 390 ASP A O 1
ATOM 2904 N N . MET A 1 369 ? 16.919 15.491 50.954 1.00 65.22 391 MET A N 1
ATOM 2905 C CA . MET A 1 369 ? 15.748 15.919 50.204 1.00 69.30 391 MET A CA 1
ATOM 2906 C C . MET A 1 369 ? 15.536 17.375 50.457 1.00 78.29 391 MET A C 1
ATOM 2907 O O . MET A 1 369 ? 16.287 17.980 51.213 1.00 82.00 391 MET A O 1
ATOM 2912 N N . GLY A 1 370 ? 14.556 17.978 49.801 1.00 83.11 392 GLY A N 1
ATOM 2913 C CA . GLY A 1 370 ? 14.358 19.412 49.982 1.00 88.15 392 GLY A CA 1
ATOM 2914 C C . GLY A 1 370 ? 15.456 20.177 49.270 1.00 90.50 392 GLY A C 1
ATOM 2915 O O . GLY A 1 370 ? 15.229 21.304 48.821 1.00 101.34 392 GLY A O 1
ATOM 2916 N N . LYS A 1 371 ? 16.653 19.588 49.197 1.00 84.93 393 LYS A N 1
ATOM 2917 C CA . LYS A 1 371 ? 17.575 19.889 48.103 1.00 82.31 393 LYS A CA 1
ATOM 2918 C C . LYS A 1 371 ? 17.347 18.944 46.925 1.00 76.96 393 LYS A C 1
ATOM 2919 O O . LYS A 1 371 ? 17.030 17.784 47.112 1.00 76.10 393 LYS A O 1
ATOM 2925 N N . PRO A 1 372 ? 17.481 19.457 45.698 1.00 77.89 394 PRO A N 1
ATOM 2926 C CA . PRO A 1 372 ? 17.188 18.642 44.532 1.00 72.99 394 PRO A CA 1
ATOM 2927 C C . PRO A 1 372 ? 18.399 17.868 44.053 1.00 64.81 394 PRO A C 1
ATOM 2928 O O . PRO A 1 372 ? 19.547 18.207 44.345 1.00 60.98 394 PRO A O 1
ATOM 2932 N N . ILE A 1 373 ? 18.112 16.862 43.257 1.00 56.90 395 ILE A N 1
ATOM 2933 C CA . ILE A 1 373 ? 19.092 15.863 42.899 1.00 56.19 395 ILE A CA 1
ATOM 2934 C C . ILE A 1 373 ? 20.277 16.404 42.119 1.00 54.85 395 ILE A C 1
ATOM 2935 O O . ILE A 1 373 ? 21.370 15.797 42.024 1.00 50.60 395 ILE A O 1
ATOM 2940 N N . THR A 1 374 ? 20.040 17.565 41.555 1.00 55.92 396 THR A N 1
ATOM 2941 C CA . THR A 1 374 ? 21.022 18.217 40.742 1.00 56.59 396 THR A CA 1
ATOM 2942 C C . THR A 1 374 ? 21.989 18.969 41.609 1.00 56.69 396 THR A C 1
ATOM 2943 O O . THR A 1 374 ? 22.977 19.476 41.109 1.00 53.37 396 THR A O 1
ATOM 2947 N N . HIS A 1 375 ? 21.697 19.039 42.906 1.00 59.45 397 HIS A N 1
ATOM 2948 C CA . HIS A 1 375 ? 22.361 19.975 43.762 1.00 61.54 397 HIS A CA 1
ATOM 2949 C C . HIS A 1 375 ? 23.721 19.429 44.138 1.00 66.31 397 HIS A C 1
ATOM 2950 O O . HIS A 1 375 ? 23.860 18.261 44.520 1.00 68.79 397 HIS A O 1
ATOM 2957 N N . ARG A 1 376 ? 24.741 20.266 43.993 1.00 70.22 398 ARG A N 1
ATOM 2958 C CA . ARG A 1 376 ? 26.014 19.960 44.585 1.00 74.40 398 ARG A CA 1
ATOM 2959 C C . ARG A 1 376 ? 25.677 19.868 46.038 1.00 78.79 398 ARG A C 1
ATOM 2960 O O . ARG A 1 376 ? 25.123 20.821 46.590 1.00 99.09 398 ARG A O 1
ATOM 2968 N N . LYS A 1 377 ? 25.980 18.744 46.664 1.00 72.55 399 LYS A N 1
ATOM 2969 C CA . LYS A 1 377 ? 25.492 18.485 48.032 1.00 79.38 399 LYS A CA 1
ATOM 2970 C C . LYS A 1 377 ? 24.000 18.155 48.070 1.00 74.71 399 LYS A C 1
ATOM 2971 O O . LYS A 1 377 ? 23.265 18.664 48.910 1.00 80.94 399 LYS A O 1
ATOM 2977 N N . ALA A 1 378 ? 23.552 17.312 47.158 1.00 68.68 400 ALA A N 1
ATOM 2978 C CA . ALA A 1 378 ? 22.265 16.636 47.312 1.00 66.57 400 ALA A CA 1
ATOM 2979 C C . ALA A 1 378 ? 22.458 15.342 48.099 1.00 62.99 400 ALA A C 1
ATOM 2980 O O . ALA A 1 378 ? 21.499 14.670 48.504 1.00 56.85 400 ALA A O 1
ATOM 2982 N N . CYS A 1 379 ? 23.723 14.970 48.245 1.00 63.06 401 CYS A N 1
ATOM 2983 C CA . CYS A 1 379 ? 24.119 13.846 49.061 1.00 66.37 401 CYS A CA 1
ATOM 2984 C C . CYS A 1 379 ? 24.764 14.318 50.348 1.00 73.04 401 CYS A C 1
ATOM 2985 O O . CYS A 1 379 ? 25.807 15.002 50.300 1.00 70.40 401 CYS A O 1
ATOM 2988 N N . LYS A 1 380 ? 24.181 13.916 51.479 1.00 74.37 402 LYS A N 1
ATOM 2989 C CA . LYS A 1 380 ? 24.747 14.234 52.805 1.00 81.77 402 LYS A CA 1
ATOM 2990 C C . LYS A 1 380 ? 25.360 12.996 53.460 1.00 77.90 402 LYS A C 1
ATOM 2991 O O . LYS A 1 380 ? 24.882 11.892 53.231 1.00 81.33 402 LYS A O 1
ATOM 2997 N N . ALA A 1 381 ? 26.436 13.185 54.236 1.00 75.42 403 ALA A N 1
ATOM 2998 C CA . ALA A 1 381 ? 27.082 12.087 54.985 1.00 72.48 403 ALA A CA 1
ATOM 2999 C C . ALA A 1 381 ? 26.126 11.416 55.963 1.00 75.02 403 ALA A C 1
ATOM 3000 O O . ALA A 1 381 ? 25.166 12.034 56.443 1.00 74.02 403 ALA A O 1
ATOM 3002 N N . CYS A 1 382 ? 26.356 10.125 56.201 1.00 73.97 404 CYS A N 1
ATOM 3003 C CA . CYS A 1 382 ? 25.774 9.486 57.348 1.00 73.32 404 CYS A CA 1
ATOM 3004 C C . CYS A 1 382 ? 26.635 10.002 58.510 1.00 73.23 404 CYS A C 1
ATOM 3005 O O . CYS A 1 382 ? 27.868 9.811 58.505 1.00 72.31 404 CYS A O 1
ATOM 3008 N N . ASP A 1 383 ? 25.999 10.722 59.442 1.00 67.80 405 ASP A N 1
ATOM 3009 C CA . ASP A 1 383 ? 26.657 11.187 60.678 1.00 69.85 405 ASP A CA 1
ATOM 3010 C C . ASP A 1 383 ? 25.981 10.450 61.844 1.00 60.78 405 ASP A C 1
ATOM 3011 O O . ASP A 1 383 ? 25.446 11.051 62.734 1.00 57.97 405 ASP A O 1
ATOM 3016 N N . CYS A 1 384 ? 25.982 9.126 61.791 1.00 59.31 406 CYS A N 1
ATOM 3017 C CA . CYS A 1 384 ? 25.256 8.323 62.765 1.00 57.37 406 CYS A CA 1
ATOM 3018 C C . CYS A 1 384 ? 25.868 8.462 64.128 1.00 54.33 406 CYS A C 1
ATOM 3019 O O . CYS A 1 384 ? 27.093 8.377 64.274 1.00 54.80 406 CYS A O 1
ATOM 3022 N N . HIS A 1 385 ? 25.003 8.653 65.123 1.00 52.12 407 HIS A N 1
ATOM 3023 C CA . HIS A 1 385 ? 25.450 8.867 66.500 1.00 49.77 407 HIS A CA 1
ATOM 3024 C C . HIS A 1 385 ? 26.217 7.663 67.099 1.00 49.38 407 HIS A C 1
ATOM 3025 O O . HIS A 1 385 ? 25.675 6.559 67.267 1.00 48.90 407 HIS A O 1
ATOM 3032 N N . PRO A 1 386 ? 27.480 7.877 67.458 1.00 49.16 408 PRO A N 1
ATOM 3033 C CA . PRO A 1 386 ? 28.375 6.832 67.978 1.00 51.11 408 PRO A CA 1
ATOM 3034 C C . PRO A 1 386 ? 27.817 5.873 69.028 1.00 52.28 408 PRO A C 1
ATOM 3035 O O . PRO A 1 386 ? 28.220 4.710 69.072 1.00 55.49 408 PRO A O 1
ATOM 3039 N N . VAL A 1 387 ? 26.984 6.371 69.931 1.00 50.19 409 VAL A N 1
ATOM 3040 C CA . VAL A 1 387 ? 26.461 5.515 70.964 1.00 48.69 409 VAL A CA 1
ATOM 3041 C C . VAL A 1 387 ? 25.003 5.168 70.707 1.00 45.82 409 VAL A C 1
ATOM 3042 O O . VAL A 1 387 ? 24.538 4.110 71.139 1.00 44.24 409 VAL A O 1
ATOM 3046 N N . GLY A 1 388 ? 24.283 6.008 69.983 1.00 43.90 410 GLY A N 1
ATOM 3047 C CA . GLY A 1 388 ? 22.859 5.769 69.782 1.00 45.25 410 GLY A CA 1
ATOM 3048 C C . GLY A 1 388 ? 22.542 4.814 68.638 1.00 45.60 410 GLY A C 1
ATOM 3049 O O . GLY A 1 388 ? 21.536 4.114 68.641 1.00 46.55 410 GLY A O 1
ATOM 3050 N N . ALA A 1 389 ? 23.401 4.773 67.642 1.00 48.39 411 ALA A N 1
ATOM 3051 C CA . ALA A 1 389 ? 23.179 3.891 66.501 1.00 47.66 411 ALA A CA 1
ATOM 3052 C C . ALA A 1 389 ? 23.978 2.597 66.603 1.00 47.16 411 ALA A C 1
ATOM 3053 O O . ALA A 1 389 ? 25.044 2.558 67.228 1.00 49.64 411 ALA A O 1
ATOM 3055 N N . ALA A 1 390 ? 23.443 1.557 65.962 1.00 49.19 412 ALA A N 1
ATOM 3056 C CA . ALA A 1 390 ? 23.991 0.192 65.947 1.00 49.15 412 ALA A CA 1
ATOM 3057 C C . ALA A 1 390 ? 24.961 -0.070 64.792 1.00 52.23 412 ALA A C 1
ATOM 3058 O O . ALA A 1 390 ? 25.525 -1.165 64.680 1.00 50.28 412 ALA A O 1
ATOM 3060 N N . GLY A 1 391 ? 25.166 0.931 63.935 1.00 57.14 413 GLY A N 1
ATOM 3061 C CA . GLY A 1 391 ? 26.228 0.870 62.931 1.00 59.27 413 GLY A CA 1
ATOM 3062 C C . GLY A 1 391 ? 26.446 2.193 62.215 1.00 60.50 413 GLY A C 1
ATOM 3063 O O . GLY A 1 391 ? 25.632 3.111 62.321 1.00 59.36 413 GLY A O 1
ATOM 3064 N N . LYS A 1 392 ? 27.535 2.277 61.458 1.00 58.76 414 LYS A N 1
ATOM 3065 C CA . LYS A 1 392 ? 27.944 3.532 60.870 1.00 57.21 414 LYS A CA 1
ATOM 3066 C C . LYS A 1 392 ? 27.167 3.896 59.606 1.00 56.63 414 LYS A C 1
ATOM 3067 O O . LYS A 1 392 ? 26.985 5.072 59.310 1.00 58.61 414 LYS A O 1
ATOM 3073 N N . THR A 1 393 ? 26.660 2.913 58.876 1.00 55.36 415 THR A N 1
ATOM 3074 C CA . THR A 1 393 ? 26.120 3.200 57.538 1.00 54.15 415 THR A CA 1
ATOM 3075 C C . THR A 1 393 ? 24.579 3.347 57.570 1.00 48.04 415 THR A C 1
ATOM 3076 O O . THR A 1 393 ? 23.879 2.462 58.013 1.00 42.96 415 THR A O 1
ATOM 3080 N N . CYS A 1 394 ? 24.083 4.499 57.119 1.00 48.69 416 CYS A N 1
ATOM 3081 C CA . CYS A 1 394 ? 22.649 4.824 57.131 1.00 51.19 416 CYS A CA 1
ATOM 3082 C C . CYS A 1 394 ? 21.960 4.545 55.796 1.00 51.99 416 CYS A C 1
ATOM 3083 O O . CYS A 1 394 ? 22.616 4.248 54.811 1.00 50.07 416 CYS A O 1
ATOM 3086 N N . ASN A 1 395 ? 20.637 4.687 55.770 1.00 51.19 417 ASN A N 1
ATOM 3087 C CA . ASN A 1 395 ? 19.838 4.415 54.585 1.00 51.72 417 ASN A CA 1
ATOM 3088 C C . ASN A 1 395 ? 20.027 5.500 53.519 1.00 56.06 417 ASN A C 1
ATOM 3089 O O . ASN A 1 395 ? 19.722 6.655 53.774 1.00 62.55 417 ASN A O 1
ATOM 3094 N N . GLN A 1 396 ? 20.505 5.121 52.330 1.00 58.90 418 GLN A N 1
ATOM 3095 C CA . GLN A 1 396 ? 20.888 6.082 51.254 1.00 56.25 418 GLN A CA 1
ATOM 3096 C C . GLN A 1 396 ? 19.735 6.950 50.769 1.00 53.47 418 GLN A C 1
ATOM 3097 O O . GLN A 1 396 ? 19.905 8.128 50.481 1.00 50.76 418 GLN A O 1
ATOM 3103 N N . THR A 1 397 ? 18.550 6.373 50.720 1.00 53.23 419 THR A N 1
ATOM 3104 C CA . THR A 1 397 ? 17.348 7.123 50.380 1.00 55.40 419 THR A CA 1
ATOM 3105 C C . THR A 1 397 ? 16.956 8.077 51.484 1.00 58.27 419 THR A C 1
ATOM 3106 O O . THR A 1 397 ? 16.844 9.277 51.261 1.00 58.13 419 THR A O 1
ATOM 3110 N N . THR A 1 398 ? 16.780 7.504 52.682 1.00 59.98 420 THR A N 1
ATOM 3111 C CA . THR A 1 398 ? 16.101 8.135 53.821 1.00 58.73 420 THR A CA 1
ATOM 3112 C C . THR A 1 398 ? 17.001 8.815 54.861 1.00 58.02 420 THR A C 1
ATOM 3113 O O . THR A 1 398 ? 16.504 9.615 55.639 1.00 59.37 420 THR A O 1
ATOM 3117 N N . GLY A 1 399 ? 18.291 8.483 54.889 1.00 56.77 421 GLY A N 1
ATOM 3118 C CA . GLY A 1 399 ? 19.221 8.961 55.929 1.00 57.39 421 GLY A CA 1
ATOM 3119 C C . GLY A 1 399 ? 19.238 8.191 57.251 1.00 57.69 421 GLY A C 1
ATOM 3120 O O . GLY A 1 399 ? 20.167 8.320 58.043 1.00 59.24 421 GLY A O 1
ATOM 3121 N N . GLN A 1 400 ? 18.218 7.380 57.485 1.00 54.95 422 GLN A N 1
ATOM 3122 C CA . GLN A 1 400 ? 18.002 6.737 58.759 1.00 51.44 422 GLN A CA 1
ATOM 3123 C C . GLN A 1 400 ? 19.122 5.782 59.137 1.00 50.05 422 GLN A C 1
ATOM 3124 O O . GLN A 1 400 ? 19.533 4.933 58.348 1.00 46.09 422 GLN A O 1
ATOM 3130 N N . CYS A 1 401 ? 19.629 5.958 60.357 1.00 48.42 423 CYS A N 1
ATOM 3131 C CA . CYS A 1 401 ? 20.673 5.117 60.882 1.00 43.47 423 CYS A CA 1
ATOM 3132 C C . CYS A 1 401 ? 20.062 3.950 61.581 1.00 43.87 423 CYS A C 1
ATOM 3133 O O . CYS A 1 401 ? 18.927 4.003 62.037 1.00 46.32 423 CYS A O 1
ATOM 3136 N N . PRO A 1 402 ? 20.815 2.871 61.693 1.00 44.38 424 PRO A N 1
ATOM 3137 C CA . PRO A 1 402 ? 20.305 1.753 62.482 1.00 47.49 424 PRO A CA 1
ATOM 3138 C C . PRO A 1 402 ? 20.332 2.023 64.030 1.00 51.28 424 PRO A C 1
ATOM 3139 O O . PRO A 1 402 ? 21.384 1.979 64.675 1.00 51.28 424 PRO A O 1
ATOM 3143 N N . CYS A 1 403 ? 19.159 2.278 64.596 1.00 51.53 425 CYS A N 1
ATOM 3144 C CA . CYS A 1 403 ? 19.032 2.692 65.976 1.00 49.95 425 CYS A CA 1
ATOM 3145 C C . CYS A 1 403 ? 18.944 1.515 66.948 1.00 52.30 425 CYS A C 1
ATOM 3146 O O . CYS A 1 403 ? 18.190 0.569 66.723 1.00 51.68 425 CYS A O 1
ATOM 3149 N N . LYS A 1 404 ? 19.693 1.616 68.054 1.00 53.19 426 LYS A N 1
ATOM 3150 C CA . LYS A 1 404 ? 19.539 0.735 69.223 1.00 52.23 426 LYS A CA 1
ATOM 3151 C C . LYS A 1 404 ? 18.123 0.769 69.825 1.00 54.08 426 LYS A C 1
ATOM 3152 O O . LYS A 1 404 ? 17.322 1.653 69.487 1.00 55.04 426 LYS A O 1
ATOM 3158 N N . ASP A 1 405 ? 17.804 -0.181 70.709 1.00 55.88 427 ASP A N 1
ATOM 3159 C CA . ASP A 1 405 ? 16.462 -0.174 71.327 1.00 60.39 427 ASP A CA 1
ATOM 3160 C C . ASP A 1 405 ? 16.347 1.099 72.144 1.00 56.40 427 ASP A C 1
ATOM 3161 O O . ASP A 1 405 ? 17.306 1.513 72.777 1.00 55.06 427 ASP A O 1
ATOM 3166 N N . GLY A 1 406 ? 15.205 1.766 72.056 1.00 54.69 428 GLY A N 1
ATOM 3167 C CA . GLY A 1 406 ? 14.927 2.949 72.874 1.00 53.65 428 GLY A CA 1
ATOM 3168 C C . GLY A 1 406 ? 15.395 4.241 72.253 1.00 53.20 428 GLY A C 1
ATOM 3169 O O . GLY A 1 406 ? 15.037 5.330 72.711 1.00 52.10 428 GLY A O 1
ATOM 3170 N N . VAL A 1 407 ? 16.200 4.133 71.205 1.00 54.27 429 VAL A N 1
ATOM 3171 C CA . VAL A 1 407 ? 16.732 5.326 70.520 1.00 57.32 429 VAL A CA 1
ATOM 3172 C C . VAL A 1 407 ? 15.819 5.685 69.338 1.00 57.55 429 VAL A C 1
ATOM 3173 O O . VAL A 1 407 ? 15.099 4.819 68.827 1.00 60.12 429 VAL A O 1
ATOM 3177 N N . THR A 1 408 ? 15.797 6.971 68.986 1.00 55.72 430 THR A N 1
ATOM 3178 C CA . THR A 1 408 ? 15.153 7.464 67.781 1.00 58.59 430 THR A CA 1
ATOM 3179 C C . THR A 1 408 ? 15.998 8.609 67.291 1.00 61.13 430 THR A C 1
ATOM 3180 O O . THR A 1 408 ? 17.087 8.907 67.841 1.00 56.28 430 THR A O 1
ATOM 3184 N N . GLY A 1 409 ? 15.456 9.234 66.247 1.00 64.73 431 GLY A N 1
ATOM 3185 C CA . GLY A 1 409 ? 16.116 10.269 65.489 1.00 67.12 431 GLY A CA 1
ATOM 3186 C C . GLY A 1 409 ? 16.651 9.635 64.242 1.00 63.58 431 GLY A C 1
ATOM 3187 O O . GLY A 1 409 ? 16.942 8.430 64.211 1.00 64.53 431 GLY A O 1
ATOM 3188 N N . ILE A 1 410 ? 16.787 10.453 63.220 1.00 60.59 432 ILE A N 1
ATOM 3189 C CA . ILE A 1 410 ? 17.478 10.040 62.019 1.00 62.28 432 ILE A CA 1
ATOM 3190 C C . ILE A 1 410 ? 18.889 9.512 62.313 1.00 59.85 432 ILE A C 1
ATOM 3191 O O . ILE A 1 410 ? 19.335 8.522 61.703 1.00 54.75 432 ILE A O 1
ATOM 3196 N N . THR A 1 411 ? 19.579 10.172 63.249 1.00 59.39 433 THR A N 1
ATOM 3197 C CA . THR A 1 411 ? 20.940 9.778 63.636 1.00 55.67 433 THR A CA 1
ATOM 3198 C C . THR A 1 411 ? 20.984 8.989 64.909 1.00 50.54 433 THR A C 1
ATOM 3199 O O . THR A 1 411 ? 22.053 8.765 65.450 1.00 49.68 433 THR A O 1
ATOM 3203 N N . CYS A 1 412 ? 19.830 8.535 65.362 1.00 49.30 434 CYS A N 1
ATOM 3204 C CA . CYS A 1 412 ? 19.772 7.816 66.605 1.00 51.78 434 CYS A CA 1
ATOM 3205 C C . CYS A 1 412 ? 20.428 8.639 67.741 1.00 52.03 434 CYS A C 1
ATOM 3206 O O . CYS A 1 412 ? 21.399 8.198 68.348 1.00 51.61 434 CYS A O 1
ATOM 3209 N N . ASN A 1 413 ? 19.906 9.822 68.027 1.00 50.51 435 ASN A N 1
ATOM 3210 C CA . ASN A 1 413 ? 20.603 10.731 68.923 1.00 52.44 435 ASN A CA 1
ATOM 3211 C C . ASN A 1 413 ? 19.807 11.131 70.179 1.00 54.76 435 ASN A C 1
ATOM 3212 O O . ASN A 1 413 ? 20.120 12.133 70.793 1.00 57.45 435 ASN A O 1
ATOM 3217 N N . ARG A 1 414 ? 18.829 10.310 70.576 1.00 55.64 436 ARG A N 1
ATOM 3218 C CA . ARG A 1 414 ? 17.778 10.662 71.521 1.00 56.04 436 ARG A CA 1
ATOM 3219 C C . ARG A 1 414 ? 17.115 9.417 72.012 1.00 56.38 436 ARG A C 1
ATOM 3220 O O . ARG A 1 414 ? 16.892 8.518 71.225 1.00 53.97 436 ARG A O 1
ATOM 3228 N N . CYS A 1 415 ? 16.704 9.372 73.274 1.00 58.69 437 CYS A N 1
ATOM 3229 C CA . CYS A 1 415 ? 15.847 8.269 73.694 1.00 59.73 437 CYS A CA 1
ATOM 3230 C C . CYS A 1 415 ? 14.436 8.572 73.253 1.00 60.79 437 CYS A C 1
ATOM 3231 O O . CYS A 1 415 ? 14.043 9.731 73.155 1.00 59.58 437 CYS A O 1
ATOM 3234 N N . ALA A 1 416 ? 13.668 7.522 73.008 1.00 61.96 438 ALA A N 1
ATOM 3235 C CA . ALA A 1 416 ? 12.267 7.673 72.673 1.00 65.67 438 ALA A CA 1
ATOM 3236 C C . ALA A 1 416 ? 11.443 8.024 73.908 1.00 70.61 438 ALA A C 1
ATOM 3237 O O . ALA A 1 416 ? 11.966 8.041 75.018 1.00 76.91 438 ALA A O 1
ATOM 3239 N N . LYS A 1 417 ? 10.153 8.303 73.706 1.00 73.26 439 LYS A N 1
ATOM 3240 C CA . LYS A 1 417 ? 9.210 8.354 74.808 1.00 74.73 439 LYS A CA 1
ATOM 3241 C C . LYS A 1 417 ? 9.294 6.991 75.431 1.00 71.44 439 LYS A C 1
ATOM 3242 O O . LYS A 1 417 ? 9.568 6.003 74.741 1.00 65.35 439 LYS A O 1
ATOM 3248 N N . GLY A 1 418 ? 9.056 6.945 76.735 1.00 70.19 440 GLY A N 1
ATOM 3249 C CA . GLY A 1 418 ? 9.032 5.690 77.483 1.00 67.79 440 GLY A CA 1
ATOM 3250 C C . GLY A 1 418 ? 10.393 5.211 77.931 1.00 62.87 440 GLY A C 1
ATOM 3251 O O . GLY A 1 418 ? 10.499 4.228 78.669 1.00 58.71 440 GLY A O 1
ATOM 3252 N N . TYR A 1 419 ? 11.429 5.933 77.517 1.00 60.91 441 TYR A N 1
ATOM 3253 C CA . TYR A 1 419 ? 12.796 5.534 77.776 1.00 59.46 441 TYR A CA 1
ATOM 3254 C C . TYR A 1 419 ? 13.517 6.592 78.578 1.00 55.92 441 TYR A C 1
ATOM 3255 O O . TYR A 1 419 ? 13.147 7.757 78.523 1.00 56.09 441 TYR A O 1
ATOM 3264 N N . GLN A 1 420 ? 14.529 6.160 79.326 1.00 51.57 442 GLN A N 1
ATOM 3265 C CA . GLN A 1 420 ? 15.365 7.048 80.109 1.00 52.36 442 GLN A CA 1
ATOM 3266 C C . GLN A 1 420 ? 16.829 6.921 79.782 1.00 49.20 442 GLN A C 1
ATOM 3267 O O . GLN A 1 420 ? 17.316 5.824 79.636 1.00 47.68 442 GLN A O 1
ATOM 3273 N N . GLN A 1 421 ? 17.532 8.052 79.731 1.00 47.54 443 GLN A N 1
ATOM 3274 C CA . GLN A 1 421 ? 18.906 8.070 79.283 1.00 47.10 443 GLN A CA 1
ATOM 3275 C C . GLN A 1 421 ? 19.907 7.570 80.298 1.00 47.52 443 GLN A C 1
ATOM 3276 O O . GLN A 1 421 ? 20.021 8.131 81.373 1.00 52.30 443 GLN A O 1
ATOM 3282 N N . SER A 1 422 ? 20.660 6.538 79.960 1.00 46.34 444 SER A N 1
ATOM 3283 C CA . SER A 1 422 ? 21.708 6.072 80.857 1.00 48.93 444 SER A CA 1
ATOM 3284 C C . SER A 1 422 ? 22.970 6.815 80.488 1.00 50.08 444 SER A C 1
ATOM 3285 O O . SER A 1 422 ? 22.966 7.621 79.558 1.00 51.08 444 SER A O 1
ATOM 3288 N N . ARG A 1 423 ? 24.055 6.528 81.195 1.00 50.51 445 ARG A N 1
ATOM 3289 C CA . ARG A 1 423 ? 25.350 6.966 80.735 1.00 52.23 445 ARG A CA 1
ATOM 3290 C C . ARG A 1 423 ? 26.139 5.707 80.424 1.00 51.96 445 ARG A C 1
ATOM 3291 O O . ARG A 1 423 ? 27.328 5.666 80.640 1.00 55.04 445 ARG A O 1
ATOM 3299 N N . SER A 1 424 ? 25.484 4.664 79.927 1.00 49.57 446 SER A N 1
ATOM 3300 C CA . SER A 1 424 ? 26.225 3.576 79.319 1.00 49.90 446 SER A CA 1
ATOM 3301 C C . SER A 1 424 ? 26.303 3.795 77.829 1.00 47.23 446 SER A C 1
ATOM 3302 O O . SER A 1 424 ? 25.301 4.176 77.193 1.00 45.82 446 SER A O 1
ATOM 3305 N N . PRO A 1 425 ? 27.506 3.569 77.275 1.00 45.82 447 PRO A N 1
ATOM 3306 C CA . PRO A 1 425 ? 27.655 3.677 75.850 1.00 43.91 447 PRO A CA 1
ATOM 3307 C C . PRO A 1 425 ? 27.026 2.485 75.170 1.00 43.19 447 PRO A C 1
ATOM 3308 O O . PRO A 1 425 ? 26.605 2.604 74.043 1.00 43.33 447 PRO A O 1
ATOM 3312 N N . ILE A 1 426 ? 26.878 1.369 75.865 1.00 43.77 448 ILE A N 1
ATOM 3313 C CA . ILE A 1 426 ? 26.323 0.178 75.246 1.00 43.15 448 ILE A CA 1
ATOM 3314 C C . ILE A 1 426 ? 24.818 0.284 75.151 1.00 42.71 448 ILE A C 1
ATOM 3315 O O . ILE A 1 426 ? 24.254 -0.112 74.174 1.00 43.90 448 ILE A O 1
ATOM 3320 N N . ALA A 1 427 ? 24.158 0.758 76.187 1.00 44.14 449 ALA A N 1
ATOM 3321 C CA . ALA A 1 427 ? 22.693 0.723 76.233 1.00 43.42 449 ALA A CA 1
ATOM 3322 C C . ALA A 1 427 ? 22.290 2.025 76.781 1.00 44.68 449 ALA A C 1
ATOM 3323 O O . ALA A 1 427 ? 22.304 2.211 77.977 1.00 44.34 449 ALA A O 1
ATOM 3325 N N . PRO A 1 428 ? 21.986 2.953 75.927 1.00 44.16 450 PRO A N 1
ATOM 3326 C CA . PRO A 1 428 ? 21.892 4.245 76.508 1.00 47.65 450 PRO A CA 1
ATOM 3327 C C . PRO A 1 428 ? 20.502 4.619 76.783 1.00 49.17 450 PRO A C 1
ATOM 3328 O O . PRO A 1 428 ? 20.318 5.660 77.349 1.00 54.12 450 PRO A O 1
ATOM 3332 N N . CYS A 1 429 ? 19.519 3.814 76.420 1.00 49.97 451 CYS A N 1
ATOM 3333 C CA . CYS A 1 429 ? 18.145 4.210 76.706 1.00 51.25 451 CYS A CA 1
ATOM 3334 C C . CYS A 1 429 ? 17.416 3.042 77.270 1.00 52.11 451 CYS A C 1
ATOM 3335 O O . CYS A 1 429 ? 17.269 2.046 76.590 1.00 54.45 451 CYS A O 1
ATOM 3338 N N . ILE A 1 430 ? 16.977 3.152 78.521 1.00 53.67 452 ILE A N 1
ATOM 3339 C CA . ILE A 1 430 ? 16.199 2.109 79.166 1.00 51.70 452 ILE A CA 1
ATOM 3340 C C . ILE A 1 430 ? 14.745 2.502 79.324 1.00 53.69 452 ILE A C 1
ATOM 3341 O O . ILE A 1 430 ? 14.412 3.650 79.581 1.00 51.13 452 ILE A O 1
ATOM 3346 N N . LYS A 1 431 ? 13.883 1.510 79.177 1.00 57.98 453 LYS A N 1
ATOM 3347 C CA . LYS A 1 431 ? 12.465 1.702 79.276 1.00 63.47 453 LYS A CA 1
ATOM 3348 C C . LYS A 1 431 ? 12.066 1.889 80.703 1.00 63.47 453 LYS A C 1
ATOM 3349 O O . LYS A 1 431 ? 12.426 1.080 81.542 1.00 61.81 453 LYS A O 1
ATOM 3355 N N . ILE A 1 432 ? 11.301 2.949 80.953 1.00 65.62 454 ILE A N 1
ATOM 3356 C CA . ILE A 1 432 ? 10.556 3.095 82.175 1.00 68.67 454 ILE A CA 1
ATOM 3357 C C . ILE A 1 432 ? 9.860 1.770 82.420 1.00 74.07 454 ILE A C 1
ATOM 3358 O O . ILE A 1 432 ? 9.156 1.280 81.540 1.00 79.97 454 ILE A O 1
ATOM 3363 N N . PRO A 1 433 ? 10.037 1.184 83.608 1.00 75.36 455 PRO A N 1
ATOM 3364 C CA . PRO A 1 433 ? 9.290 -0.041 83.826 1.00 80.02 455 PRO A CA 1
ATOM 3365 C C . PRO A 1 433 ? 7.871 0.272 84.301 1.00 87.50 455 PRO A C 1
ATOM 3366 O O . PRO A 1 433 ? 7.546 1.441 84.557 1.00 81.93 455 PRO A O 1
ATOM 3370 N N . VAL A 1 434 ? 7.036 -0.770 84.377 1.00 102.00 456 VAL A N 1
ATOM 3371 C CA . VAL A 1 434 ? 5.731 -0.721 85.081 1.00 105.44 456 VAL A CA 1
ATOM 3372 C C . VAL A 1 434 ? 5.535 -2.003 85.889 1.00 101.43 456 VAL A C 1
ATOM 3373 O O . VAL A 1 434 ? 4.756 -2.032 86.833 1.00 101.09 456 VAL A O 1
#

InterPro domains:
  IPR001134 Netrin domain [PS50189] (472-601)
  IPR002049 Laminin-type EGF domain [PF00053] (341-391)
  IPR002049 Laminin-type EGF domain [PF00053] (404-446)
  IPR002049 Laminin-type EGF domain [PS01248] (423-451)
  IPR002049 Laminin-type EGF domain [PS50027] (404-453)
  IPR002049 Laminin-type EGF domain [SM00180] (285-338)
  IPR002049 Laminin-type EGF domain [SM00180] (341-401)
  IPR002049 Laminin-type EGF domain [SM00180] (404-451)
  IPR002049 Laminin-type EGF domain [cd00055] (284-329)
  IPR002049 Laminin-type EGF domain [cd00055] (340-390)
  IPR002049 Laminin-type EGF domain [cd00055] (403-451)
  IPR008211 Laminin, N-terminal [PF00055] (51-283)
  IPR008211 Laminin, N-terminal [PS51117] (47-284)
  IPR008211 Laminin, N-terminal [SM00136] (45-283)
  IPR008979 Galactose-binding-like domain superfamily [SSF49785] (94-175)
  IPR008993 Tissue inhibitor of metalloproteinases-like, OB-fold [G3DSA:2.40.50.120] (468-602)
  IPR008993 Tissue inhibitor of metalloproteinases-like, OB-fold [SSF50242] (468-601)
  IPR018933 Netrin module, non-TIMP type [PF01759] (488-594)
  IPR018933 Netrin module, non-TIMP type [SM00643] (487-595)
  IPR050440 Laminin/Netrin Extracellular Matrix [PTHR10574] (38-481)

Foldseek 3Di:
DPDDDPQADPVRHGAFAFADKDQLCAPAQKDKPFFAAVPKDKFWDWDPPDPDTDTHIDIQHCVDVVRHQHSSLARYDADPVDFGKTKGYFFDFPFDKIKIKFFNQAKWFFFKKKFWWAFWDFQWKFKWFAADRPPDIGTQEIEHPCCCPPVNADEPDQADPVHLLDHHYYHVQVPPTDGGGRMDMDGSQPRRVCSVPVLPDPSSRVSRMGRMMMMIGTGHDDDPPCPPVVPRTGDSHGMIMTRYITTIGGGAQLRQAHHWDQDVVRGTAGPGHLQADDRNSQGHHFQQAFAGDDRGGRPGGRRRHHDAQLQQADHKDFDVVQCVVVVNPTGIAGPCRHQQADDRNSQWHHWQWAAQPVDDSSDSPRTGGLPADQQFAPDRTADRYQLAGHGDPQFDDSNRPDGDPQWDADPDSNHGIHGDDD

Radius of gyration: 36.65 Å; Cα contacts (8 Å, |Δi|>4): 1038; chains: 1; bounding box: 47×45×134 Å

GO terms:
  GO:0005576 extracellular region (C, EXP)
  GO:0005515 protein binding (F, IPI)
  GO:0005604 basement membrane (C, IDA)
  GO:0005737 cytoplasm (C, IDA)
  GO:0045773 positive regulation of axon extension (P, IDA)
  GO:0030334 regulation of cell migration (P, IDA)
  GO:0030517 negative regulation of axon extension (P, IDA)
  GO:0007097 nuclear migration (P, IDA)
  GO:0007409 axonogenesis (P, IDA)
  GO:0007411 axon guidance (P, IDA)
  GO:0030879 mammary gland development (P, IGI)
  GO:0060603 mammary gland duct morphogenesis (P, IGI)
  GO:0098609 cell-cell adhesion (P, IGI)
  GO:0001764 neuron migration (P, IMP)
  GO:0042472 inner ear morphogenesis (P, IMP)
  GO:0030334 regulation of cell migration (P, IMP)
  GO:0033564 anterior/posterior axon guidance (P, IMP)
  GO:0007411 axon guidance (P, IMP)
  GO:0008284 positive regulation of cell population proliferation (P, IMP)
  GO:0005576 extracellular region (C, TAS)